Protein AF-A0A950FMH3-F1 (afdb_monomer_lite)

Sequence (398 aa):
MAACSGGGNSALPTASTNAPPTGNNGATIASVGSSILQPASTSHVQLVGNASAPATVDETDAATIAASLASVNQSQVAGMQEEAAHTRPTNSAAGPVTPSAHGRRAQDVAMNSPLDLLYIGGPVLGSAVSNNIYINCTASCRASSGLQPGQFLSDLGKDEYTELLYQYLASPGVAISTPLTGRYTKGPGVDIAWTPGPANAQPGYTNPLVRFGDIANWLVATIGAVNGLNDGQNHVYNIFLPPNTDRCLSASRCYSPDQPATNTFCAYHSYALLTTNTGVVPIYYTLIPDQGTPSCTPPGNLPLPNQVGSNQRTDATDSTLSHELFETITDPQLDAWYNLNLNSEIGDLCAYYDNFVTINHHKYMIQSEYSDIGHMCISANLTNENLVTIPGSSSGGH

Radius of gyration: 23.03 Å; chains: 1; bounding box: 80×61×68 Å

Secondary structure (DSSP, 8-state):
----------PPPP---PPPP----SEEGGGGGGGGGS-S-SS--EEE--PPPPP---TT-SSEEEE-GGG--HHHHTT--EEEEEEEEPTTTSPP-----------SS----TT--EE-S-EEESSEEEEEEEES--HHHHHHHT--HHHHHHHHTTSGGGGGGHHHH--TT----S-STTTEEE--EEEE-----GGG--TT-SSPEE-HHHHHHHHHHHHHHHHTTS--TTEEEEEEPPSS-EEEEETTEEE-TT-TTTB-EEEEEEEEEEEETTEEEEEEEEEE----STTTSPSS----TT-BTTB-HHHHHHHHHHHHHHHHHH-TTSSSEEBTTTTB-TTGGGTT-EEEEEETTEEEEEE-EEETTTTEEEES---GGGS---S-------

Structure (mmCIF, N/CA/C/O backbone):
data_AF-A0A950FMH3-F1
#
_entry.id   AF-A0A950FMH3-F1
#
loop_
_atom_site.group_PDB
_atom_site.id
_atom_site.type_symbol
_atom_site.label_atom_id
_atom_site.label_alt_id
_atom_site.label_comp_id
_atom_site.label_asym_id
_atom_site.label_entity_id
_atom_site.label_seq_id
_atom_site.pdbx_PDB_ins_code
_atom_site.Cartn_x
_atom_site.Cartn_y
_atom_site.Cartn_z
_atom_site.occupancy
_atom_site.B_iso_or_equiv
_atom_site.auth_seq_id
_atom_site.auth_comp_id
_atom_site.auth_asym_id
_atom_site.auth_atom_id
_atom_site.pdbx_PDB_model_num
ATOM 1 N N . MET A 1 1 ? 57.965 10.476 15.371 1.00 39.31 1 MET A N 1
ATOM 2 C CA . MET A 1 1 ? 58.851 9.564 16.122 1.00 39.31 1 MET A CA 1
ATOM 3 C C . MET A 1 1 ? 58.316 9.439 17.535 1.00 39.31 1 MET A C 1
ATOM 5 O O . MET A 1 1 ? 58.414 10.402 18.276 1.00 39.31 1 MET A O 1
ATOM 9 N N . ALA A 1 2 ? 57.697 8.305 17.849 1.00 28.14 2 ALA A N 1
ATOM 10 C CA . ALA A 1 2 ? 57.562 7.702 19.177 1.00 28.14 2 ALA A CA 1
ATOM 11 C C . ALA A 1 2 ? 56.655 6.485 18.974 1.00 28.14 2 ALA A C 1
ATOM 13 O O . ALA A 1 2 ? 55.455 6.619 18.749 1.00 28.14 2 ALA A O 1
ATOM 14 N N . ALA A 1 3 ? 57.279 5.314 18.920 1.00 26.03 3 ALA A N 1
ATOM 15 C CA . ALA A 1 3 ? 56.602 4.034 18.889 1.00 26.03 3 ALA A CA 1
ATOM 16 C C . ALA A 1 3 ? 56.196 3.650 20.314 1.00 26.03 3 ALA A C 1
ATOM 18 O O . ALA A 1 3 ? 57.005 3.799 21.227 1.00 26.03 3 ALA A O 1
ATOM 19 N N . CYS A 1 4 ? 55.002 3.082 20.469 1.00 26.03 4 CYS A N 1
ATOM 20 C CA . CYS A 1 4 ? 54.691 2.170 21.563 1.00 26.03 4 CYS A CA 1
ATOM 21 C C . CYS A 1 4 ? 53.982 0.949 20.977 1.00 26.03 4 CYS A C 1
ATOM 23 O O . CYS A 1 4 ? 52.853 1.012 20.500 1.00 26.03 4 CYS A O 1
ATOM 25 N N . SER A 1 5 ? 54.727 -0.149 20.991 1.00 27.81 5 SER A N 1
ATOM 26 C CA . SER A 1 5 ? 54.318 -1.523 20.754 1.00 27.81 5 SER A CA 1
ATOM 27 C C . SER A 1 5 ? 53.422 -2.037 21.882 1.00 27.81 5 SER A C 1
ATOM 29 O O . SER A 1 5 ? 53.759 -1.868 23.053 1.00 27.81 5 SER A O 1
ATOM 31 N N . GLY A 1 6 ? 52.360 -2.758 21.533 1.00 27.42 6 GLY A N 1
ATOM 32 C CA . GLY A 1 6 ? 51.571 -3.562 22.463 1.00 27.42 6 GLY A CA 1
ATOM 33 C C . GLY A 1 6 ? 50.954 -4.738 21.720 1.00 27.42 6 GLY A C 1
ATOM 34 O O . GLY A 1 6 ? 49.901 -4.600 21.109 1.00 27.42 6 GLY A O 1
ATOM 35 N N . GLY A 1 7 ? 51.653 -5.873 21.719 1.00 29.30 7 GLY A N 1
ATOM 36 C CA . GLY A 1 7 ? 51.138 -7.136 21.204 1.00 29.30 7 GLY A CA 1
ATOM 37 C C . GLY A 1 7 ? 50.098 -7.717 22.158 1.00 29.30 7 GLY A C 1
ATOM 38 O O . GLY A 1 7 ? 50.372 -7.896 23.342 1.00 29.30 7 GLY A O 1
ATOM 39 N N . GLY A 1 8 ? 48.921 -8.026 21.625 1.00 27.45 8 GLY A N 1
ATOM 40 C CA . GLY A 1 8 ? 47.869 -8.771 22.302 1.00 27.45 8 GLY A CA 1
ATOM 41 C C . GLY A 1 8 ? 47.279 -9.781 21.330 1.00 27.45 8 GLY A C 1
ATOM 42 O O . GLY A 1 8 ? 46.563 -9.406 20.404 1.00 27.45 8 GLY A O 1
ATOM 43 N N . ASN A 1 9 ? 47.610 -11.058 21.529 1.00 32.81 9 ASN A N 1
ATOM 44 C CA . ASN A 1 9 ? 46.960 -12.186 20.869 1.00 32.81 9 ASN A CA 1
ATOM 45 C C . ASN A 1 9 ? 45.451 -12.114 21.127 1.00 32.81 9 ASN A C 1
ATOM 47 O O . ASN A 1 9 ? 44.997 -12.428 22.224 1.00 32.81 9 ASN A O 1
ATOM 51 N N . SER A 1 10 ? 44.683 -11.732 20.112 1.00 31.62 10 SER A N 1
ATOM 52 C CA . SER A 1 10 ? 43.237 -11.928 20.095 1.00 31.62 10 SER A CA 1
ATOM 53 C C . SER A 1 10 ? 42.976 -13.132 19.208 1.00 31.62 10 SER A C 1
ATOM 55 O O . SER A 1 10 ? 43.044 -13.041 17.983 1.00 31.62 10 SER A O 1
ATOM 57 N N . ALA A 1 11 ? 42.771 -14.288 19.836 1.00 31.50 11 ALA A N 1
ATOM 58 C CA . ALA A 1 11 ? 42.229 -15.444 19.148 1.00 31.50 11 ALA A CA 1
ATOM 59 C C . ALA A 1 11 ? 40.903 -15.025 18.495 1.00 31.50 11 ALA A C 1
ATOM 61 O O . ALA A 1 11 ? 40.017 -14.498 19.167 1.00 31.50 11 ALA A O 1
ATOM 62 N N . LEU A 1 12 ? 40.803 -15.222 17.180 1.00 29.28 12 LEU A N 1
ATOM 63 C CA . LEU A 1 12 ? 39.549 -15.125 16.439 1.00 29.28 12 LEU A CA 1
ATOM 64 C C . LEU A 1 12 ? 38.507 -16.006 17.145 1.00 29.28 12 LEU A C 1
ATOM 66 O O . LEU A 1 12 ? 38.779 -17.198 17.323 1.00 29.28 12 LEU A O 1
ATOM 70 N N . PRO A 1 13 ? 37.341 -15.477 17.556 1.00 28.38 13 PRO A N 1
ATOM 71 C CA . PRO A 1 13 ? 36.281 -16.339 18.038 1.00 28.38 13 PRO A CA 1
ATOM 72 C C . PRO A 1 13 ? 35.843 -17.220 16.868 1.00 28.38 13 PRO A C 1
ATOM 74 O O . PRO A 1 13 ? 35.490 -16.742 15.790 1.00 28.38 13 PRO A O 1
ATOM 77 N N . THR A 1 14 ? 35.921 -18.529 17.081 1.00 27.86 14 THR A N 1
ATOM 78 C CA . THR A 1 14 ? 35.354 -19.539 16.195 1.00 27.86 14 THR A CA 1
ATOM 79 C C . THR A 1 14 ? 33.895 -19.202 15.929 1.00 27.86 14 THR A C 1
ATOM 81 O O . THR A 1 14 ? 33.127 -19.016 16.874 1.00 27.86 14 THR A O 1
ATOM 84 N N . ALA A 1 15 ? 33.530 -19.118 14.649 1.00 27.64 15 ALA A N 1
ATOM 85 C CA . ALA A 1 15 ? 32.156 -18.954 14.208 1.00 27.64 15 ALA A CA 1
ATOM 86 C C . ALA A 1 15 ? 31.313 -20.094 14.793 1.00 27.64 15 ALA A C 1
ATOM 88 O O . ALA A 1 15 ? 31.399 -21.240 14.352 1.00 27.64 15 ALA A O 1
ATOM 89 N N . SER A 1 16 ? 30.536 -19.771 15.826 1.00 27.31 16 SER A N 1
ATOM 90 C CA . SER A 1 16 ? 29.467 -20.634 16.302 1.00 27.31 16 SER A CA 1
ATOM 91 C C . SER A 1 16 ? 28.444 -20.728 15.181 1.00 27.31 16 SER A C 1
ATOM 93 O O . SER A 1 16 ? 27.876 -19.716 14.767 1.00 27.31 16 SER A O 1
ATOM 95 N N . THR A 1 17 ? 28.228 -21.937 14.676 1.00 28.00 17 THR A N 1
ATOM 96 C CA . THR A 1 17 ? 27.086 -22.294 13.838 1.00 28.00 17 THR A CA 1
ATOM 97 C C . THR A 1 17 ? 25.824 -22.186 14.691 1.00 28.00 17 THR A C 1
ATOM 99 O O . THR A 1 17 ? 25.301 -23.186 15.180 1.00 28.00 17 THR A O 1
ATOM 102 N N . ASN A 1 18 ? 25.376 -20.959 14.943 1.00 26.06 18 ASN A N 1
ATOM 103 C CA . ASN A 1 18 ? 24.098 -20.721 15.586 1.00 26.06 18 ASN A CA 1
ATOM 104 C C . ASN A 1 18 ? 23.002 -21.048 14.572 1.00 26.06 18 ASN A C 1
ATOM 106 O O . ASN A 1 18 ? 22.970 -20.506 13.467 1.00 26.06 18 ASN A O 1
ATOM 110 N N . ALA A 1 19 ? 22.137 -21.975 14.973 1.00 27.75 19 ALA A N 1
ATOM 111 C CA . ALA A 1 19 ? 20.865 -22.254 14.332 1.00 27.75 19 ALA A CA 1
ATOM 112 C C . ALA A 1 19 ? 20.055 -20.952 14.130 1.00 27.75 19 ALA A C 1
ATOM 114 O O . ALA A 1 19 ? 20.284 -19.980 14.859 1.00 27.75 19 ALA A O 1
ATOM 115 N N . PRO A 1 20 ? 19.114 -20.917 13.167 1.00 28.03 20 PRO A N 1
ATOM 116 C CA . PRO A 1 20 ? 18.290 -19.738 12.929 1.00 28.03 20 PRO A CA 1
ATOM 117 C C . PRO A 1 20 ? 17.571 -19.343 14.226 1.00 28.03 20 PRO A C 1
ATOM 119 O O . PRO A 1 20 ? 17.083 -20.233 14.930 1.00 28.03 20 PRO A O 1
ATOM 122 N N . PRO A 1 21 ? 17.489 -18.047 14.566 1.00 30.23 21 PRO A N 1
ATOM 123 C CA . PRO A 1 21 ? 16.705 -17.618 15.709 1.00 30.23 21 PRO A CA 1
ATOM 124 C C . PRO A 1 21 ? 15.240 -17.977 15.445 1.00 30.23 21 PRO A C 1
ATOM 126 O O . PRO A 1 21 ? 14.629 -17.491 14.498 1.00 30.23 21 PRO A O 1
ATOM 129 N N . THR A 1 22 ? 14.666 -18.840 16.281 1.00 31.22 22 THR A N 1
ATOM 130 C CA . THR A 1 22 ? 13.214 -18.994 16.398 1.00 31.22 22 THR A CA 1
ATOM 131 C C . THR A 1 22 ? 12.689 -17.721 17.063 1.00 31.22 22 THR A C 1
ATOM 133 O O . THR A 1 22 ? 12.676 -17.617 18.291 1.00 31.22 22 THR A O 1
ATOM 136 N N . GLY A 1 23 ? 12.399 -16.698 16.259 1.00 34.50 23 GLY A N 1
ATOM 137 C CA . GLY A 1 23 ? 11.934 -15.397 16.729 1.00 34.50 23 GLY A CA 1
ATOM 138 C C . GLY A 1 23 ? 10.544 -15.494 17.354 1.00 34.50 23 GLY A C 1
ATOM 139 O O . GLY A 1 23 ? 9.559 -15.587 16.637 1.00 34.50 23 GLY A O 1
ATOM 140 N N . ASN A 1 24 ? 10.479 -15.437 18.685 1.00 34.97 24 ASN A N 1
ATOM 141 C CA . ASN A 1 24 ? 9.256 -15.223 19.470 1.00 34.97 24 ASN A CA 1
ATOM 142 C C . ASN A 1 24 ? 9.195 -13.762 19.965 1.00 34.97 24 ASN A C 1
ATOM 144 O O . ASN A 1 24 ? 8.939 -13.514 21.141 1.00 34.97 24 ASN A O 1
ATOM 148 N N . ASN A 1 25 ? 9.507 -12.785 19.107 1.00 41.75 25 ASN A N 1
ATOM 149 C CA . ASN A 1 25 ? 9.631 -11.379 19.520 1.00 41.75 25 ASN A CA 1
ATOM 150 C C . ASN A 1 25 ? 8.357 -10.537 19.298 1.00 41.75 25 ASN A C 1
ATOM 152 O O . ASN A 1 25 ? 8.417 -9.322 19.454 1.00 41.75 25 ASN A O 1
ATOM 156 N N . GLY A 1 26 ? 7.212 -11.152 18.982 1.00 45.56 26 GLY A N 1
ATOM 157 C CA . GLY A 1 26 ? 5.917 -10.471 18.854 1.00 45.56 26 GLY A CA 1
ATOM 158 C C . GLY A 1 26 ? 4.832 -11.148 19.694 1.00 45.56 26 GLY A C 1
ATOM 159 O O . GLY A 1 26 ? 4.788 -12.378 19.773 1.00 45.56 26 GLY A O 1
ATOM 160 N N . ALA A 1 27 ? 3.965 -10.359 20.335 1.00 47.72 27 ALA A N 1
ATOM 161 C CA . ALA A 1 27 ? 2.756 -10.888 20.965 1.00 47.72 27 ALA A CA 1
ATOM 162 C C . ALA A 1 27 ? 1.708 -11.220 19.891 1.00 47.72 27 ALA A C 1
ATOM 164 O O . ALA A 1 27 ? 1.603 -10.531 18.877 1.00 47.72 27 ALA A O 1
ATOM 165 N N . THR A 1 28 ? 0.936 -12.287 20.101 1.00 53.81 28 THR A N 1
ATOM 166 C CA . THR A 1 28 ? -0.104 -12.732 19.161 1.00 53.81 28 THR A CA 1
ATOM 167 C C . THR A 1 28 ? -1.451 -12.118 19.514 1.00 53.81 28 THR A C 1
ATOM 169 O O . THR A 1 28 ? -1.730 -11.905 20.694 1.00 53.81 28 THR A O 1
ATOM 172 N N . ILE A 1 29 ? -2.330 -11.904 18.532 1.00 52.03 29 ILE A N 1
ATOM 173 C CA . ILE A 1 29 ? -3.689 -11.376 18.766 1.00 52.03 29 ILE A CA 1
ATOM 174 C C . ILE A 1 29 ? -4.451 -12.173 19.838 1.00 52.03 29 ILE A C 1
ATOM 176 O O . ILE A 1 29 ? -5.022 -11.580 20.754 1.00 52.03 29 ILE A O 1
ATOM 180 N N . ALA A 1 30 ? -4.375 -13.510 19.814 1.00 49.97 30 ALA A N 1
ATOM 181 C CA . ALA A 1 30 ? -5.041 -14.347 20.817 1.00 49.97 30 ALA A CA 1
ATOM 182 C C . ALA A 1 30 ? -4.531 -14.115 22.252 1.00 49.97 30 ALA A C 1
ATOM 184 O O . ALA A 1 30 ? -5.276 -14.323 23.211 1.00 49.97 30 ALA A O 1
ATOM 185 N N . SER A 1 31 ? -3.279 -13.677 22.420 1.00 47.66 31 SER A N 1
ATOM 186 C CA . SER A 1 31 ? -2.697 -13.389 23.738 1.00 47.66 31 SER A CA 1
ATOM 187 C C . SER A 1 31 ? -3.195 -12.077 24.359 1.00 47.66 31 SER A C 1
ATOM 189 O O . SER A 1 31 ? -3.063 -11.897 25.568 1.00 47.66 31 SER A O 1
ATOM 191 N N . VAL A 1 32 ? -3.823 -11.199 23.565 1.00 49.53 32 VAL A N 1
ATOM 192 C CA . VAL A 1 32 ? -4.340 -9.890 24.009 1.00 49.53 32 VAL A CA 1
ATOM 193 C C . VAL A 1 32 ? -5.820 -9.961 24.454 1.00 49.53 32 VAL A C 1
ATOM 195 O O . VAL A 1 32 ? -6.359 -9.012 25.025 1.00 49.53 32 VAL A O 1
ATOM 198 N N . GLY A 1 33 ? -6.475 -11.120 24.286 1.00 51.34 33 GLY A N 1
ATOM 199 C CA . GLY A 1 33 ? -7.826 -11.411 24.787 1.00 51.34 33 GLY A CA 1
ATOM 200 C C . GLY A 1 33 ? -8.933 -10.506 24.223 1.00 51.34 33 GLY A C 1
ATOM 201 O O . GLY A 1 33 ? -8.724 -9.726 23.301 1.00 51.34 33 GLY A O 1
ATOM 202 N N . SER A 1 34 ? -10.131 -10.550 24.823 1.00 52.38 34 SER A N 1
ATOM 203 C CA . SER A 1 34 ? -11.294 -9.710 24.460 1.00 52.38 34 SER A CA 1
ATOM 204 C C . SER A 1 34 ? -11.071 -8.195 24.629 1.00 52.38 34 SER A C 1
ATOM 206 O O . SER A 1 34 ? -12.006 -7.413 24.464 1.00 52.38 34 SER A O 1
ATOM 208 N N . SER A 1 35 ? -9.859 -7.781 25.013 1.00 51.53 35 SER A N 1
ATOM 209 C CA . SER A 1 35 ? -9.472 -6.393 25.238 1.00 51.53 35 SER A CA 1
ATOM 210 C C . SER A 1 35 ? -9.264 -5.629 23.936 1.00 51.53 35 SER A C 1
ATOM 212 O O . SER A 1 35 ? -9.534 -4.438 23.937 1.00 51.53 35 SER A O 1
ATOM 214 N N . ILE A 1 36 ? -8.860 -6.280 22.832 1.00 53.00 36 ILE A N 1
ATOM 215 C CA . ILE A 1 36 ? -8.632 -5.605 21.533 1.00 53.00 36 ILE A CA 1
ATOM 216 C C . ILE A 1 36 ? -9.911 -5.047 20.890 1.00 53.00 36 ILE A C 1
ATOM 218 O O . ILE A 1 36 ? -9.857 -4.258 19.954 1.00 53.00 36 ILE A O 1
ATOM 222 N N . LEU A 1 37 ? -11.071 -5.434 21.427 1.00 56.03 37 LEU A N 1
ATOM 223 C CA . LEU A 1 37 ? -12.385 -4.951 21.012 1.00 56.03 37 LEU A CA 1
ATOM 224 C C . LEU A 1 37 ? -12.804 -3.661 21.740 1.00 56.03 37 LEU A C 1
ATOM 226 O O . LEU A 1 37 ? -13.979 -3.284 21.720 1.00 56.03 37 LEU A O 1
ATOM 230 N N . GLN A 1 38 ? -11.883 -3.004 22.443 1.00 62.22 38 GLN A N 1
ATOM 231 C CA . GLN A 1 38 ? -12.122 -1.683 23.015 1.00 62.22 38 GLN A CA 1
ATOM 232 C C . GLN A 1 38 ? -11.669 -0.595 22.034 1.00 62.22 38 GLN A C 1
ATOM 234 O O . GLN A 1 38 ? -10.758 -0.820 21.248 1.00 62.22 38 GLN A O 1
ATOM 239 N N . PRO A 1 39 ? -12.312 0.578 22.022 1.00 63.28 39 PRO A N 1
ATOM 240 C CA . PRO A 1 39 ? -11.821 1.705 21.243 1.00 63.28 39 PRO A CA 1
ATOM 241 C C . PRO A 1 39 ? -10.538 2.250 21.877 1.00 63.28 39 PRO A C 1
ATOM 243 O O . PRO A 1 39 ? -10.510 2.495 23.084 1.00 63.28 39 PRO A O 1
ATOM 246 N N . ALA A 1 40 ? -9.502 2.478 21.069 1.00 73.69 40 ALA A N 1
ATOM 247 C CA . ALA A 1 40 ? -8.303 3.195 21.507 1.00 73.69 40 ALA A CA 1
ATOM 248 C C . ALA A 1 40 ? -8.583 4.702 21.673 1.00 73.69 40 ALA A C 1
ATOM 250 O O . ALA A 1 40 ? -7.957 5.393 22.476 1.00 73.69 40 ALA A O 1
ATOM 251 N N . SER A 1 41 ? -9.582 5.221 20.952 1.00 75.44 41 SER A N 1
ATOM 252 C CA . SER A 1 41 ? -9.936 6.636 20.978 1.00 75.44 41 SER A CA 1
ATOM 253 C C . SER A 1 41 ? -10.881 6.927 22.131 1.00 75.44 41 SER A C 1
ATOM 255 O O . SER A 1 41 ? -11.771 6.140 22.436 1.00 75.44 41 SER A O 1
ATOM 257 N N . THR A 1 42 ? -10.754 8.117 22.714 1.00 74.38 42 THR A N 1
ATOM 258 C CA . THR A 1 42 ? -11.767 8.706 23.608 1.00 74.38 42 THR A CA 1
ATOM 259 C C . THR A 1 42 ? -12.767 9.595 22.861 1.00 74.38 42 THR A C 1
ATOM 261 O O . THR A 1 42 ? -13.721 10.094 23.460 1.00 74.38 42 THR A O 1
ATOM 264 N N . SER A 1 43 ? -12.577 9.770 21.551 1.00 77.88 43 SER A N 1
ATOM 265 C CA . SER A 1 43 ? -13.418 10.570 20.662 1.00 77.88 43 SER A CA 1
ATOM 266 C C . SER A 1 43 ? -14.151 9.694 19.648 1.00 77.88 43 SER A C 1
ATOM 268 O O . SER A 1 43 ? -13.762 8.561 19.376 1.00 77.88 43 SER A O 1
ATOM 270 N N . HIS A 1 44 ? -15.233 10.223 19.078 1.00 83.25 44 HIS A N 1
ATOM 271 C CA . HIS A 1 44 ? -15.957 9.537 18.014 1.00 83.25 44 HIS A CA 1
ATOM 272 C C . HIS A 1 44 ? -15.111 9.485 16.734 1.00 83.25 44 HIS A C 1
ATOM 274 O O . HIS A 1 44 ? -14.722 10.531 16.220 1.00 83.25 44 HIS A O 1
ATOM 280 N N . VAL A 1 45 ? -14.898 8.284 16.203 1.00 86.38 45 VAL A N 1
ATOM 281 C CA . VAL A 1 45 ? -14.154 8.011 14.971 1.00 86.38 45 VAL A CA 1
ATOM 282 C C . VAL A 1 45 ? -15.050 8.205 13.741 1.00 86.38 45 VAL A C 1
ATOM 284 O O . VAL A 1 45 ? -16.190 7.735 13.697 1.00 86.38 45 VAL A O 1
ATOM 287 N N . GLN A 1 46 ? -14.559 8.928 12.735 1.00 88.56 46 GLN A N 1
ATOM 288 C CA . GLN A 1 46 ? -15.268 9.192 11.481 1.00 88.56 46 GLN A CA 1
ATOM 289 C C . GLN A 1 46 ? -15.115 8.019 10.506 1.00 88.56 46 GLN A C 1
ATOM 291 O O . GLN A 1 46 ? -14.198 7.974 9.695 1.00 88.56 46 GLN A O 1
ATOM 296 N N . LEU A 1 47 ? -16.035 7.062 10.573 1.00 87.38 47 LEU A N 1
ATOM 297 C CA . LEU A 1 47 ? -16.046 5.917 9.662 1.00 87.38 47 LEU A CA 1
ATOM 298 C C . LEU A 1 47 ? -16.544 6.310 8.266 1.00 87.38 47 LEU A C 1
ATOM 300 O O . LEU A 1 47 ? -17.658 6.823 8.120 1.00 87.38 47 LEU A O 1
ATOM 304 N N . VAL A 1 48 ? -15.756 5.985 7.240 1.00 86.19 48 VAL A N 1
ATOM 305 C CA . VAL A 1 48 ? -16.181 5.994 5.835 1.00 86.19 48 VAL A CA 1
ATOM 306 C C . VAL A 1 48 ? -16.249 4.563 5.296 1.00 86.19 48 VAL A C 1
ATOM 308 O O . VAL A 1 48 ? -15.444 3.708 5.651 1.00 86.19 48 VAL A O 1
ATOM 311 N N . GLY A 1 49 ? -17.255 4.295 4.464 1.00 72.38 49 GLY A N 1
ATOM 312 C CA . GLY A 1 49 ? -17.520 2.974 3.894 1.00 72.38 49 GLY A CA 1
ATOM 313 C C . GLY A 1 49 ? -18.228 1.997 4.833 1.00 72.38 49 GLY A C 1
ATOM 314 O O . GLY A 1 49 ? -17.655 1.473 5.782 1.00 72.38 49 GLY A O 1
ATOM 315 N N . ASN A 1 50 ? -19.500 1.721 4.525 1.00 58.44 50 ASN A N 1
ATOM 316 C CA . ASN A 1 50 ? -20.399 0.869 5.320 1.00 58.44 50 ASN A CA 1
ATOM 317 C C . ASN A 1 50 ? -20.975 -0.319 4.521 1.00 58.44 50 ASN A C 1
ATOM 319 O O . ASN A 1 50 ? -21.978 -0.907 4.930 1.00 58.44 50 ASN A O 1
ATOM 323 N N . ALA A 1 51 ? -20.402 -0.654 3.362 1.00 55.62 51 ALA A N 1
ATOM 324 C CA . ALA A 1 51 ? -20.939 -1.688 2.481 1.00 55.62 51 ALA A CA 1
ATOM 325 C C . ALA A 1 51 ? -20.196 -3.021 2.642 1.00 55.62 51 ALA A C 1
ATOM 327 O O . ALA A 1 51 ? -18.974 -3.074 2.734 1.00 55.62 51 ALA A O 1
ATOM 328 N N . SER A 1 52 ? -20.958 -4.115 2.636 1.00 53.88 52 SER A N 1
ATOM 329 C CA . SER A 1 52 ? -20.425 -5.471 2.523 1.00 53.88 52 SER A CA 1
ATOM 330 C C . SER A 1 52 ? -19.722 -5.652 1.179 1.00 53.88 52 SER A C 1
ATOM 332 O O . SER A 1 52 ? -20.292 -5.334 0.133 1.00 53.88 52 SER A O 1
ATOM 334 N N . ALA A 1 53 ? -18.511 -6.191 1.237 1.00 53.97 53 ALA A N 1
ATOM 335 C CA . ALA A 1 53 ? -17.660 -6.471 0.099 1.00 53.97 53 ALA A CA 1
ATOM 336 C C . ALA A 1 53 ? -18.355 -7.230 -1.056 1.00 53.97 53 ALA A C 1
ATOM 338 O O . ALA A 1 53 ? -19.163 -8.131 -0.804 1.00 53.97 53 ALA A O 1
ATOM 339 N N . PRO A 1 54 ? -18.023 -6.928 -2.327 1.00 56.38 54 PRO A N 1
ATOM 340 C CA . PRO A 1 54 ? -18.418 -7.742 -3.473 1.00 56.38 54 PRO A CA 1
ATOM 341 C C . PRO A 1 54 ? -17.867 -9.175 -3.382 1.00 56.38 54 PRO A C 1
ATOM 343 O O . PRO A 1 54 ? -16.862 -9.430 -2.722 1.00 56.38 54 PRO A O 1
ATOM 346 N N . ALA A 1 55 ? -18.514 -10.110 -4.087 1.00 52.72 55 ALA A N 1
ATOM 347 C CA . ALA A 1 55 ? -18.076 -11.503 -4.165 1.00 52.72 55 ALA A CA 1
ATOM 348 C C . ALA A 1 55 ? -16.628 -11.621 -4.668 1.00 52.72 55 ALA A C 1
ATOM 350 O O . ALA A 1 55 ? -16.228 -10.920 -5.599 1.00 52.72 55 ALA A O 1
ATOM 351 N N . THR A 1 56 ? -15.887 -12.546 -4.058 1.00 51.94 56 THR A N 1
ATOM 352 C CA . THR A 1 56 ? -14.471 -12.817 -4.302 1.00 51.94 56 THR A CA 1
ATOM 353 C C . THR A 1 56 ? -14.182 -12.959 -5.794 1.00 51.94 56 THR A C 1
ATOM 355 O O . THR A 1 56 ? -14.659 -13.883 -6.458 1.00 51.94 56 THR A O 1
ATOM 358 N N . VAL A 1 57 ? -13.399 -12.024 -6.324 1.00 71.38 57 VAL A N 1
ATOM 359 C CA . VAL A 1 57 ? -12.834 -12.087 -7.675 1.00 71.38 57 VAL A CA 1
ATOM 360 C C . VAL A 1 57 ? -11.480 -12.778 -7.562 1.00 71.38 57 VAL A C 1
ATOM 362 O O . VAL A 1 57 ? -10.779 -12.511 -6.592 1.00 71.38 57 VAL A O 1
ATOM 365 N N . ASP A 1 58 ? -11.136 -13.644 -8.525 1.00 80.75 58 ASP A N 1
ATOM 366 C CA . ASP A 1 58 ? -9.894 -14.442 -8.610 1.00 80.75 58 ASP A CA 1
ATOM 367 C C . ASP A 1 58 ? -8.843 -14.115 -7.543 1.00 80.75 58 ASP A C 1
ATOM 369 O O . ASP A 1 58 ? -8.141 -13.109 -7.637 1.00 80.75 58 ASP A O 1
ATOM 373 N N . GLU A 1 59 ? -8.731 -14.985 -6.546 1.00 82.94 59 GLU A N 1
ATOM 374 C CA . GLU A 1 59 ? -7.909 -14.762 -5.358 1.00 82.94 59 GLU A CA 1
ATOM 375 C C . GLU A 1 59 ? -6.429 -14.553 -5.675 1.00 82.94 59 GLU A C 1
ATOM 377 O O . GLU A 1 59 ? -5.731 -13.922 -4.901 1.00 82.94 59 GLU A O 1
ATOM 382 N N . THR A 1 60 ? -5.948 -15.029 -6.821 1.00 82.12 60 THR A N 1
ATOM 383 C CA . THR A 1 60 ? -4.520 -15.007 -7.166 1.00 82.12 60 THR A CA 1
ATOM 384 C C . THR A 1 60 ? -4.132 -13.890 -8.129 1.00 82.12 60 THR A C 1
ATOM 386 O O . THR A 1 60 ? -2.948 -13.726 -8.425 1.00 82.12 60 THR A O 1
ATOM 389 N N . ASP A 1 61 ? -5.110 -13.145 -8.655 1.00 85.81 61 ASP A N 1
ATOM 390 C CA . ASP A 1 61 ? -4.917 -12.278 -9.823 1.00 85.81 61 ASP A CA 1
ATOM 391 C C . ASP A 1 61 ? -4.311 -13.035 -11.028 1.00 85.81 61 ASP A C 1
ATOM 393 O O . ASP A 1 61 ? -3.502 -12.489 -11.783 1.00 85.81 61 ASP A O 1
ATOM 397 N N . ALA A 1 62 ? -4.685 -14.301 -11.245 1.00 80.06 62 ALA A N 1
ATOM 398 C CA . ALA A 1 62 ? -4.338 -15.039 -12.464 1.00 80.06 62 ALA A CA 1
ATOM 399 C C . ALA A 1 62 ? -5.071 -14.482 -13.703 1.00 80.06 62 ALA A C 1
ATOM 401 O O . ALA A 1 62 ? -4.533 -14.499 -14.812 1.00 80.06 62 ALA A O 1
ATOM 402 N N . ALA A 1 63 ? -6.273 -13.952 -13.505 1.00 81.25 63 ALA A N 1
ATOM 403 C CA . ALA A 1 63 ? -7.106 -13.240 -14.450 1.00 81.25 63 ALA A CA 1
ATOM 404 C C . ALA A 1 63 ? -7.194 -11.766 -14.040 1.00 81.25 63 ALA A C 1
ATOM 406 O O . ALA A 1 63 ? -7.722 -11.413 -12.986 1.00 81.25 63 ALA A O 1
ATOM 407 N N . THR A 1 64 ? -6.699 -10.901 -14.918 1.00 86.81 64 THR A N 1
ATOM 408 C CA . THR A 1 64 ? -6.700 -9.447 -14.753 1.00 86.81 64 THR A CA 1
ATOM 409 C C . THR A 1 64 ? -7.492 -8.774 -15.861 1.00 86.81 64 THR A C 1
ATOM 411 O O . THR A 1 64 ? -7.617 -9.282 -16.979 1.00 86.81 64 THR A O 1
ATOM 414 N N . ILE A 1 65 ? -8.033 -7.600 -15.552 1.00 90.25 65 ILE A N 1
ATOM 415 C CA . ILE A 1 65 ? -8.644 -6.725 -16.548 1.00 90.25 65 ILE A CA 1
ATOM 416 C C . ILE A 1 65 ? -7.519 -5.940 -17.224 1.00 90.25 65 ILE A C 1
ATOM 418 O O . ILE A 1 65 ? -6.706 -5.310 -16.556 1.00 90.25 65 ILE A O 1
ATOM 422 N N . ALA A 1 66 ? -7.470 -5.941 -18.553 1.00 89.44 66 ALA A N 1
ATOM 423 C CA . ALA A 1 66 ? -6.589 -5.030 -19.274 1.00 89.44 66 ALA A CA 1
ATOM 424 C C . ALA A 1 66 ? -7.233 -3.637 -19.311 1.00 89.44 66 ALA A C 1
ATOM 426 O O . ALA A 1 66 ? -8.262 -3.454 -19.967 1.00 89.44 66 ALA A O 1
ATOM 427 N N . ALA A 1 67 ? -6.637 -2.655 -18.634 1.00 90.38 67 ALA A N 1
ATOM 428 C CA . ALA A 1 67 ? -7.085 -1.267 -18.712 1.00 90.38 67 ALA A CA 1
ATOM 429 C C . ALA A 1 67 ? -6.239 -0.479 -19.719 1.00 90.38 67 ALA A C 1
ATOM 431 O O . ALA A 1 67 ? -5.018 -0.623 -19.803 1.00 90.38 67 ALA A O 1
ATOM 432 N N . SER A 1 68 ? -6.902 0.368 -20.508 1.00 90.12 68 SER A N 1
ATOM 433 C CA . SER A 1 68 ? -6.242 1.180 -21.527 1.00 90.12 68 SER A CA 1
ATOM 434 C C . SER A 1 68 ? -6.067 2.617 -21.056 1.00 90.12 68 SER A C 1
ATOM 436 O O . SER A 1 68 ? -7.028 3.287 -20.683 1.00 90.12 68 SER A O 1
ATOM 438 N N . LEU A 1 69 ? -4.850 3.144 -21.184 1.00 91.12 69 LEU A N 1
ATOM 439 C CA . LEU A 1 69 ? -4.612 4.578 -21.017 1.00 91.12 69 LEU A CA 1
ATOM 440 C C . LEU A 1 69 ? -5.303 5.415 -22.108 1.00 91.12 69 LEU A C 1
ATOM 442 O O . LEU A 1 69 ? -5.581 6.591 -21.897 1.00 91.12 69 LEU A O 1
ATOM 446 N N . ALA A 1 70 ? -5.638 4.815 -23.257 1.00 87.38 70 ALA A N 1
ATOM 447 C CA . ALA A 1 70 ? -6.334 5.509 -24.340 1.00 87.38 70 ALA A CA 1
ATOM 448 C C . ALA A 1 70 ? -7.802 5.831 -24.009 1.00 87.38 70 ALA A C 1
ATOM 450 O O . ALA A 1 70 ? -8.378 6.721 -24.630 1.00 87.38 70 ALA A O 1
ATOM 451 N N . SER A 1 71 ? -8.412 5.132 -23.044 1.00 81.31 71 SER A N 1
ATOM 452 C CA . SER A 1 71 ? -9.778 5.419 -22.582 1.00 81.31 71 SER A CA 1
ATOM 453 C C . SER A 1 71 ? -9.844 6.470 -21.473 1.00 81.31 71 SER A C 1
ATOM 455 O O . SER A 1 71 ? -10.939 6.814 -21.032 1.00 81.31 71 SER A O 1
ATOM 457 N N . VAL A 1 72 ? -8.702 6.987 -21.006 1.00 87.38 72 VAL A N 1
ATOM 458 C CA . VAL A 1 72 ? -8.668 7.961 -19.912 1.00 87.38 72 VAL A CA 1
ATOM 459 C C . VAL A 1 72 ? -9.138 9.328 -20.396 1.00 87.38 72 VAL A C 1
ATOM 461 O O . VAL A 1 72 ? -8.540 9.938 -21.286 1.00 87.38 72 VAL A O 1
ATOM 464 N N . ASN A 1 73 ? -10.184 9.852 -19.757 1.00 85.00 73 ASN A N 1
ATOM 465 C CA . ASN A 1 73 ? -10.601 11.227 -19.967 1.00 85.00 73 ASN A CA 1
ATOM 466 C C . ASN A 1 73 ? -9.643 12.184 -19.238 1.00 85.00 73 ASN A C 1
ATOM 468 O O . ASN A 1 73 ? -9.676 12.326 -18.016 1.00 85.00 73 ASN A O 1
ATOM 472 N N . GLN A 1 74 ? -8.820 12.891 -20.012 1.00 86.88 74 GLN A N 1
ATOM 473 C CA . GLN A 1 74 ? -7.816 13.821 -19.491 1.00 86.88 74 GLN A CA 1
ATOM 474 C C . GLN A 1 74 ? -8.409 14.989 -18.690 1.00 86.88 74 GLN A C 1
ATOM 476 O O . GLN A 1 74 ? -7.710 15.558 -17.854 1.00 86.88 74 GLN A O 1
ATOM 481 N N . SER A 1 75 ? -9.691 15.333 -18.870 1.00 83.25 75 SER A N 1
ATOM 482 C CA . SER A 1 75 ? -10.330 16.350 -18.025 1.00 83.25 75 SER A CA 1
ATOM 483 C C . SER A 1 75 ? -10.486 15.888 -16.575 1.00 83.25 75 SER A C 1
ATOM 485 O O . SER A 1 75 ? -10.505 16.721 -15.677 1.00 83.25 75 SER A O 1
ATOM 487 N N . GLN A 1 76 ? -10.606 14.577 -16.344 1.00 82.25 76 GLN A N 1
ATOM 488 C CA . GLN A 1 76 ? -10.692 14.003 -14.999 1.00 82.25 76 GLN A CA 1
ATOM 489 C C . GLN A 1 76 ? -9.319 13.995 -14.331 1.00 82.25 76 GLN A C 1
ATOM 491 O O . GLN A 1 76 ? -9.202 14.360 -13.169 1.00 82.25 76 GLN A O 1
ATOM 496 N N . VAL A 1 77 ? -8.278 13.668 -15.099 1.00 85.62 77 VAL A N 1
ATOM 497 C CA . VAL A 1 77 ? -6.882 13.647 -14.638 1.00 85.62 77 VAL A CA 1
ATOM 498 C C . VAL A 1 77 ? -6.380 15.047 -14.296 1.00 85.62 77 VAL A C 1
ATOM 500 O O . VAL A 1 77 ? -5.725 15.231 -13.279 1.00 85.62 77 VAL A O 1
ATOM 503 N N . ALA A 1 78 ? -6.715 16.053 -15.111 1.00 81.06 78 ALA A N 1
ATOM 504 C CA . ALA A 1 78 ? -6.254 17.428 -14.912 1.00 81.06 78 ALA A CA 1
ATOM 505 C C . ALA A 1 78 ? -6.721 18.057 -13.586 1.00 81.06 78 ALA A C 1
ATOM 507 O O . ALA A 1 78 ? -6.107 19.016 -13.124 1.00 81.06 78 ALA A O 1
ATOM 508 N N . GLY A 1 79 ? -7.808 17.544 -13.000 1.00 74.06 79 GLY A N 1
ATOM 509 C CA . GLY A 1 79 ? -8.327 17.987 -11.706 1.00 74.06 79 GLY A CA 1
ATOM 510 C C . GLY A 1 79 ? -7.792 17.202 -10.509 1.00 74.06 79 GLY A C 1
ATOM 511 O O . GLY A 1 79 ? -8.077 17.594 -9.383 1.00 74.06 79 GLY A O 1
ATOM 512 N N . MET A 1 80 ? -7.047 16.115 -10.731 1.00 85.62 80 MET A N 1
ATOM 513 C CA . MET A 1 80 ? -6.474 15.330 -9.642 1.00 85.62 80 MET A CA 1
ATOM 514 C C . MET A 1 80 ? -5.223 16.013 -9.103 1.00 85.62 80 MET A C 1
ATOM 516 O O . MET A 1 80 ? -4.351 16.445 -9.862 1.00 85.62 80 MET A O 1
ATOM 520 N N . GLN A 1 81 ? -5.123 16.060 -7.782 1.00 81.69 81 GLN A N 1
ATOM 521 C CA . GLN A 1 81 ? -3.936 16.485 -7.055 1.00 81.69 81 GLN A CA 1
ATOM 522 C C . GLN A 1 81 ? -3.552 15.388 -6.068 1.00 81.69 81 GLN A C 1
ATOM 524 O O . GLN A 1 81 ? -4.419 14.704 -5.524 1.00 81.69 81 GLN A O 1
ATOM 529 N N . GLU A 1 82 ? -2.248 15.187 -5.915 1.00 85.81 82 GLU A N 1
ATOM 530 C CA . GLU A 1 82 ? -1.691 14.407 -4.817 1.00 85.81 82 GLU A CA 1
ATOM 531 C C . GLU A 1 82 ? -1.624 15.341 -3.622 1.00 85.81 82 GLU A C 1
ATOM 533 O O . GLU A 1 82 ? -0.931 16.357 -3.691 1.00 85.81 82 GLU A O 1
ATOM 538 N N . GLU A 1 83 ? -2.378 15.040 -2.574 1.00 85.50 83 GLU A N 1
ATOM 539 C CA . GLU A 1 83 ? -2.496 15.955 -1.439 1.00 85.50 83 GLU A CA 1
ATOM 540 C C . GLU A 1 83 ? -1.322 15.766 -0.474 1.00 85.50 83 GLU A C 1
ATOM 542 O O . GLU A 1 83 ? -0.496 16.660 -0.283 1.00 85.50 83 GLU A O 1
ATOM 547 N N . ALA A 1 84 ? -1.199 14.568 0.091 1.00 82.38 84 ALA A N 1
ATOM 548 C CA . ALA A 1 84 ? -0.103 14.192 0.969 1.00 82.38 84 ALA A CA 1
ATOM 549 C C . ALA A 1 84 ? 0.203 12.693 0.825 1.00 82.38 84 ALA A C 1
ATOM 551 O O . ALA A 1 84 ? -0.622 11.926 0.326 1.00 82.38 84 ALA A O 1
ATOM 552 N N . ALA A 1 85 ? 1.413 12.295 1.215 1.00 77.88 85 ALA A N 1
ATOM 553 C CA . ALA A 1 85 ? 1.881 10.915 1.151 1.00 77.88 85 ALA A CA 1
ATOM 554 C C . ALA A 1 85 ? 2.666 10.566 2.420 1.00 77.88 85 ALA A C 1
ATOM 556 O O . ALA A 1 85 ? 3.591 11.301 2.798 1.00 77.88 85 ALA A O 1
ATOM 557 N N . HIS A 1 86 ? 2.317 9.438 3.030 1.00 86.00 86 HIS A N 1
ATOM 558 C CA . HIS A 1 86 ? 3.006 8.869 4.182 1.00 86.00 86 HIS A CA 1
ATOM 559 C C . HIS A 1 86 ? 3.818 7.653 3.746 1.00 86.00 86 HIS A C 1
ATOM 561 O O . HIS A 1 86 ? 3.342 6.864 2.941 1.00 86.00 86 HIS A O 1
ATOM 567 N N . THR A 1 87 ? 5.081 7.567 4.166 1.00 85.00 87 THR A N 1
ATOM 568 C CA . THR A 1 87 ? 6.076 6.719 3.495 1.00 85.00 87 THR A CA 1
ATOM 569 C C . THR A 1 87 ? 6.671 5.669 4.415 1.00 85.00 87 THR A C 1
ATOM 571 O O . THR A 1 87 ? 7.377 6.065 5.344 1.00 85.00 87 THR A O 1
ATOM 574 N N . ARG A 1 88 ? 6.615 4.385 4.037 1.00 87.38 88 ARG A N 1
ATOM 575 C CA . ARG A 1 88 ? 7.477 3.364 4.643 1.00 87.38 88 ARG A CA 1
ATOM 576 C C . ARG A 1 88 ? 8.957 3.660 4.355 1.00 87.38 88 ARG A C 1
ATOM 578 O O . ARG A 1 88 ? 9.359 3.646 3.183 1.00 87.38 88 ARG A O 1
ATOM 585 N N . PRO A 1 89 ? 9.811 3.910 5.363 1.00 77.94 89 PRO A N 1
ATOM 586 C CA . PRO A 1 89 ? 11.216 4.260 5.149 1.00 77.94 89 PRO A CA 1
ATOM 587 C C . PRO A 1 89 ? 12.034 3.085 4.591 1.00 77.94 89 PRO A C 1
ATOM 589 O O . PRO A 1 89 ? 11.667 1.921 4.733 1.00 77.94 89 PRO A O 1
ATOM 592 N N . THR A 1 90 ? 13.190 3.368 3.978 1.00 78.75 90 THR A N 1
ATOM 593 C CA . THR A 1 90 ? 14.157 2.303 3.656 1.00 78.75 90 THR A CA 1
ATOM 594 C C . THR A 1 90 ? 14.781 1.725 4.923 1.00 78.75 90 THR A C 1
ATOM 596 O O . THR A 1 90 ? 14.935 2.408 5.939 1.00 78.75 90 THR A O 1
ATOM 599 N N . ASN A 1 91 ? 15.282 0.491 4.829 1.00 66.12 91 ASN A N 1
ATOM 600 C CA . ASN A 1 91 ? 15.962 -0.196 5.935 1.00 66.12 91 ASN A CA 1
ATOM 601 C C . ASN A 1 91 ? 17.188 0.559 6.493 1.00 66.12 91 ASN A C 1
ATOM 603 O O . ASN A 1 91 ? 17.696 0.214 7.555 1.00 66.12 91 ASN A O 1
ATOM 607 N N . SER A 1 92 ? 17.690 1.575 5.783 1.00 49.78 92 SER A N 1
ATOM 608 C CA . SER A 1 92 ? 18.857 2.380 6.174 1.00 49.78 92 SER A CA 1
ATOM 609 C C . SER A 1 92 ? 18.502 3.754 6.763 1.00 49.78 92 SER A C 1
ATOM 611 O O . SER A 1 92 ? 19.409 4.459 7.204 1.00 49.78 92 SER A O 1
ATOM 613 N N . ALA A 1 93 ? 17.227 4.168 6.726 1.00 42.94 93 ALA A N 1
ATOM 614 C CA . ALA A 1 93 ? 16.834 5.567 6.910 1.00 42.94 93 ALA A CA 1
ATOM 615 C C . ALA A 1 93 ? 16.267 5.935 8.294 1.00 42.94 93 ALA A C 1
ATOM 617 O O . ALA A 1 93 ? 16.294 7.122 8.619 1.00 42.94 93 ALA A O 1
ATOM 618 N N . ALA A 1 94 ? 15.818 4.993 9.134 1.00 42.47 94 ALA A N 1
ATOM 619 C CA . ALA A 1 94 ? 15.433 5.330 10.509 1.00 42.47 94 ALA A CA 1
ATOM 620 C C . ALA A 1 94 ? 16.549 4.990 11.503 1.00 42.47 94 ALA A C 1
ATOM 622 O O . ALA A 1 94 ? 17.123 3.899 11.515 1.00 42.47 94 ALA A O 1
ATOM 623 N N . GLY A 1 95 ? 16.889 5.970 12.340 1.00 33.69 95 GLY A N 1
ATOM 624 C CA . GLY A 1 95 ? 17.776 5.750 13.473 1.00 33.69 95 GLY A CA 1
ATOM 625 C C . GLY A 1 95 ? 17.132 4.816 14.507 1.00 33.69 95 GLY A C 1
ATOM 626 O O . GLY A 1 95 ? 15.912 4.663 14.531 1.00 33.69 95 GLY A O 1
ATOM 627 N N . PRO A 1 96 ? 17.930 4.200 15.394 1.00 33.09 96 PRO A N 1
ATOM 628 C CA . PRO A 1 96 ? 17.401 3.374 16.469 1.00 33.09 96 PRO A CA 1
ATOM 629 C C . PRO A 1 96 ? 16.476 4.205 17.368 1.00 33.09 96 PRO A C 1
ATOM 631 O O . PRO A 1 96 ? 16.919 5.149 18.026 1.00 33.09 96 PRO A O 1
ATOM 634 N N . VAL A 1 97 ? 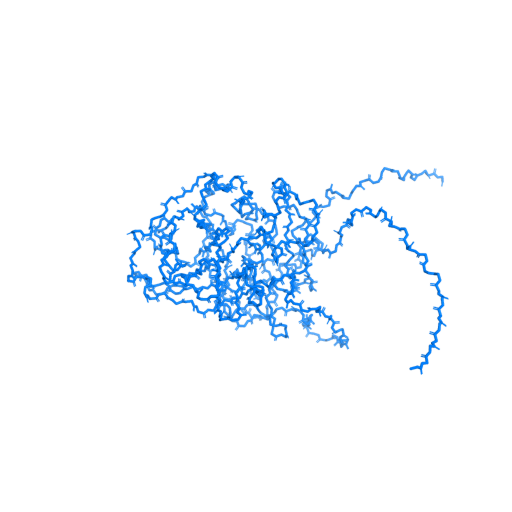15.196 3.837 17.423 1.00 37.75 97 VAL A N 1
ATOM 635 C CA . VAL A 1 97 ? 14.246 4.393 18.389 1.00 37.75 97 VAL A CA 1
ATOM 636 C C . VAL A 1 97 ? 14.570 3.777 19.748 1.00 37.75 97 VAL A C 1
ATOM 638 O O . VAL A 1 97 ? 14.203 2.644 20.043 1.00 37.75 97 VAL A O 1
ATOM 641 N N . THR A 1 98 ? 15.319 4.496 20.581 1.00 28.77 98 THR A N 1
ATOM 642 C CA . THR A 1 98 ? 15.509 4.124 21.989 1.00 28.77 98 THR A CA 1
ATOM 643 C C . THR A 1 98 ? 14.272 4.528 22.791 1.00 28.77 98 THR A C 1
ATOM 645 O O . THR A 1 98 ? 14.020 5.732 22.911 1.00 28.77 98 THR A O 1
ATOM 648 N N . PRO A 1 99 ? 13.519 3.589 23.393 1.00 33.38 99 PRO A N 1
ATOM 649 C CA . PRO A 1 99 ? 12.397 3.938 24.252 1.00 33.38 99 PRO A CA 1
ATOM 650 C C . PRO A 1 99 ? 12.935 4.605 25.517 1.00 33.38 99 PRO A C 1
ATOM 652 O O . PRO A 1 99 ? 13.646 3.985 26.311 1.00 33.38 99 PRO A O 1
ATOM 655 N N . SER A 1 100 ? 12.614 5.880 25.721 1.00 28.52 100 SER A N 1
ATOM 656 C CA . SER A 1 100 ? 12.936 6.560 26.972 1.00 28.52 100 SER A CA 1
ATOM 657 C C . SER A 1 100 ? 11.841 6.241 27.988 1.00 28.52 100 SER A C 1
ATOM 659 O O . SER A 1 100 ? 10.767 6.839 27.987 1.00 28.52 100 SER A O 1
ATOM 661 N N . ALA A 1 101 ? 12.095 5.249 28.842 1.00 29.64 101 ALA A N 1
ATOM 662 C CA . ALA A 1 101 ? 11.204 4.904 29.940 1.00 29.64 101 ALA A CA 1
ATOM 663 C C . ALA A 1 101 ? 11.203 6.037 30.982 1.00 29.64 101 ALA A C 1
ATOM 665 O O . ALA A 1 101 ? 12.187 6.265 31.691 1.00 29.64 101 ALA A O 1
ATOM 666 N N . HIS A 1 102 ? 10.087 6.752 31.103 1.00 30.39 102 HIS A N 1
ATOM 667 C CA . HIS A 1 102 ? 9.843 7.673 32.211 1.00 30.39 102 HIS A CA 1
ATOM 668 C C . HIS A 1 102 ? 8.655 7.186 33.031 1.00 30.39 102 HIS A C 1
ATOM 670 O O . HIS A 1 102 ? 7.499 7.351 32.657 1.00 30.39 102 HIS A O 1
ATOM 676 N N . GLY A 1 103 ? 8.963 6.586 34.183 1.00 29.94 103 GLY A N 1
ATOM 677 C CA . GLY A 1 103 ? 7.965 6.174 35.158 1.00 29.94 103 GLY A CA 1
ATOM 678 C C . GLY A 1 103 ? 7.273 7.382 35.788 1.00 29.94 103 GLY A C 1
ATOM 679 O O . GLY A 1 103 ? 7.911 8.189 36.465 1.00 29.94 103 GLY A O 1
ATOM 680 N N . ARG A 1 104 ? 5.953 7.475 35.617 1.00 28.44 104 ARG A N 1
ATOM 681 C CA . ARG A 1 104 ? 5.063 8.286 36.456 1.00 28.44 104 ARG A CA 1
ATOM 682 C C . ARG A 1 104 ? 3.799 7.494 36.791 1.00 28.44 104 ARG A C 1
ATOM 684 O O . ARG A 1 104 ? 3.388 6.614 36.048 1.00 28.44 104 ARG A O 1
ATOM 691 N N . ARG A 1 105 ? 3.268 7.750 37.990 1.00 30.72 105 ARG A N 1
ATOM 692 C CA . ARG A 1 105 ? 2.210 6.962 38.638 1.00 30.72 105 ARG A CA 1
ATOM 693 C C . ARG A 1 105 ? 0.838 7.211 38.009 1.00 30.72 105 ARG A C 1
ATOM 695 O O . ARG A 1 105 ? 0.496 8.353 37.724 1.00 30.72 105 ARG A O 1
ATOM 702 N N . ALA A 1 106 ? 0.077 6.125 37.901 1.00 33.78 106 ALA A N 1
ATOM 703 C CA . ALA A 1 106 ? -1.288 6.050 37.404 1.00 33.78 106 ALA A CA 1
ATOM 704 C C . ALA A 1 106 ? -2.303 6.665 38.374 1.00 33.78 106 ALA A C 1
ATOM 706 O O . ALA A 1 106 ? -2.335 6.253 39.535 1.00 33.78 106 ALA A O 1
ATOM 707 N N . GLN A 1 107 ? -3.151 7.568 37.874 1.00 36.62 107 GLN A N 1
ATOM 708 C CA . GLN A 1 107 ? -4.520 7.763 38.358 1.00 36.62 107 GLN A CA 1
ATOM 709 C C . GLN A 1 107 ? -5.435 8.136 37.177 1.00 36.62 107 GLN A C 1
ATOM 711 O O . GLN A 1 107 ? -5.228 9.158 36.534 1.00 36.62 107 GLN A O 1
ATOM 716 N N . ASP A 1 108 ? -6.404 7.247 36.950 1.00 35.50 108 ASP A N 1
ATOM 717 C CA . ASP A 1 108 ? -7.701 7.373 36.275 1.00 35.50 108 ASP A CA 1
ATOM 718 C C . ASP A 1 108 ? -7.740 7.792 34.786 1.00 35.50 108 ASP A C 1
ATOM 720 O O . ASP A 1 108 ? -7.573 8.950 34.421 1.00 35.50 108 ASP A O 1
ATOM 724 N N . VAL A 1 109 ? -8.069 6.790 33.950 1.00 40.06 109 VAL A N 1
ATOM 725 C CA . VAL A 1 109 ? -8.022 6.698 32.472 1.00 40.06 109 VAL A CA 1
ATOM 726 C C . VAL A 1 109 ? -6.587 6.580 31.932 1.00 40.06 109 VAL A C 1
ATOM 728 O O . VAL A 1 109 ? -5.947 7.557 31.558 1.00 40.06 109 VAL A O 1
ATOM 731 N N . ALA A 1 110 ? -6.058 5.351 31.955 1.00 37.88 110 ALA A N 1
ATOM 732 C CA . ALA A 1 110 ? -4.676 5.013 31.612 1.00 37.88 110 ALA A CA 1
ATOM 733 C C . ALA A 1 110 ? -4.366 5.173 30.108 1.00 37.88 110 ALA A C 1
ATOM 735 O O . ALA A 1 110 ? -4.318 4.210 29.362 1.00 37.88 110 ALA A O 1
ATOM 736 N N . MET A 1 111 ? -4.142 6.414 29.703 1.00 46.50 111 MET A N 1
ATOM 737 C CA . MET A 1 111 ? -3.197 6.846 28.668 1.00 46.50 111 MET A CA 1
ATOM 738 C C . MET A 1 111 ? -1.797 6.832 29.348 1.00 46.50 111 MET A C 1
ATOM 740 O O . MET A 1 111 ? -1.695 7.192 30.522 1.00 46.50 111 MET A O 1
ATOM 744 N N . ASN A 1 112 ? -0.649 6.436 28.798 1.00 60.72 112 ASN A N 1
ATOM 745 C CA . ASN A 1 112 ? -0.176 6.417 27.421 1.00 60.72 112 ASN A CA 1
ATOM 746 C C . ASN A 1 112 ? 1.154 5.655 27.378 1.00 60.72 112 ASN A C 1
ATOM 748 O O . ASN A 1 112 ? 2.112 6.069 28.050 1.00 60.72 112 ASN A O 1
ATOM 752 N N . SER A 1 113 ? 1.281 4.637 26.536 1.00 80.00 113 SER A N 1
ATOM 753 C CA . SER A 1 113 ? 2.585 4.383 25.929 1.00 80.00 113 SER A CA 1
ATOM 754 C C . SER A 1 113 ? 2.980 5.633 25.128 1.00 80.00 113 SER A C 1
ATOM 756 O O . SER A 1 113 ? 2.132 6.232 24.470 1.00 80.00 113 SER A O 1
ATOM 758 N N . PRO A 1 114 ? 4.255 6.070 25.130 1.00 84.12 114 PRO A N 1
ATOM 759 C CA . PRO A 1 114 ? 4.691 7.158 24.248 1.00 84.12 114 PRO A CA 1
ATOM 760 C C . PRO A 1 114 ? 4.513 6.820 22.758 1.00 84.12 114 PRO A C 1
ATOM 762 O O . PRO A 1 114 ? 4.631 7.713 21.919 1.00 84.12 114 PRO A O 1
ATOM 765 N N . LEU A 1 115 ? 4.258 5.544 22.455 1.00 88.06 115 LEU A N 1
ATOM 766 C CA . LEU A 1 115 ? 4.007 5.017 21.123 1.00 88.06 115 LEU A CA 1
ATOM 767 C C . LEU A 1 115 ? 2.510 4.996 20.757 1.00 88.06 115 LEU A C 1
ATOM 769 O O . LEU A 1 115 ? 2.225 4.840 19.580 1.00 88.06 115 LEU A O 1
ATOM 773 N N . ASP A 1 116 ? 1.578 5.218 21.693 1.00 89.19 116 ASP A N 1
ATOM 774 C CA . ASP A 1 116 ? 0.138 5.196 21.378 1.00 89.19 116 ASP A CA 1
ATOM 775 C C . ASP A 1 116 ? -0.229 6.261 20.339 1.00 89.19 116 ASP A C 1
ATOM 777 O O . ASP A 1 116 ? 0.285 7.391 20.373 1.00 89.19 116 ASP A O 1
ATOM 781 N N . LEU A 1 117 ? -1.110 5.894 19.409 1.00 91.00 117 LEU A N 1
ATOM 782 C CA . LEU A 1 117 ? -1.606 6.807 18.392 1.00 91.00 117 LEU A CA 1
ATOM 783 C C . LEU A 1 117 ? -2.698 7.710 18.977 1.00 91.00 117 LEU A C 1
ATOM 785 O O . LEU A 1 117 ? -3.469 7.341 19.861 1.00 91.00 117 LEU A O 1
ATOM 789 N N . LEU A 1 118 ? -2.787 8.933 18.457 1.00 89.56 118 LEU A N 1
ATOM 790 C CA . LEU A 1 118 ? -3.882 9.845 18.747 1.00 89.56 118 LEU A CA 1
ATOM 791 C C . LEU A 1 118 ? -4.798 9.934 17.536 1.00 89.56 118 LEU A C 1
ATOM 793 O O . LEU A 1 118 ? -4.348 10.242 16.434 1.00 89.56 118 LEU A O 1
ATOM 797 N N . TYR A 1 119 ? -6.096 9.768 17.771 1.00 91.00 119 TYR A N 1
ATOM 798 C CA . TYR A 1 119 ? -7.096 10.130 16.782 1.00 91.00 119 TYR A CA 1
ATOM 799 C C . TYR A 1 119 ? -7.278 11.656 16.727 1.00 91.00 119 TYR A C 1
ATOM 801 O O . TYR A 1 119 ? -7.743 12.269 17.692 1.00 91.00 119 TYR A O 1
ATOM 809 N N . ILE A 1 120 ? -6.921 12.267 15.600 1.00 89.94 120 ILE A N 1
ATOM 810 C CA . ILE A 1 120 ? -6.915 13.719 15.370 1.00 89.94 120 ILE A CA 1
ATOM 811 C C . ILE A 1 120 ? -8.082 14.223 14.502 1.00 89.94 120 ILE A C 1
ATOM 813 O O . ILE A 1 120 ? -8.217 15.432 14.312 1.00 89.94 120 ILE A O 1
ATOM 817 N N . GLY A 1 121 ? -9.004 13.338 14.106 1.00 89.06 121 GLY A N 1
ATOM 818 C CA . GLY A 1 121 ? -10.343 13.711 13.629 1.00 89.06 121 GLY A CA 1
ATOM 819 C C . GLY A 1 121 ? -10.661 13.390 12.169 1.00 89.06 121 GLY A C 1
ATOM 820 O O . GLY A 1 121 ? -11.818 13.556 11.783 1.00 89.06 121 GLY A O 1
ATOM 821 N N . GLY A 1 122 ? -9.686 12.923 11.394 1.00 91.44 122 GLY A N 1
ATOM 822 C CA . GLY A 1 122 ? -9.830 12.508 9.999 1.00 91.44 122 GLY A CA 1
ATOM 823 C C . GLY A 1 122 ? -10.653 11.235 9.794 1.00 91.44 122 GLY A C 1
ATOM 824 O O . GLY A 1 122 ? -10.978 10.533 10.759 1.00 91.44 122 GLY A O 1
ATOM 825 N N . PRO A 1 123 ? -11.042 10.921 8.550 1.00 92.75 123 PRO A N 1
ATOM 826 C CA . PRO A 1 123 ? -11.794 9.713 8.245 1.00 92.75 123 PRO A CA 1
ATOM 827 C C . PRO A 1 123 ? -10.944 8.454 8.434 1.00 92.75 123 PRO A C 1
ATOM 829 O O . PRO A 1 123 ? -9.738 8.489 8.248 1.00 92.75 123 PRO A O 1
ATOM 832 N N . VAL A 1 124 ? -11.587 7.323 8.721 1.00 93.25 124 VAL A N 1
ATOM 833 C CA . VAL A 1 124 ? -10.973 5.983 8.702 1.00 93.25 124 VAL A CA 1
ATOM 834 C C . VAL A 1 124 ? -11.813 5.045 7.840 1.00 93.25 124 VAL A C 1
ATOM 836 O O . VAL A 1 124 ? -13.043 5.173 7.798 1.00 93.25 124 VAL A O 1
ATOM 839 N N . LEU A 1 125 ? -11.186 4.087 7.160 1.00 91.94 125 LEU A N 1
ATOM 840 C CA . LEU A 1 125 ? -11.902 3.160 6.281 1.00 91.94 125 LEU A CA 1
ATOM 841 C C . LEU A 1 125 ? -12.538 2.043 7.111 1.00 91.94 125 LEU A C 1
ATOM 843 O O . LEU A 1 125 ? -11.853 1.160 7.600 1.00 91.94 125 LEU A O 1
ATOM 847 N N . GLY A 1 126 ? -13.862 2.038 7.262 1.00 89.69 126 GLY A N 1
ATOM 848 C CA . GLY A 1 126 ? -14.577 0.970 7.972 1.00 89.69 126 GLY A CA 1
ATOM 849 C C . GLY A 1 126 ? -14.694 -0.337 7.177 1.00 89.69 126 GLY A C 1
ATOM 850 O O . GLY A 1 126 ? -14.986 -1.390 7.756 1.00 89.69 126 GLY A O 1
ATOM 851 N N . SER A 1 127 ? -14.518 -0.255 5.856 1.00 88.69 127 SER A N 1
ATOM 852 C CA . SER A 1 127 ? -14.476 -1.356 4.889 1.00 88.69 127 SER A CA 1
ATOM 853 C C . SER A 1 127 ? -13.819 -0.874 3.592 1.00 88.69 127 SER A C 1
ATOM 855 O O . SER A 1 127 ? -13.878 0.316 3.282 1.00 88.69 127 SER A O 1
ATOM 857 N N . ALA A 1 128 ? -13.212 -1.783 2.825 1.00 90.56 128 ALA A N 1
ATOM 858 C CA . ALA A 1 128 ? -12.661 -1.448 1.515 1.00 90.56 128 ALA A CA 1
ATOM 859 C C . ALA A 1 128 ? -12.531 -2.662 0.584 1.00 90.56 128 ALA A C 1
ATOM 861 O O . ALA A 1 128 ? -12.362 -3.806 1.014 1.00 90.56 128 ALA A O 1
ATOM 862 N N . VAL A 1 129 ? -12.548 -2.390 -0.719 1.00 91.19 129 VAL A N 1
ATOM 863 C CA . VAL A 1 129 ? -12.151 -3.328 -1.769 1.00 91.19 129 VAL A CA 1
ATOM 864 C C . VAL A 1 129 ? -10.767 -2.937 -2.280 1.00 91.19 129 VAL A C 1
ATOM 866 O O . VAL A 1 129 ? -10.597 -1.885 -2.901 1.00 91.19 129 VAL A O 1
ATOM 869 N N . SER A 1 130 ? -9.779 -3.793 -2.057 1.00 94.00 130 SER A N 1
ATOM 870 C CA . SER A 1 130 ? -8.412 -3.632 -2.544 1.00 94.00 130 SER A CA 1
ATOM 871 C C . SER A 1 130 ? -8.306 -4.074 -4.004 1.00 94.00 130 SER A C 1
ATOM 873 O O . SER A 1 130 ? -8.542 -5.238 -4.323 1.00 94.00 130 SER A O 1
ATOM 875 N N . ASN A 1 131 ? -7.955 -3.154 -4.900 1.00 93.94 131 ASN A N 1
ATOM 876 C CA . ASN A 1 131 ? -7.809 -3.407 -6.334 1.00 93.94 131 ASN A CA 1
ATOM 877 C C . ASN A 1 131 ? -6.342 -3.250 -6.718 1.00 93.94 131 ASN A C 1
ATOM 879 O O . ASN A 1 131 ? -5.785 -2.157 -6.623 1.00 93.94 131 ASN A O 1
ATOM 883 N N . ASN A 1 132 ? -5.718 -4.341 -7.151 1.00 96.50 132 ASN A N 1
ATOM 884 C CA . ASN A 1 132 ? -4.316 -4.328 -7.546 1.00 96.50 132 ASN A CA 1
ATOM 885 C C . ASN A 1 132 ? -4.167 -3.769 -8.964 1.00 96.50 132 ASN A C 1
ATOM 887 O O . ASN A 1 132 ? -4.864 -4.194 -9.882 1.00 96.50 132 ASN A O 1
ATOM 891 N N . ILE A 1 133 ? -3.231 -2.844 -9.149 1.00 97.44 133 ILE A N 1
ATOM 892 C CA . ILE A 1 133 ? -2.872 -2.247 -10.433 1.00 97.44 133 ILE A CA 1
ATOM 893 C C . ILE A 1 133 ? -1.427 -2.634 -10.735 1.00 97.44 133 ILE A C 1
ATOM 895 O O . ILE A 1 133 ? -0.499 -2.187 -10.064 1.00 97.44 133 ILE A O 1
ATOM 899 N N . TYR A 1 134 ? -1.225 -3.447 -11.764 1.00 97.50 134 TYR A N 1
ATOM 900 C CA . TYR A 1 134 ? 0.090 -3.909 -12.188 1.00 97.50 134 TYR A CA 1
ATOM 901 C C . TYR A 1 134 ? 0.570 -3.116 -13.396 1.00 97.50 134 TYR A C 1
ATOM 903 O O . TYR A 1 134 ? 0.047 -3.250 -14.507 1.00 97.50 134 TYR A O 1
ATOM 911 N N . ILE A 1 135 ? 1.607 -2.307 -13.196 1.00 97.62 135 ILE A N 1
ATOM 912 C CA . ILE A 1 135 ? 2.205 -1.532 -14.280 1.00 97.62 135 ILE A CA 1
ATOM 913 C C . ILE A 1 135 ? 3.232 -2.404 -15.005 1.00 97.62 135 ILE A C 1
ATOM 915 O O . ILE A 1 135 ? 4.208 -2.864 -14.418 1.00 97.62 135 ILE A O 1
ATOM 919 N N . ASN A 1 136 ? 3.015 -2.647 -16.300 1.00 95.75 136 ASN A N 1
ATOM 920 C CA . ASN A 1 136 ? 3.893 -3.450 -17.162 1.00 95.75 136 ASN A CA 1
ATOM 921 C C . ASN A 1 136 ? 4.198 -4.875 -16.659 1.00 95.75 136 ASN A C 1
ATOM 923 O O . ASN A 1 136 ? 5.199 -5.466 -17.069 1.00 95.75 136 ASN A O 1
ATOM 927 N N . CYS A 1 137 ? 3.346 -5.461 -15.815 1.00 93.19 137 CYS A N 1
ATOM 928 C CA . CYS A 1 137 ? 3.535 -6.825 -15.327 1.00 93.19 137 CYS A CA 1
ATOM 929 C C . CYS A 1 137 ? 2.249 -7.640 -15.451 1.00 93.19 137 CYS A C 1
ATOM 931 O O . CYS A 1 137 ? 1.387 -7.592 -14.584 1.00 93.19 137 CYS A O 1
ATOM 933 N N . THR A 1 138 ? 2.143 -8.404 -16.539 1.00 91.12 138 THR A N 1
ATOM 934 C CA . THR A 1 138 ? 1.042 -9.345 -16.796 1.00 91.12 138 THR A CA 1
ATOM 935 C C . THR A 1 138 ? 1.063 -10.542 -15.838 1.00 91.12 138 THR A C 1
ATOM 937 O O . THR A 1 138 ? 2.052 -10.773 -15.140 1.00 91.12 138 THR A O 1
ATOM 940 N N . ALA A 1 139 ? 0.031 -11.392 -15.881 1.00 88.81 139 ALA A N 1
ATOM 941 C CA . ALA A 1 139 ? -0.025 -12.640 -15.106 1.00 88.81 139 ALA A CA 1
ATOM 942 C C . ALA A 1 139 ? 1.232 -13.519 -15.261 1.00 88.81 139 ALA A C 1
ATOM 944 O O . ALA A 1 139 ? 1.755 -14.045 -14.279 1.00 88.81 139 ALA A O 1
ATOM 945 N N . SER A 1 140 ? 1.781 -13.631 -16.477 1.00 87.88 140 SER A N 1
ATOM 946 C CA . SER A 1 140 ? 3.022 -14.382 -16.709 1.00 87.88 140 SER A CA 1
ATOM 947 C C . SER A 1 140 ? 4.243 -13.717 -16.066 1.00 87.88 140 SER A C 1
ATOM 949 O O . SER A 1 140 ? 5.096 -14.411 -15.515 1.00 87.88 140 SER A O 1
ATOM 951 N N . CYS A 1 141 ? 4.324 -12.381 -16.107 1.00 90.19 141 CYS A N 1
ATOM 952 C CA . CYS A 1 141 ? 5.366 -11.625 -15.409 1.00 90.19 141 CYS A CA 1
ATOM 953 C C . CYS A 1 141 ? 5.278 -11.854 -13.894 1.00 90.19 141 CYS A C 1
ATOM 955 O O . CYS A 1 141 ? 6.283 -12.208 -13.272 1.00 90.19 141 CYS A O 1
ATOM 957 N N . ARG A 1 142 ? 4.077 -11.746 -13.314 1.00 90.06 142 ARG A N 1
ATOM 958 C CA . ARG A 1 142 ? 3.820 -11.973 -11.886 1.00 90.06 142 ARG A CA 1
ATOM 959 C C . ARG A 1 142 ? 4.230 -13.370 -11.442 1.00 90.06 142 ARG A C 1
ATOM 961 O O . ARG A 1 142 ? 5.051 -13.504 -10.540 1.00 90.06 142 ARG A O 1
ATOM 968 N N . ALA A 1 143 ? 3.772 -14.398 -12.156 1.00 85.44 143 ALA A N 1
ATOM 969 C CA . ALA A 1 143 ? 4.131 -15.784 -11.868 1.00 85.44 143 ALA A CA 1
ATOM 970 C C . ALA A 1 143 ? 5.654 -16.015 -11.905 1.00 85.44 143 ALA A C 1
ATOM 972 O O . ALA A 1 143 ? 6.201 -16.674 -11.027 1.00 85.44 143 ALA A O 1
ATOM 973 N N . SER A 1 144 ? 6.356 -15.435 -12.886 1.00 85.00 144 SER A N 1
ATOM 974 C CA . SER A 1 144 ? 7.816 -15.577 -13.005 1.00 85.00 144 SER A CA 1
ATOM 975 C C . SER A 1 144 ? 8.615 -14.796 -11.956 1.00 85.00 144 SER A C 1
ATOM 977 O O . SER A 1 144 ? 9.757 -15.145 -11.669 1.00 85.00 144 SER A O 1
ATOM 979 N N . SER A 1 145 ? 8.029 -13.735 -11.397 1.00 81.75 145 SER A N 1
ATOM 980 C CA . SER A 1 145 ? 8.689 -12.832 -10.450 1.00 81.75 145 SER A CA 1
ATOM 981 C C . SER A 1 145 ? 8.301 -13.074 -8.993 1.00 81.75 145 SER A C 1
ATOM 983 O O . SER A 1 145 ? 8.899 -12.450 -8.117 1.00 81.75 145 SER A O 1
ATOM 985 N N . GLY A 1 146 ? 7.335 -13.961 -8.738 1.00 81.44 146 GLY A N 1
ATOM 986 C CA . GLY A 1 146 ? 6.775 -14.201 -7.408 1.00 81.44 146 GLY A CA 1
ATOM 987 C C . GLY A 1 146 ? 5.819 -13.106 -6.929 1.00 81.44 146 GLY A C 1
ATOM 988 O O . GLY A 1 146 ? 5.384 -13.140 -5.792 1.00 81.44 146 GLY A O 1
ATOM 989 N N . LEU A 1 147 ? 5.454 -12.130 -7.763 1.00 85.75 147 LEU A N 1
ATOM 990 C CA . LEU A 1 147 ? 4.572 -11.037 -7.348 1.00 85.75 147 LEU A CA 1
ATOM 991 C C . LEU A 1 147 ? 3.112 -11.522 -7.248 1.00 85.75 147 LEU A C 1
ATOM 993 O O . LEU A 1 147 ? 2.393 -11.496 -8.246 1.00 85.75 147 LEU A O 1
ATOM 997 N N . GLN A 1 148 ? 2.675 -11.965 -6.063 1.00 87.50 148 GLN A N 1
ATOM 998 C CA . GLN A 1 148 ? 1.328 -12.516 -5.820 1.00 87.50 148 GLN A CA 1
ATOM 999 C C . GLN A 1 148 ? 0.531 -11.800 -4.704 1.00 87.50 148 GLN A C 1
ATOM 1001 O O . GLN A 1 148 ? -0.096 -12.468 -3.880 1.00 87.50 148 GLN A O 1
ATOM 1006 N N . PRO A 1 149 ? 0.453 -10.452 -4.695 1.00 92.94 149 PRO A N 1
ATOM 1007 C CA . PRO A 1 149 ? -0.229 -9.718 -3.624 1.00 92.94 149 PRO A CA 1
ATOM 1008 C C . PRO A 1 149 ? -1.745 -9.978 -3.579 1.00 92.94 149 PRO A C 1
ATOM 1010 O O . PRO A 1 149 ? -2.383 -9.744 -2.558 1.00 92.94 149 PRO A O 1
ATOM 1013 N N . GLY A 1 150 ? -2.346 -10.476 -4.669 1.00 93.88 150 GLY A N 1
ATOM 1014 C CA . GLY A 1 150 ? -3.756 -10.876 -4.690 1.00 93.88 150 GLY A CA 1
ATOM 1015 C C . GLY A 1 150 ? -4.069 -11.968 -3.665 1.00 93.88 150 GLY A C 1
ATOM 1016 O O . GLY A 1 150 ? -5.043 -11.834 -2.923 1.00 93.88 150 GLY A O 1
ATOM 1017 N N . GLN A 1 151 ? -3.211 -12.997 -3.578 1.00 93.75 151 GLN A N 1
ATOM 1018 C CA . GLN A 1 151 ? -3.403 -14.117 -2.649 1.00 93.75 151 GLN A CA 1
ATOM 1019 C C . GLN A 1 151 ? -3.312 -13.619 -1.208 1.00 93.75 151 GLN A C 1
ATOM 1021 O O . GLN A 1 151 ? -4.212 -13.881 -0.416 1.00 93.75 151 GLN A O 1
ATOM 1026 N N . PHE A 1 152 ? -2.285 -12.817 -0.907 1.00 94.81 152 PHE A N 1
ATOM 1027 C CA . PHE A 1 152 ? -2.124 -12.184 0.398 1.00 94.81 152 PHE A CA 1
ATOM 1028 C C . PHE A 1 152 ? -3.362 -11.370 0.808 1.00 94.81 152 PHE A C 1
ATOM 1030 O O . PHE A 1 152 ? -3.876 -11.564 1.903 1.00 94.81 152 PHE A O 1
ATOM 1037 N N . LEU A 1 153 ? -3.901 -10.516 -0.071 1.00 95.12 153 LEU A N 1
ATOM 1038 C CA . LEU A 1 153 ? -5.100 -9.720 0.232 1.00 95.12 153 LEU A CA 1
ATOM 1039 C C . LEU A 1 153 ? -6.362 -10.580 0.409 1.00 95.12 153 LEU A C 1
ATOM 1041 O O . LEU A 1 153 ? -7.202 -10.271 1.255 1.00 95.12 153 LEU A O 1
ATOM 1045 N N . SER A 1 154 ? -6.511 -11.646 -0.388 1.00 93.44 154 SER A N 1
ATOM 1046 C CA . SER A 1 154 ? -7.605 -12.619 -0.244 1.00 93.44 154 SER A CA 1
ATOM 1047 C C . SER A 1 154 ? -7.560 -13.298 1.124 1.00 93.44 154 SER A C 1
ATOM 1049 O O . SER A 1 154 ? -8.589 -13.423 1.790 1.00 93.44 154 SER A O 1
ATOM 1051 N N . ASP A 1 155 ? -6.365 -13.704 1.544 1.00 93.31 155 ASP A N 1
ATOM 1052 C CA . ASP A 1 155 ? -6.131 -14.377 2.814 1.00 93.31 155 ASP A CA 1
ATOM 1053 C C . ASP A 1 155 ? -6.298 -13.427 3.993 1.00 93.31 155 ASP A C 1
ATOM 1055 O O . ASP A 1 155 ? -7.038 -13.741 4.922 1.00 93.31 155 ASP A O 1
ATOM 1059 N N . LEU A 1 156 ? -5.713 -12.231 3.916 1.00 92.12 156 LEU A N 1
ATOM 1060 C CA . LEU A 1 156 ? -5.843 -11.186 4.928 1.00 92.12 156 LEU A CA 1
ATOM 1061 C C . LEU A 1 156 ? -7.311 -10.836 5.190 1.00 92.12 156 LEU A C 1
ATOM 1063 O O . LEU A 1 156 ? -7.734 -10.768 6.341 1.00 92.12 156 LEU A O 1
ATOM 1067 N N . GLY A 1 157 ? -8.113 -10.679 4.133 1.00 90.06 157 GLY A N 1
ATOM 1068 C CA . GLY A 1 157 ? -9.539 -10.371 4.255 1.00 90.06 157 GLY A CA 1
ATOM 1069 C C . GLY A 1 157 ? -10.371 -11.454 4.951 1.00 90.06 157 GLY A C 1
ATOM 1070 O O . GLY A 1 157 ? -11.472 -11.170 5.429 1.00 90.06 157 GLY A O 1
ATOM 1071 N N . LYS A 1 158 ? -9.861 -12.689 5.018 1.00 88.94 158 LYS A N 1
ATOM 1072 C CA . LYS A 1 158 ? -10.487 -13.845 5.681 1.00 88.94 158 LYS A CA 1
ATOM 1073 C C . LYS A 1 158 ? -9.876 -14.146 7.052 1.00 88.94 158 LYS A C 1
ATOM 1075 O O . LYS A 1 158 ? -10.363 -15.046 7.731 1.00 88.94 158 LYS A O 1
ATOM 1080 N N . ASP A 1 159 ? -8.843 -13.412 7.453 1.00 88.94 159 ASP A N 1
ATOM 1081 C CA . ASP A 1 159 ? -8.073 -13.679 8.660 1.00 88.94 159 ASP A CA 1
ATOM 1082 C C . ASP A 1 159 ? -8.438 -12.733 9.812 1.00 88.94 159 ASP A C 1
ATOM 1084 O O . ASP A 1 159 ? -8.849 -11.581 9.618 1.00 88.94 159 ASP A O 1
ATOM 1088 N N . GLU A 1 160 ? -8.251 -13.223 11.035 1.00 85.69 160 GLU A N 1
ATOM 1089 C CA . GLU A 1 160 ? -8.439 -12.459 12.271 1.00 85.69 160 GLU A CA 1
ATOM 1090 C C . GLU A 1 160 ? -7.389 -11.354 12.438 1.00 85.69 160 GLU A C 1
ATOM 1092 O O . GLU A 1 160 ? -7.555 -10.476 13.279 1.00 85.69 160 GLU A O 1
ATOM 1097 N N . TYR A 1 161 ? -6.317 -11.330 11.639 1.00 87.19 161 TYR A N 1
ATOM 1098 C CA . TYR A 1 161 ? -5.337 -10.250 11.714 1.00 87.19 161 TYR A CA 1
ATOM 1099 C C . TYR A 1 161 ? -5.955 -8.864 11.510 1.00 87.19 161 TYR A C 1
ATOM 1101 O O . TYR A 1 161 ? -5.583 -7.905 12.185 1.00 87.19 161 TYR A O 1
ATOM 1109 N N . THR A 1 162 ? -6.974 -8.779 10.653 1.00 87.50 162 THR A N 1
ATOM 1110 C CA . THR A 1 162 ? -7.742 -7.547 10.437 1.00 87.50 162 THR A CA 1
ATOM 1111 C C . THR A 1 162 ? -8.525 -7.094 11.672 1.00 87.50 162 THR A C 1
ATOM 1113 O O . THR A 1 162 ? -8.913 -5.930 11.744 1.00 87.50 162 THR A O 1
ATOM 1116 N N . GLU A 1 163 ? -8.724 -7.948 12.683 1.00 84.88 163 GLU A N 1
ATOM 1117 C CA . GLU A 1 163 ? -9.364 -7.566 13.946 1.00 84.88 163 GLU A CA 1
ATOM 1118 C C . GLU A 1 163 ? -8.516 -6.600 14.777 1.00 84.88 163 GLU A C 1
ATOM 1120 O O . GLU A 1 163 ? -9.082 -5.839 15.561 1.00 84.88 163 GLU A O 1
ATOM 1125 N N . LEU A 1 164 ? -7.193 -6.540 14.558 1.00 86.00 164 LEU A N 1
ATOM 1126 C CA . LEU A 1 164 ? -6.334 -5.507 15.150 1.00 86.00 164 LEU A CA 1
ATOM 1127 C C . LEU A 1 164 ? -6.879 -4.097 14.879 1.00 86.00 164 LEU A C 1
ATOM 1129 O O . LEU A 1 164 ? -6.811 -3.233 15.756 1.00 86.00 164 LEU A O 1
ATOM 1133 N N . LEU A 1 165 ? -7.449 -3.879 13.689 1.00 89.88 165 LEU A N 1
ATOM 1134 C CA . LEU A 1 165 ? -7.979 -2.587 13.258 1.00 89.88 165 LEU A CA 1
ATOM 1135 C C . LEU A 1 165 ? -9.191 -2.143 14.087 1.00 89.88 165 LEU A C 1
ATOM 1137 O O . LEU A 1 165 ? -9.519 -0.962 14.093 1.00 89.88 165 LEU A O 1
ATOM 1141 N N . TYR A 1 166 ? -9.849 -3.045 14.824 1.00 85.75 166 TYR A N 1
ATOM 1142 C CA . TYR A 1 166 ? -11.050 -2.723 15.599 1.00 85.75 166 TYR A CA 1
ATOM 1143 C C . TYR A 1 166 ? -10.828 -1.536 16.531 1.00 85.75 166 TYR A C 1
ATOM 1145 O O . TYR A 1 166 ? -11.669 -0.638 16.597 1.00 85.75 166 TYR A O 1
ATOM 1153 N N . GLN A 1 167 ? -9.682 -1.494 17.206 1.00 84.62 167 GLN A N 1
ATOM 1154 C CA . GLN A 1 167 ? -9.368 -0.431 18.157 1.00 84.62 167 GLN A CA 1
ATOM 1155 C C . GLN A 1 167 ? -9.282 0.961 17.518 1.00 84.62 167 GLN A C 1
ATOM 1157 O O . GLN A 1 167 ? -9.577 1.954 18.184 1.00 84.62 167 GLN A O 1
ATOM 1162 N N . TYR A 1 168 ? -8.951 1.018 16.226 1.00 90.00 168 TYR A N 1
ATOM 1163 C CA . TYR A 1 168 ? -8.821 2.244 15.443 1.00 90.00 168 TYR A CA 1
ATOM 1164 C C . TYR A 1 168 ? -10.128 2.631 14.732 1.00 90.00 168 TYR A C 1
ATOM 1166 O O . TYR A 1 168 ? -10.321 3.777 14.335 1.00 90.00 168 TYR A O 1
ATOM 1174 N N . LEU A 1 169 ? -11.070 1.696 14.600 1.00 88.38 169 LEU A N 1
ATOM 1175 C CA . LEU A 1 169 ? -12.361 1.928 13.945 1.00 88.38 169 LEU A CA 1
ATOM 1176 C C . LEU A 1 169 ? -13.492 2.200 14.943 1.00 88.38 169 LEU A C 1
ATOM 1178 O O . LEU A 1 169 ? -14.513 2.792 14.589 1.00 88.38 169 LEU A O 1
ATOM 1182 N N . ALA A 1 170 ? -13.357 1.729 16.182 1.00 80.56 170 ALA A N 1
ATOM 1183 C CA . ALA A 1 170 ? -14.411 1.817 17.178 1.00 80.56 170 ALA A CA 1
ATOM 1184 C C . ALA A 1 170 ? -14.461 3.202 17.841 1.00 80.56 170 ALA A C 1
ATOM 1186 O O . ALA A 1 170 ? -13.450 3.757 18.266 1.00 80.56 170 ALA A O 1
ATOM 1187 N N . SER A 1 171 ? -15.677 3.722 18.011 1.00 79.19 171 SER A N 1
ATOM 1188 C CA . SER A 1 171 ? -15.946 4.895 18.849 1.00 79.19 171 SER A CA 1
ATOM 1189 C C . SER A 1 171 ? -16.269 4.463 20.289 1.00 79.19 171 SER A C 1
ATOM 1191 O O . SER A 1 171 ? -16.922 3.432 20.482 1.00 79.19 171 SER A O 1
ATOM 1193 N N . PRO A 1 172 ? -15.920 5.257 21.320 1.00 70.94 172 PRO A N 1
ATOM 1194 C CA . PRO A 1 172 ? -16.393 5.060 22.691 1.00 70.94 172 PRO A CA 1
ATOM 1195 C C . PRO A 1 172 ? -17.889 4.772 22.778 1.00 70.94 172 PRO A C 1
ATOM 1197 O O . PRO A 1 172 ? -18.714 5.536 22.280 1.00 70.94 172 PRO A O 1
ATOM 1200 N N . GLY A 1 173 ? -18.247 3.666 23.433 1.00 59.53 173 GLY A N 1
ATOM 1201 C CA . GLY A 1 173 ? -19.643 3.263 23.623 1.00 59.53 173 GLY A CA 1
ATOM 1202 C C . GLY A 1 173 ? -20.345 2.731 22.367 1.00 59.53 173 GLY A C 1
ATOM 1203 O O . GLY A 1 173 ? -21.514 2.358 22.457 1.00 59.53 173 GLY A O 1
ATOM 1204 N N . VAL A 1 174 ? -19.655 2.649 21.225 1.00 65.25 174 VAL A N 1
ATOM 1205 C CA . VAL A 1 174 ? -20.166 2.059 19.984 1.00 65.25 174 VAL A CA 1
ATOM 1206 C C . VAL A 1 174 ? -19.462 0.728 19.759 1.00 65.25 174 VAL A C 1
ATOM 1208 O O . VAL A 1 174 ? -18.321 0.675 19.310 1.00 65.25 174 VAL A O 1
ATOM 1211 N N . ALA A 1 175 ? -20.149 -0.369 20.075 1.00 60.19 175 ALA A N 1
ATOM 1212 C CA . ALA A 1 175 ? -19.678 -1.687 19.676 1.00 60.19 175 ALA A CA 1
ATOM 1213 C C . ALA A 1 175 ? -19.808 -1.822 18.155 1.00 60.19 175 ALA A C 1
ATOM 1215 O O . ALA A 1 175 ? -20.891 -1.605 17.601 1.00 60.19 175 ALA A O 1
ATOM 1216 N N . ILE A 1 176 ? -18.730 -2.213 17.480 1.00 66.00 176 ILE A N 1
ATOM 1217 C CA . ILE A 1 176 ? -18.816 -2.627 16.086 1.00 66.00 176 ILE A CA 1
ATOM 1218 C C . ILE A 1 176 ? -19.488 -4.006 16.094 1.00 66.00 176 ILE A C 1
ATOM 1220 O O . ILE A 1 176 ? -18.927 -4.996 16.554 1.00 66.00 176 ILE A O 1
ATOM 1224 N N . SER A 1 177 ? -20.741 -4.059 15.647 1.00 57.41 177 SER A N 1
ATOM 1225 C CA . SER A 1 177 ? -21.615 -5.229 15.810 1.00 57.41 177 SER A CA 1
ATOM 1226 C C . SER A 1 177 ? -21.342 -6.376 14.834 1.00 57.41 177 SER A C 1
ATOM 1228 O O . SER A 1 177 ? -21.959 -7.434 14.958 1.00 57.41 177 SER A O 1
ATOM 1230 N N . THR A 1 178 ? -20.440 -6.187 13.871 1.00 66.06 178 THR A N 1
ATOM 1231 C CA . THR A 1 178 ? -20.029 -7.229 12.926 1.00 66.06 178 THR A CA 1
ATOM 1232 C C . THR A 1 178 ? -18.513 -7.400 12.947 1.00 66.06 178 THR A C 1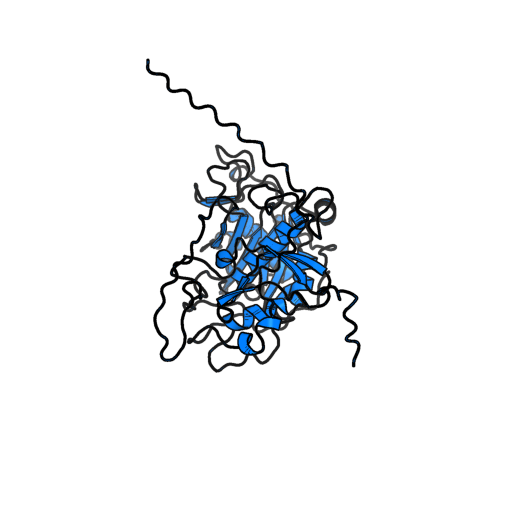
ATOM 1234 O O . THR A 1 178 ? -17.812 -6.384 13.001 1.00 66.06 178 THR A O 1
ATOM 1237 N N . PRO A 1 179 ? -18.011 -8.650 12.878 1.00 70.56 179 PRO A N 1
ATOM 1238 C CA . PRO A 1 179 ? -16.585 -8.928 12.729 1.00 70.56 179 PRO A CA 1
ATOM 1239 C C . PRO A 1 179 ? -15.955 -8.097 11.607 1.00 70.56 179 PRO A C 1
ATOM 1241 O O . PRO A 1 179 ? -16.622 -7.753 10.622 1.00 70.56 179 PRO A O 1
ATOM 1244 N N . LEU A 1 180 ? -14.677 -7.752 11.770 1.00 76.75 180 LEU A N 1
ATOM 1245 C CA . LEU A 1 180 ? -13.927 -7.055 10.725 1.00 76.75 180 LEU A CA 1
ATOM 1246 C C . LEU A 1 180 ? -13.527 -7.991 9.581 1.00 76.75 180 LEU A C 1
ATOM 1248 O O . LEU A 1 180 ? -13.399 -7.536 8.444 1.00 76.75 180 LEU A O 1
ATOM 1252 N N . THR A 1 181 ? -13.420 -9.293 9.852 1.00 76.62 181 THR A N 1
ATOM 1253 C CA . THR A 1 181 ? -13.226 -10.315 8.823 1.00 76.62 181 THR A CA 1
ATOM 1254 C C . THR A 1 181 ? -14.301 -10.191 7.741 1.00 76.62 181 THR A C 1
ATOM 1256 O O . THR A 1 181 ? -15.500 -10.143 8.024 1.00 76.62 181 THR A O 1
ATOM 1259 N N . GLY A 1 182 ? -13.870 -10.115 6.483 1.00 78.44 182 GLY A N 1
ATOM 1260 C CA . GLY A 1 182 ? -14.736 -9.927 5.319 1.00 78.44 182 GLY A CA 1
ATOM 1261 C C . GLY A 1 182 ? -15.119 -8.476 5.002 1.00 78.44 182 GLY A C 1
ATOM 1262 O O . GLY A 1 182 ? -15.851 -8.255 4.037 1.00 78.44 182 GLY A O 1
ATOM 1263 N N . ARG A 1 183 ? -14.643 -7.476 5.760 1.00 86.44 183 ARG A N 1
ATOM 1264 C CA . ARG A 1 183 ? -14.837 -6.048 5.426 1.00 86.44 183 ARG A CA 1
ATOM 1265 C C . ARG A 1 183 ? -13.787 -5.490 4.475 1.00 86.44 183 ARG A C 1
ATOM 1267 O O . ARG A 1 183 ? -14.080 -4.559 3.728 1.00 86.44 183 ARG A O 1
ATOM 1274 N N . TYR A 1 184 ? -12.586 -6.052 4.519 1.00 89.69 184 TYR A N 1
ATOM 1275 C CA . TYR A 1 184 ? -11.483 -5.716 3.627 1.00 89.69 184 TYR A CA 1
ATOM 1276 C C . TYR A 1 184 ? -11.313 -6.872 2.667 1.00 89.69 184 TYR A C 1
ATOM 1278 O O . TYR A 1 184 ? -10.974 -7.978 3.075 1.00 89.69 184 TYR A O 1
ATOM 1286 N N . THR A 1 185 ? -11.642 -6.653 1.404 1.00 89.56 185 THR A N 1
ATOM 1287 C CA . THR A 1 185 ? -11.681 -7.736 0.419 1.00 89.56 185 THR A CA 1
ATOM 1288 C C . THR A 1 185 ? -10.875 -7.405 -0.802 1.00 89.56 185 THR A C 1
ATOM 1290 O O . THR A 1 185 ? -10.630 -6.248 -1.128 1.00 89.56 185 THR A O 1
ATOM 1293 N N . LYS A 1 186 ? -10.490 -8.456 -1.508 1.00 91.50 186 LYS A N 1
ATOM 1294 C CA . LYS A 1 186 ? -9.771 -8.354 -2.760 1.00 91.50 186 LYS A CA 1
ATOM 1295 C C . LYS A 1 186 ? -10.762 -8.180 -3.922 1.00 91.50 186 LYS A C 1
ATOM 1297 O O . LYS A 1 186 ? -11.654 -9.003 -4.124 1.00 91.50 186 LYS A O 1
ATOM 1302 N N . GLY A 1 187 ? -10.598 -7.098 -4.680 1.00 91.06 187 GLY A N 1
ATOM 1303 C CA . GLY A 1 187 ? -11.316 -6.808 -5.924 1.00 91.06 187 GLY A CA 1
ATOM 1304 C C . GLY A 1 187 ? -10.588 -7.334 -7.166 1.00 91.06 187 GLY A C 1
ATOM 1305 O O . GLY A 1 187 ? -9.619 -8.083 -7.048 1.00 91.06 187 GLY A O 1
ATOM 1306 N N . PRO A 1 188 ? -11.030 -6.994 -8.387 1.00 89.94 188 PRO A N 1
ATOM 1307 C CA . PRO A 1 188 ? -10.310 -7.357 -9.605 1.00 89.94 188 PRO A CA 1
ATOM 1308 C C . PRO A 1 188 ? -8.898 -6.753 -9.655 1.00 89.94 188 PRO A C 1
ATOM 1310 O O . PRO A 1 188 ? -8.703 -5.584 -9.325 1.00 89.94 188 PRO A O 1
ATOM 1313 N N . GLY A 1 189 ? -7.927 -7.529 -10.136 1.00 92.19 189 GLY A N 1
ATOM 1314 C CA . GLY A 1 189 ? -6.629 -7.003 -10.543 1.00 92.19 189 GLY A CA 1
ATOM 1315 C C . GLY A 1 189 ? -6.686 -6.409 -11.951 1.00 92.19 189 GLY A C 1
ATOM 1316 O O . GLY A 1 189 ? -7.443 -6.871 -12.813 1.00 92.19 189 GLY A O 1
ATOM 1317 N N . VAL A 1 190 ? -5.861 -5.398 -12.202 1.00 94.44 190 VAL A N 1
ATOM 1318 C CA . VAL A 1 190 ? -5.809 -4.667 -13.468 1.00 94.44 190 VAL A CA 1
ATOM 1319 C C . VAL A 1 190 ? -4.376 -4.587 -13.975 1.00 94.44 190 VAL A C 1
ATOM 1321 O O . VAL A 1 190 ? -3.476 -4.189 -13.245 1.00 94.44 190 VAL A O 1
ATOM 1324 N N . ASP A 1 191 ? -4.175 -4.919 -15.248 1.00 95.44 191 ASP A N 1
ATOM 1325 C CA . ASP A 1 191 ? -2.893 -4.749 -15.930 1.00 95.44 191 ASP A CA 1
ATOM 1326 C C . ASP A 1 191 ? -2.931 -3.476 -16.777 1.00 95.44 191 ASP A C 1
ATOM 1328 O O . ASP A 1 191 ? -3.841 -3.281 -17.592 1.00 95.44 191 ASP A O 1
ATOM 1332 N N . ILE A 1 192 ? -1.910 -2.632 -16.625 1.00 96.50 192 ILE A N 1
ATOM 1333 C CA . ILE A 1 192 ? -1.737 -1.422 -17.431 1.00 96.50 192 ILE A CA 1
ATOM 1334 C C . ILE A 1 192 ? -0.405 -1.485 -18.167 1.00 96.50 192 ILE A C 1
ATOM 1336 O O . ILE A 1 192 ? 0.665 -1.580 -17.565 1.00 96.50 192 ILE A O 1
ATOM 1340 N N . ALA A 1 193 ? -0.475 -1.363 -19.492 1.00 96.31 193 ALA A N 1
ATOM 1341 C CA . ALA A 1 193 ? 0.694 -1.103 -20.317 1.00 96.31 193 ALA A CA 1
ATOM 1342 C C . ALA A 1 193 ? 1.032 0.394 -20.266 1.00 96.31 193 ALA A C 1
ATOM 1344 O O . ALA A 1 193 ? 0.238 1.239 -20.685 1.00 96.31 193 ALA A O 1
ATOM 1345 N N . TRP A 1 194 ? 2.224 0.718 -19.776 1.00 96.19 194 TRP A N 1
ATOM 1346 C CA . TRP A 1 194 ? 2.740 2.076 -19.663 1.00 96.19 194 TRP A CA 1
ATOM 1347 C C . TRP A 1 194 ? 4.083 2.199 -20.376 1.00 96.19 194 TRP A C 1
ATOM 1349 O O . TRP A 1 194 ? 4.994 1.394 -20.194 1.00 96.19 194 TRP A O 1
ATOM 1359 N N . THR A 1 195 ? 4.216 3.234 -21.196 1.00 95.75 195 THR A N 1
ATOM 1360 C CA . THR A 1 195 ? 5.483 3.599 -21.832 1.00 95.75 195 THR A CA 1
ATOM 1361 C C . THR A 1 195 ? 5.871 4.986 -21.331 1.00 95.75 195 THR A C 1
ATOM 1363 O O . THR A 1 195 ? 5.093 5.917 -21.551 1.00 95.75 195 THR A O 1
ATOM 1366 N N . PRO A 1 196 ? 7.037 5.147 -20.677 1.00 94.31 196 PRO A N 1
ATOM 1367 C CA . PRO A 1 196 ? 7.481 6.446 -20.193 1.00 94.31 196 PRO A CA 1
ATOM 1368 C C . PRO A 1 196 ? 7.598 7.448 -21.344 1.00 94.31 196 PRO A C 1
ATOM 1370 O O . PRO A 1 196 ? 8.187 7.155 -22.388 1.00 94.31 196 PRO A O 1
ATOM 1373 N N . GLY A 1 197 ? 7.045 8.642 -21.153 1.00 91.69 197 GLY A N 1
ATOM 1374 C CA . GLY A 1 197 ? 7.209 9.755 -22.077 1.00 91.69 197 GLY A CA 1
ATOM 1375 C C . GLY A 1 197 ? 8.508 10.534 -21.826 1.00 91.69 197 GLY A C 1
ATOM 1376 O O . GLY A 1 197 ? 9.205 10.306 -20.837 1.00 91.69 197 GLY A O 1
ATOM 1377 N N . PRO A 1 198 ? 8.827 11.534 -22.669 1.00 91.75 198 PRO A N 1
ATOM 1378 C CA . PRO A 1 198 ? 10.012 12.379 -22.488 1.00 91.75 198 PRO A CA 1
ATOM 1379 C C . PRO A 1 198 ? 10.053 13.100 -21.136 1.00 91.75 198 PRO A C 1
ATOM 1381 O O . PRO A 1 198 ? 11.126 13.333 -20.590 1.00 91.75 198 PRO A O 1
ATOM 1384 N N . ALA A 1 199 ? 8.885 13.430 -20.576 1.00 90.31 199 ALA A N 1
ATOM 1385 C CA . ALA A 1 199 ? 8.783 14.056 -19.264 1.00 90.31 199 ALA A CA 1
ATOM 1386 C C . ALA A 1 199 ? 9.278 13.137 -18.135 1.00 90.31 199 ALA A C 1
ATOM 1388 O O . ALA A 1 199 ? 9.678 13.638 -17.090 1.00 90.31 199 ALA A O 1
ATOM 1389 N N . ASN A 1 200 ? 9.268 11.816 -18.311 1.00 95.50 200 ASN A N 1
ATOM 1390 C CA . ASN A 1 200 ? 9.729 10.863 -17.300 1.00 95.50 200 ASN A CA 1
ATOM 1391 C C . ASN A 1 200 ? 11.261 10.761 -17.236 1.00 95.50 200 ASN A C 1
ATOM 1393 O O . ASN A 1 200 ? 11.790 10.176 -16.296 1.00 95.50 200 ASN A O 1
ATOM 1397 N N . ALA A 1 201 ? 11.986 11.347 -18.192 1.00 92.19 201 ALA A N 1
ATOM 1398 C CA . ALA A 1 201 ? 13.433 11.467 -18.100 1.00 92.19 201 ALA A CA 1
ATOM 1399 C C . ALA A 1 201 ? 13.802 12.576 -17.100 1.00 92.19 201 ALA A C 1
ATOM 1401 O O . ALA A 1 201 ? 13.359 13.720 -17.241 1.00 92.19 201 ALA A O 1
ATOM 1402 N N . GLN A 1 202 ? 14.634 12.255 -16.107 1.00 87.75 202 GLN A N 1
ATOM 1403 C CA . GLN A 1 202 ? 15.153 13.226 -15.146 1.00 87.75 202 GLN A CA 1
ATOM 1404 C C . GLN A 1 202 ? 16.687 13.260 -15.195 1.00 87.75 202 GLN A C 1
ATOM 1406 O O . GLN A 1 202 ? 17.322 12.210 -15.101 1.00 87.75 202 GLN A O 1
ATOM 1411 N N . PRO A 1 203 ? 17.318 14.444 -15.333 1.00 86.94 203 PRO A N 1
ATOM 1412 C CA . PRO A 1 203 ? 18.770 14.550 -15.275 1.00 86.94 203 PRO A CA 1
ATOM 1413 C C . PRO A 1 203 ? 19.324 13.944 -13.984 1.00 86.94 203 PRO A C 1
ATOM 1415 O O . PRO A 1 203 ? 18.879 14.290 -12.892 1.00 86.94 203 PRO A O 1
ATOM 1418 N N . GLY A 1 204 ? 20.306 13.055 -14.126 1.00 84.69 204 GLY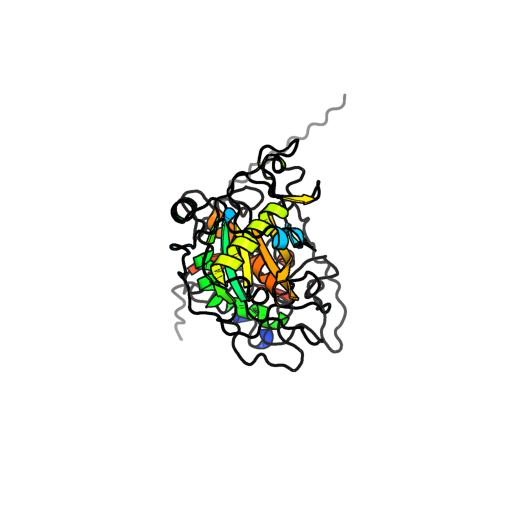 A N 1
ATOM 1419 C CA . GLY A 1 204 ? 20.935 12.367 -13.000 1.00 84.69 204 GLY A CA 1
ATOM 1420 C C . GLY A 1 204 ? 20.258 11.065 -12.579 1.00 84.69 204 GLY A C 1
ATOM 1421 O O . GLY A 1 204 ? 20.799 10.421 -11.699 1.00 84.69 204 GLY A O 1
ATOM 1422 N N . TYR A 1 205 ? 19.154 10.653 -13.207 1.00 89.19 205 TYR A N 1
ATOM 1423 C CA . TYR A 1 205 ? 18.486 9.373 -12.950 1.00 89.19 205 TYR A CA 1
ATOM 1424 C C . TYR A 1 205 ? 18.656 8.456 -14.163 1.00 89.19 205 TYR A C 1
ATOM 1426 O O . TYR A 1 205 ? 18.646 8.930 -15.304 1.00 89.19 205 TYR A O 1
ATOM 1434 N N . THR A 1 206 ? 18.857 7.156 -13.931 1.00 92.31 206 THR A N 1
ATOM 1435 C CA . THR A 1 206 ? 18.991 6.183 -15.030 1.00 92.31 206 THR A CA 1
ATOM 1436 C C . THR A 1 206 ? 17.666 5.524 -15.385 1.00 92.31 206 THR A C 1
ATOM 1438 O O . THR A 1 206 ? 17.461 5.152 -16.543 1.00 92.31 206 THR A O 1
ATOM 1441 N N . ASN A 1 207 ? 16.747 5.458 -14.424 1.00 94.88 207 ASN A N 1
ATOM 1442 C CA . ASN A 1 207 ? 15.411 4.923 -14.611 1.00 94.88 207 ASN A CA 1
ATOM 1443 C C . ASN A 1 207 ? 14.394 6.034 -14.942 1.00 94.88 207 ASN A C 1
ATOM 1445 O O . ASN A 1 207 ? 14.596 7.207 -14.611 1.00 94.88 207 ASN A O 1
ATOM 1449 N N . PRO A 1 208 ? 13.275 5.697 -15.609 1.00 96.50 208 PRO A N 1
ATOM 1450 C CA . PRO A 1 208 ? 12.155 6.613 -15.767 1.00 96.50 208 PRO A CA 1
ATOM 1451 C C . PRO A 1 208 ? 11.533 6.971 -14.411 1.00 96.50 208 PRO A C 1
ATOM 1453 O O . PRO A 1 208 ? 11.176 6.094 -13.622 1.00 96.50 208 PRO A O 1
ATOM 1456 N N . LEU A 1 209 ? 11.329 8.270 -14.190 1.00 96.50 209 LEU A N 1
ATOM 1457 C CA . LEU A 1 209 ? 10.642 8.796 -13.017 1.00 96.50 209 LEU A CA 1
ATOM 1458 C C . LEU A 1 209 ? 9.124 8.775 -13.228 1.00 96.50 209 LEU A C 1
ATOM 1460 O O . LEU A 1 209 ? 8.602 9.493 -14.086 1.00 96.50 209 LEU A O 1
ATOM 1464 N N . VAL A 1 210 ? 8.412 8.004 -12.410 1.00 97.25 210 VAL A N 1
ATOM 1465 C CA . VAL A 1 210 ? 6.947 7.964 -12.352 1.00 97.25 210 VAL A CA 1
ATOM 1466 C C . VAL A 1 210 ? 6.419 9.262 -11.746 1.00 97.25 210 VAL A C 1
ATOM 1468 O O . VAL A 1 210 ? 6.638 9.570 -10.568 1.00 97.25 210 VAL A O 1
ATOM 1471 N N . ARG A 1 211 ? 5.685 10.036 -12.547 1.00 95.25 211 ARG A N 1
ATOM 1472 C CA . ARG A 1 211 ? 5.082 11.299 -12.113 1.00 95.25 211 ARG A CA 1
ATOM 1473 C C . ARG A 1 211 ? 3.677 11.061 -11.583 1.00 95.25 211 ARG A C 1
ATOM 1475 O O . ARG A 1 211 ? 3.023 10.087 -11.934 1.00 95.25 211 ARG A O 1
ATOM 1482 N N . PHE A 1 212 ? 3.172 11.995 -10.778 1.00 94.62 212 PHE A N 1
ATOM 1483 C CA . PHE A 1 212 ? 1.785 11.909 -10.318 1.00 94.62 212 PHE A CA 1
ATOM 1484 C C . PHE A 1 212 ? 0.782 11.896 -11.481 1.00 94.62 212 PHE A C 1
ATOM 1486 O O . PHE A 1 212 ? -0.203 11.175 -11.431 1.00 94.62 212 PHE A O 1
ATOM 1493 N N . GLY A 1 213 ? 1.075 12.598 -12.581 1.00 94.44 213 GLY A N 1
ATOM 1494 C CA . GLY A 1 213 ? 0.257 12.509 -13.793 1.00 94.44 213 GLY A CA 1
ATOM 1495 C C . GLY A 1 213 ? 0.141 11.084 -14.354 1.00 94.44 213 GLY A C 1
ATOM 1496 O O . GLY A 1 213 ? -0.915 10.728 -14.866 1.00 94.44 213 GLY A O 1
ATOM 1497 N N . ASP A 1 214 ? 1.177 10.245 -14.234 1.00 96.56 214 ASP A N 1
ATOM 1498 C CA . ASP A 1 214 ? 1.098 8.829 -14.624 1.00 96.56 214 ASP A CA 1
ATOM 1499 C C . ASP A 1 214 ? 0.166 8.057 -13.676 1.00 96.56 214 ASP A C 1
ATOM 1501 O O . ASP A 1 214 ? -0.750 7.377 -14.131 1.00 96.56 214 ASP A O 1
ATOM 1505 N N . ILE A 1 215 ? 0.336 8.248 -12.363 1.00 97.12 215 ILE A N 1
ATOM 1506 C CA . ILE A 1 215 ? -0.492 7.635 -11.309 1.00 97.12 215 ILE A CA 1
ATOM 1507 C C . ILE A 1 215 ? -1.968 7.995 -11.484 1.00 97.12 215 ILE A C 1
ATOM 1509 O O . ILE A 1 215 ? -2.823 7.114 -11.502 1.00 97.12 215 ILE A O 1
ATOM 1513 N N . ALA A 1 216 ? -2.274 9.276 -11.682 1.00 95.38 216 ALA A N 1
ATOM 1514 C CA . ALA A 1 216 ? -3.633 9.754 -11.896 1.00 95.38 216 ALA A CA 1
ATOM 1515 C C . ALA A 1 216 ? -4.271 9.120 -13.147 1.00 95.38 216 ALA A C 1
ATOM 1517 O O . ALA A 1 216 ? -5.431 8.709 -13.111 1.00 95.38 216 ALA A O 1
ATOM 1518 N N . ASN A 1 217 ? -3.505 8.951 -14.233 1.00 95.31 217 ASN A N 1
ATOM 1519 C CA . ASN A 1 217 ? -3.973 8.215 -15.411 1.00 95.31 217 ASN A CA 1
ATOM 1520 C C . ASN A 1 217 ? -4.267 6.736 -15.091 1.00 95.31 217 ASN A C 1
ATOM 1522 O O . ASN A 1 217 ? -5.287 6.212 -15.539 1.00 95.31 217 ASN A O 1
ATOM 1526 N N . TRP A 1 218 ? -3.409 6.062 -14.317 1.00 96.75 218 TRP A N 1
ATOM 1527 C CA . TRP A 1 218 ? -3.608 4.661 -13.924 1.00 96.75 218 TRP A CA 1
ATOM 1528 C C . TRP A 1 218 ? -4.829 4.468 -13.026 1.00 96.75 218 TRP A C 1
ATOM 1530 O O . TRP A 1 218 ? -5.605 3.534 -13.244 1.00 96.75 218 TRP A O 1
ATOM 1540 N N . LEU A 1 219 ? -5.029 5.374 -12.066 1.00 94.69 219 LEU A N 1
ATOM 1541 C CA . LEU A 1 219 ? -6.193 5.381 -11.187 1.00 94.69 219 LEU A CA 1
ATOM 1542 C C . LEU A 1 219 ? -7.473 5.560 -12.006 1.00 94.69 219 LEU A C 1
ATOM 1544 O O . LEU A 1 219 ? -8.348 4.704 -11.946 1.00 94.69 219 LEU A O 1
ATOM 1548 N N . VAL A 1 220 ? -7.569 6.592 -12.853 1.00 92.62 220 VAL A N 1
ATOM 1549 C CA . VAL A 1 220 ? -8.775 6.827 -13.672 1.00 92.62 220 VAL A CA 1
ATOM 1550 C C . VAL A 1 220 ? -9.062 5.654 -14.617 1.00 92.62 220 VAL A C 1
ATOM 1552 O O . VAL A 1 220 ? -10.216 5.238 -14.734 1.00 92.62 220 VAL A O 1
ATOM 1555 N N . ALA A 1 221 ? -8.035 5.085 -15.262 1.00 93.38 221 ALA A N 1
ATOM 1556 C CA . ALA A 1 221 ? -8.197 3.909 -16.118 1.00 93.38 221 ALA A CA 1
ATOM 1557 C C . ALA A 1 221 ? -8.752 2.705 -15.337 1.00 93.38 221 ALA A C 1
ATOM 1559 O O . ALA A 1 221 ? -9.679 2.040 -15.800 1.00 93.38 221 ALA A O 1
ATOM 1560 N N . THR A 1 222 ? -8.209 2.451 -14.145 1.00 92.69 222 THR A N 1
ATOM 1561 C CA . THR A 1 222 ? -8.611 1.335 -13.279 1.00 92.69 222 THR A CA 1
ATOM 1562 C C . THR A 1 222 ? -10.020 1.520 -12.741 1.00 92.69 222 THR A C 1
ATOM 1564 O O . THR A 1 222 ? -10.844 0.623 -12.891 1.00 92.69 222 THR A O 1
ATOM 1567 N N . ILE A 1 223 ? -10.332 2.685 -12.169 1.00 89.31 223 ILE A N 1
ATOM 1568 C CA . ILE A 1 223 ? -11.664 2.990 -11.635 1.00 89.31 223 ILE A CA 1
ATOM 1569 C C . ILE A 1 223 ? -12.707 2.833 -12.758 1.00 89.31 223 ILE A C 1
ATOM 1571 O O . ILE A 1 223 ? -13.737 2.181 -12.582 1.00 89.31 223 ILE A O 1
ATOM 1575 N N . GLY A 1 224 ? -12.415 3.348 -13.958 1.00 88.56 224 GLY A N 1
ATOM 1576 C CA . GLY A 1 224 ? -13.275 3.171 -15.128 1.00 88.56 224 GLY A CA 1
ATOM 1577 C C . GLY A 1 224 ? -13.496 1.704 -15.510 1.00 88.56 224 GLY A C 1
ATOM 1578 O O . GLY A 1 224 ? -14.622 1.326 -15.829 1.00 88.56 224 GLY A O 1
ATOM 1579 N N . ALA A 1 225 ? -12.453 0.875 -15.436 1.00 88.50 225 ALA A N 1
ATOM 1580 C CA . ALA A 1 225 ? -12.521 -0.547 -15.766 1.00 88.50 225 ALA A CA 1
ATOM 1581 C C . ALA A 1 225 ? -13.228 -1.399 -14.693 1.00 88.50 225 ALA A C 1
ATOM 1583 O O . ALA A 1 225 ? -13.920 -2.354 -15.038 1.00 88.50 225 ALA A O 1
ATOM 1584 N N . VAL A 1 226 ? -13.057 -1.066 -13.411 1.00 86.25 226 VAL A N 1
ATOM 1585 C CA . VAL A 1 226 ? -13.533 -1.878 -12.278 1.00 86.25 226 VAL A CA 1
ATOM 1586 C C . VAL A 1 226 ? -14.955 -1.513 -11.855 1.00 86.25 226 VAL A C 1
ATOM 1588 O O . VAL A 1 226 ? -15.743 -2.407 -11.556 1.00 86.25 226 VAL A O 1
ATOM 1591 N N . ASN A 1 227 ? -15.312 -0.225 -11.823 1.00 80.25 227 ASN A N 1
ATOM 1592 C CA . ASN A 1 227 ? -16.607 0.217 -11.287 1.00 80.25 227 ASN A CA 1
ATOM 1593 C C . ASN A 1 227 ? -17.282 1.349 -12.085 1.00 80.25 227 ASN A C 1
ATOM 1595 O O . ASN A 1 227 ? -18.291 1.918 -11.652 1.00 80.25 227 ASN A O 1
ATOM 1599 N N . GLY A 1 228 ? -16.756 1.675 -13.269 1.00 74.88 228 GLY A N 1
ATOM 1600 C CA . GLY A 1 228 ? -17.354 2.667 -14.158 1.00 74.88 228 GLY A CA 1
ATOM 1601 C C . GLY A 1 228 ? -17.362 4.088 -13.591 1.00 74.88 228 GLY A C 1
ATOM 1602 O O . GLY A 1 228 ? -18.232 4.866 -13.975 1.00 74.88 228 GLY A O 1
ATOM 1603 N N . LEU A 1 229 ? -16.416 4.426 -12.699 1.00 71.31 229 LEU A N 1
ATOM 1604 C CA . LEU A 1 229 ? -16.265 5.751 -12.069 1.00 71.31 229 LEU A CA 1
ATOM 1605 C C . LEU A 1 229 ? -17.373 6.127 -11.067 1.00 71.31 229 LEU A C 1
ATOM 1607 O O . LEU A 1 229 ? -17.560 7.311 -10.789 1.00 71.31 229 LEU A O 1
ATOM 1611 N N . ASN A 1 230 ? -18.101 5.142 -10.527 1.00 66.06 230 ASN A N 1
ATOM 1612 C CA . ASN A 1 230 ? -19.272 5.389 -9.672 1.00 66.06 230 ASN A CA 1
ATOM 1613 C C . ASN A 1 230 ? -19.011 5.277 -8.158 1.00 66.06 230 ASN A C 1
ATOM 1615 O O . ASN A 1 230 ? -19.849 5.737 -7.388 1.00 66.06 230 ASN A O 1
ATOM 1619 N N . ASP A 1 231 ? -17.891 4.693 -7.716 1.00 64.38 231 ASP A N 1
ATOM 1620 C CA . ASP A 1 231 ? -17.567 4.566 -6.286 1.00 64.38 231 ASP A CA 1
ATOM 1621 C C . ASP A 1 231 ? -16.052 4.655 -6.042 1.00 64.38 231 ASP A C 1
ATOM 1623 O O . ASP A 1 231 ? -15.289 3.742 -6.344 1.00 64.38 231 ASP A O 1
ATOM 1627 N N . GLY A 1 232 ? -15.594 5.797 -5.536 1.00 61.53 232 GLY A N 1
ATOM 1628 C CA . GLY A 1 232 ? -14.196 5.996 -5.157 1.00 61.53 232 GLY A CA 1
ATOM 1629 C C . GLY A 1 232 ? -13.897 5.704 -3.686 1.00 61.53 232 GLY A C 1
ATOM 1630 O O . GLY A 1 232 ? -12.754 5.427 -3.345 1.00 61.53 232 GLY A O 1
ATOM 1631 N N . GLN A 1 233 ? -14.917 5.762 -2.823 1.00 68.44 233 GLN A N 1
ATOM 1632 C CA . GLN A 1 233 ? -14.733 5.957 -1.378 1.00 68.44 233 GLN A CA 1
ATOM 1633 C C . GLN A 1 233 ? -14.584 4.647 -0.596 1.00 68.44 233 GLN A C 1
ATOM 1635 O O . GLN A 1 233 ? -14.141 4.674 0.545 1.00 68.44 233 GLN A O 1
ATOM 1640 N N . ASN A 1 234 ? -14.908 3.508 -1.214 1.00 82.50 234 ASN A N 1
ATOM 1641 C CA . ASN A 1 234 ? -14.795 2.175 -0.607 1.00 82.50 234 ASN A CA 1
ATOM 1642 C C . ASN A 1 234 ? -13.722 1.313 -1.280 1.00 82.50 234 ASN A C 1
ATOM 1644 O O . ASN A 1 234 ? -13.785 0.085 -1.237 1.00 82.50 234 ASN A O 1
ATOM 1648 N N . HIS A 1 235 ? -12.775 1.941 -1.971 1.00 89.81 235 HIS A N 1
ATOM 1649 C CA . HIS A 1 235 ? -11.749 1.252 -2.737 1.00 89.81 235 HIS A CA 1
ATOM 1650 C C . HIS A 1 235 ? -10.365 1.728 -2.310 1.00 89.81 235 HIS A C 1
ATOM 1652 O O . HIS A 1 235 ? -10.132 2.928 -2.182 1.00 89.81 235 HIS A O 1
ATOM 1658 N N . VAL A 1 236 ? -9.446 0.777 -2.159 1.00 94.50 236 VAL A N 1
ATOM 1659 C CA . VAL A 1 236 ? -8.011 1.054 -2.064 1.00 94.50 236 VAL A CA 1
ATOM 1660 C C . VAL A 1 236 ? -7.363 0.520 -3.333 1.00 94.50 236 VAL A C 1
ATOM 1662 O O . VAL A 1 236 ? -7.544 -0.647 -3.685 1.00 94.50 236 VAL A O 1
ATOM 1665 N N . TYR A 1 237 ? -6.645 1.370 -4.057 1.00 96.19 237 TYR A N 1
ATOM 1666 C CA . TYR A 1 237 ? -5.966 0.992 -5.294 1.00 96.19 237 TYR A CA 1
ATOM 1667 C C . TYR A 1 237 ? -4.484 0.744 -5.011 1.00 96.19 237 TYR A C 1
ATOM 1669 O O . TYR A 1 237 ? -3.745 1.681 -4.735 1.00 96.19 237 TYR A O 1
ATOM 1677 N N . ASN A 1 238 ? -4.035 -0.509 -5.079 1.00 98.06 238 ASN A N 1
ATOM 1678 C CA . ASN A 1 238 ? -2.644 -0.862 -4.794 1.00 98.06 238 ASN A CA 1
ATOM 1679 C C . ASN A 1 238 ? -1.828 -0.879 -6.084 1.00 98.06 238 ASN A C 1
ATOM 1681 O O . ASN A 1 238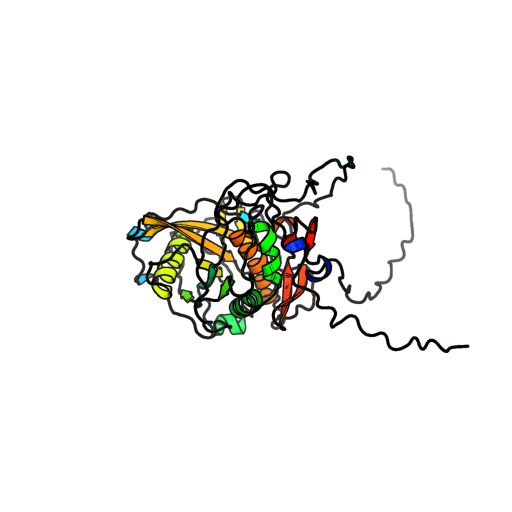 ? -2.008 -1.764 -6.920 1.00 98.06 238 ASN A O 1
ATOM 1685 N N . ILE A 1 239 ? -0.945 0.097 -6.270 1.00 98.50 239 ILE A N 1
ATOM 1686 C CA . ILE A 1 239 ? -0.163 0.273 -7.495 1.00 98.50 239 ILE A CA 1
ATOM 1687 C C . ILE A 1 239 ? 1.196 -0.402 -7.338 1.00 98.50 239 ILE A C 1
ATOM 1689 O O . ILE A 1 239 ? 2.028 0.054 -6.560 1.00 98.50 239 ILE A O 1
ATOM 1693 N N . PHE A 1 240 ? 1.458 -1.432 -8.138 1.00 98.12 240 PHE A N 1
ATOM 1694 C CA . PHE A 1 240 ? 2.743 -2.126 -8.173 1.00 98.12 240 PHE A CA 1
ATOM 1695 C C . PHE A 1 240 ? 3.564 -1.649 -9.369 1.00 98.12 240 PHE A C 1
ATOM 1697 O O . PHE A 1 240 ? 3.167 -1.850 -10.525 1.00 98.12 240 PHE A O 1
ATOM 1704 N N . LEU A 1 241 ? 4.713 -1.022 -9.101 1.00 97.25 241 LEU A N 1
ATOM 1705 C CA . LEU A 1 241 ? 5.621 -0.586 -10.162 1.00 97.25 241 LEU A CA 1
ATOM 1706 C C . LEU A 1 241 ? 6.572 -1.718 -10.575 1.00 97.25 241 LEU A C 1
ATOM 1708 O O . LEU A 1 241 ? 6.989 -2.521 -9.735 1.00 97.25 241 LEU A O 1
ATOM 1712 N N . PRO A 1 242 ? 6.950 -1.791 -11.861 1.00 94.81 242 PRO A N 1
ATOM 1713 C CA . PRO A 1 242 ? 7.934 -2.756 -12.315 1.00 94.81 242 PRO A CA 1
ATOM 1714 C C . PRO A 1 242 ? 9.345 -2.364 -11.834 1.00 94.81 242 PRO A C 1
ATOM 1716 O O . PRO A 1 242 ? 9.583 -1.223 -11.440 1.00 94.81 242 PRO A O 1
ATOM 1719 N N . PRO A 1 243 ? 10.324 -3.280 -11.917 1.00 92.75 243 PRO A N 1
ATOM 1720 C CA . PRO A 1 243 ? 11.727 -2.947 -11.688 1.00 92.75 243 PRO A CA 1
ATOM 1721 C C . PRO A 1 243 ? 12.223 -1.839 -12.626 1.00 92.75 243 PRO A C 1
ATOM 1723 O O . PRO A 1 243 ? 11.731 -1.703 -13.748 1.00 92.75 243 PRO A O 1
ATOM 1726 N N . ASN A 1 244 ? 13.281 -1.136 -12.210 1.00 93.94 244 ASN A N 1
ATOM 1727 C CA . ASN A 1 244 ? 13.902 -0.040 -12.966 1.00 93.94 244 ASN A CA 1
ATOM 1728 C C . ASN A 1 244 ? 12.942 1.134 -13.215 1.00 93.94 244 ASN A C 1
ATOM 1730 O O . ASN A 1 244 ? 12.865 1.669 -14.321 1.00 93.94 244 ASN A O 1
ATOM 1734 N N . THR A 1 245 ? 12.193 1.530 -12.190 1.00 96.00 245 THR A N 1
ATOM 1735 C CA . THR A 1 245 ? 11.408 2.768 -12.176 1.00 96.00 245 THR A CA 1
ATOM 1736 C C . THR A 1 245 ? 11.685 3.515 -10.892 1.00 96.00 245 THR A C 1
ATOM 1738 O O . THR A 1 245 ? 11.770 2.883 -9.840 1.00 96.00 245 THR A O 1
ATOM 1741 N N . ASP A 1 246 ? 11.713 4.838 -10.967 1.00 96.56 246 ASP A N 1
ATOM 1742 C CA . ASP A 1 246 ? 11.875 5.681 -9.790 1.00 96.56 246 ASP A CA 1
ATOM 1743 C C . ASP A 1 246 ? 10.581 6.416 -9.476 1.00 96.56 246 ASP A C 1
ATOM 1745 O O . ASP A 1 246 ? 9.747 6.671 -10.350 1.00 96.56 246 ASP A O 1
ATOM 1749 N N . ARG A 1 247 ? 10.428 6.820 -8.220 1.00 96.06 247 ARG A N 1
ATOM 1750 C CA . ARG A 1 247 ? 9.323 7.659 -7.767 1.00 96.06 247 ARG A CA 1
ATOM 1751 C C . ARG A 1 247 ? 9.839 8.641 -6.733 1.00 96.06 247 ARG A C 1
ATOM 1753 O O . ARG A 1 247 ? 10.423 8.232 -5.744 1.00 96.06 247 ARG A O 1
ATOM 1760 N N . CYS A 1 248 ? 9.580 9.927 -6.925 1.00 95.81 248 CYS A N 1
ATOM 1761 C CA . CYS A 1 248 ? 9.980 10.972 -5.989 1.00 95.81 248 CYS A CA 1
ATOM 1762 C C . CYS A 1 248 ? 8.758 11.741 -5.494 1.00 95.81 248 CYS A C 1
ATOM 1764 O O . CYS A 1 248 ? 7.955 12.197 -6.306 1.00 95.81 248 CYS A O 1
ATOM 1766 N N . LEU A 1 249 ? 8.665 11.920 -4.177 1.00 93.44 249 LEU A N 1
ATOM 1767 C CA . LEU A 1 249 ? 7.714 12.837 -3.535 1.00 93.44 249 LEU A CA 1
ATOM 1768 C C . LEU A 1 249 ? 8.301 14.249 -3.440 1.00 93.44 249 LEU A C 1
ATOM 1770 O O . LEU A 1 249 ? 7.593 15.250 -3.465 1.00 93.44 249 LEU A O 1
ATOM 1774 N N . SER A 1 250 ? 9.628 14.339 -3.364 1.00 91.56 250 SER A N 1
ATOM 1775 C CA . SER A 1 250 ? 10.380 15.583 -3.486 1.00 91.56 250 SER A CA 1
ATOM 1776 C C . SER A 1 250 ? 11.761 15.301 -4.078 1.00 91.56 250 SER A C 1
ATOM 1778 O O . SER A 1 250 ? 12.158 14.148 -4.229 1.00 91.56 250 SER A O 1
ATOM 1780 N N . ALA A 1 251 ? 12.533 16.345 -4.386 1.00 88.62 251 ALA A N 1
ATOM 1781 C CA . ALA A 1 251 ? 13.877 16.191 -4.952 1.00 88.62 251 ALA A CA 1
ATOM 1782 C C . ALA A 1 251 ? 14.854 15.395 -4.058 1.00 88.62 251 ALA A C 1
ATOM 1784 O O . ALA A 1 251 ? 15.860 14.902 -4.559 1.00 88.62 251 ALA A O 1
ATOM 1785 N N . SER A 1 252 ? 14.577 15.287 -2.754 1.00 90.38 252 SER A N 1
ATOM 1786 C CA . SER A 1 252 ? 15.413 14.579 -1.776 1.00 90.38 252 SER A CA 1
ATOM 1787 C C . SER A 1 252 ? 14.735 13.356 -1.153 1.00 90.38 252 SER A C 1
ATOM 1789 O O . SER A 1 252 ? 15.327 12.734 -0.278 1.00 90.38 252 SER A O 1
ATOM 1791 N N . ARG A 1 253 ? 13.490 13.051 -1.540 1.00 93.31 253 ARG A N 1
ATOM 1792 C CA . ARG A 1 253 ? 12.710 11.923 -1.017 1.00 93.31 253 ARG A CA 1
ATOM 1793 C C . ARG A 1 253 ? 12.180 11.109 -2.183 1.00 93.31 253 ARG A C 1
ATOM 1795 O O . ARG A 1 253 ? 11.136 11.439 -2.752 1.00 93.31 253 ARG A O 1
ATOM 1802 N N . CYS A 1 254 ? 12.918 10.068 -2.535 1.00 95.69 254 CYS A N 1
ATOM 1803 C CA . CYS A 1 254 ? 12.616 9.177 -3.639 1.00 95.69 254 CYS A CA 1
ATOM 1804 C C . CYS A 1 254 ? 12.674 7.713 -3.202 1.00 95.69 254 CYS A C 1
ATOM 1806 O O . CYS A 1 254 ? 13.392 7.348 -2.279 1.00 95.69 254 CYS A O 1
ATOM 1808 N N . TYR A 1 255 ? 11.952 6.871 -3.917 1.00 96.75 255 TYR A N 1
ATOM 1809 C CA . TYR A 1 255 ? 12.374 5.521 -4.217 1.00 96.75 255 TYR A CA 1
ATOM 1810 C C . TYR A 1 255 ? 13.202 5.609 -5.504 1.00 96.75 255 TYR A C 1
ATOM 1812 O O . TYR A 1 255 ? 12.677 5.978 -6.558 1.00 96.75 255 TYR A O 1
ATOM 1820 N N . SER A 1 256 ? 14.503 5.360 -5.396 1.00 95.44 256 SER A N 1
ATOM 1821 C CA . SER A 1 256 ? 15.430 5.306 -6.533 1.00 95.44 256 SER A CA 1
ATOM 1822 C C . SER A 1 256 ? 16.659 4.488 -6.134 1.00 95.44 256 SER A C 1
ATOM 1824 O O . SER A 1 256 ? 17.665 5.032 -5.673 1.00 95.44 256 SER A O 1
ATOM 1826 N N . PRO A 1 257 ? 16.589 3.153 -6.246 1.00 92.00 257 PRO A N 1
ATOM 1827 C CA . PRO A 1 257 ? 17.697 2.265 -5.901 1.00 92.00 257 PRO A CA 1
ATOM 1828 C C . PRO A 1 257 ? 19.004 2.580 -6.653 1.00 92.00 257 PRO A C 1
ATOM 1830 O O . PRO A 1 257 ? 20.086 2.268 -6.157 1.00 92.00 257 PRO A O 1
ATOM 1833 N N . ASP A 1 258 ? 18.921 3.205 -7.833 1.00 90.38 258 ASP A N 1
ATOM 1834 C CA . ASP A 1 258 ? 20.060 3.677 -8.627 1.00 90.38 258 ASP A CA 1
ATOM 1835 C C . ASP A 1 258 ? 20.582 5.064 -8.206 1.00 90.38 258 ASP A C 1
ATOM 1837 O O . ASP A 1 258 ? 21.697 5.424 -8.586 1.00 90.38 258 ASP A O 1
ATOM 1841 N N . GLN A 1 259 ? 19.848 5.809 -7.368 1.00 91.75 259 GLN A N 1
ATOM 1842 C CA . GLN A 1 259 ? 20.293 7.046 -6.713 1.00 91.75 259 GLN A CA 1
ATOM 1843 C C . GLN A 1 259 ? 20.226 6.931 -5.177 1.00 91.75 259 GLN A C 1
ATOM 1845 O O . GLN A 1 259 ? 19.373 7.545 -4.529 1.00 91.75 259 GLN A O 1
ATOM 1850 N N . PRO A 1 260 ? 21.175 6.219 -4.532 1.00 89.06 260 PRO A N 1
ATOM 1851 C CA . PRO A 1 260 ? 21.120 5.949 -3.091 1.00 89.06 260 PRO A CA 1
ATOM 1852 C C . PRO A 1 260 ? 21.042 7.194 -2.197 1.00 89.06 260 PRO A C 1
ATOM 1854 O O . PRO A 1 260 ? 20.543 7.115 -1.081 1.00 89.06 260 PRO A O 1
ATOM 1857 N N . ALA A 1 261 ? 21.526 8.348 -2.672 1.00 90.94 261 ALA A N 1
ATOM 1858 C CA . ALA A 1 261 ? 21.501 9.605 -1.923 1.00 90.94 261 ALA A CA 1
ATOM 1859 C C . ALA A 1 261 ? 20.086 10.181 -1.728 1.00 90.94 261 ALA A C 1
ATOM 1861 O O . ALA A 1 261 ? 19.883 10.979 -0.815 1.00 90.94 261 ALA A O 1
ATOM 1862 N N . THR A 1 262 ? 19.129 9.806 -2.579 1.00 92.31 262 THR A N 1
ATOM 1863 C CA . THR A 1 262 ? 17.726 10.238 -2.492 1.00 92.31 262 THR A CA 1
ATOM 1864 C C . THR A 1 262 ? 16.773 9.077 -2.209 1.00 92.31 262 THR A C 1
ATOM 1866 O O . THR A 1 262 ? 15.582 9.320 -2.044 1.00 92.31 262 THR A O 1
ATOM 1869 N N . ASN A 1 263 ? 17.280 7.842 -2.110 1.00 94.25 263 ASN A N 1
ATOM 1870 C CA . ASN A 1 263 ? 16.503 6.630 -1.852 1.00 94.25 263 ASN A CA 1
ATOM 1871 C C . ASN A 1 263 ? 16.091 6.507 -0.372 1.00 94.25 263 ASN A C 1
ATOM 1873 O O . ASN A 1 263 ? 16.810 5.928 0.446 1.00 94.25 263 ASN A O 1
ATOM 1877 N N . THR A 1 264 ? 14.943 7.077 -0.016 1.00 94.81 264 THR A N 1
ATOM 1878 C CA . THR A 1 264 ? 14.504 7.252 1.377 1.00 94.81 264 THR A CA 1
ATOM 1879 C C . THR A 1 264 ? 13.298 6.414 1.778 1.00 94.81 264 THR A C 1
ATOM 1881 O O . THR A 1 264 ? 13.103 6.220 2.973 1.00 94.81 264 THR A O 1
ATOM 1884 N N . PHE A 1 265 ? 12.495 5.925 0.830 1.00 95.25 265 PHE A N 1
ATOM 1885 C CA . PHE A 1 265 ? 11.306 5.119 1.132 1.00 95.25 265 PHE A CA 1
ATOM 1886 C C . PHE A 1 265 ? 11.188 3.882 0.238 1.00 95.25 265 PHE A C 1
ATOM 1888 O O . PHE A 1 265 ? 11.810 3.811 -0.822 1.00 95.25 265 PHE A O 1
ATOM 1895 N N . CYS A 1 266 ? 10.378 2.922 0.678 1.00 95.75 266 CYS A N 1
ATOM 1896 C CA . CYS A 1 266 ? 10.113 1.657 -0.002 1.00 95.75 266 CYS A CA 1
ATOM 1897 C C . CYS A 1 266 ? 8.687 1.510 -0.502 1.00 95.75 266 CYS A C 1
ATOM 1899 O O . CYS A 1 266 ? 8.470 0.719 -1.412 1.00 95.75 266 CYS A O 1
ATOM 1901 N N . ALA A 1 267 ? 7.752 2.274 0.047 1.00 97.38 267 ALA A N 1
ATOM 1902 C CA . ALA A 1 267 ? 6.417 2.491 -0.478 1.00 97.38 267 ALA A CA 1
ATOM 1903 C C . ALA A 1 267 ? 5.831 3.742 0.183 1.00 97.38 267 ALA A C 1
ATOM 1905 O O . ALA A 1 267 ? 6.526 4.445 0.928 1.00 97.38 267 ALA A O 1
ATOM 1906 N N . TYR A 1 268 ? 4.607 4.064 -0.204 1.00 97.88 268 TYR A N 1
ATOM 1907 C CA . TYR A 1 268 ? 3.783 5.031 0.496 1.00 97.88 268 TYR A CA 1
ATOM 1908 C C . TYR A 1 268 ? 2.317 4.771 0.188 1.00 97.88 268 TYR A C 1
ATOM 1910 O O . TYR A 1 268 ? 1.983 4.210 -0.866 1.00 97.88 268 TYR A O 1
ATOM 1918 N N . HIS A 1 269 ? 1.447 5.282 1.039 1.00 97.94 269 HIS A N 1
ATOM 1919 C CA . HIS A 1 269 ? 0.049 5.465 0.724 1.00 97.94 269 HIS A CA 1
ATOM 1920 C C . HIS A 1 269 ? -0.304 6.950 0.691 1.00 97.94 269 HIS A C 1
ATOM 1922 O O . HIS A 1 269 ? 0.426 7.826 1.169 1.00 97.94 269 HIS A O 1
ATOM 1928 N N . SER A 1 270 ? -1.381 7.249 -0.021 1.00 96.88 270 SER A N 1
ATOM 1929 C CA . SER A 1 270 ? -1.807 8.608 -0.314 1.00 96.88 270 SER A CA 1
ATOM 1930 C C . SER A 1 270 ? -3.259 8.597 -0.788 1.00 96.88 270 SER A C 1
ATOM 1932 O O . SER A 1 270 ? -3.878 7.550 -1.007 1.00 96.88 270 SER A O 1
ATOM 1934 N N . TYR A 1 271 ? -3.801 9.789 -0.995 1.00 94.94 271 TYR A N 1
ATOM 1935 C CA . TYR A 1 271 ? -5.084 9.976 -1.634 1.00 94.94 271 TYR A CA 1
ATOM 1936 C C . TYR A 1 271 ? -5.013 11.051 -2.713 1.00 94.94 271 TYR A C 1
ATOM 1938 O O . TYR A 1 271 ? -4.162 11.944 -2.711 1.00 94.94 271 TYR A O 1
ATOM 1946 N N . ALA A 1 272 ? -5.933 10.937 -3.662 1.00 92.88 272 ALA A N 1
ATOM 1947 C CA . ALA A 1 272 ? -6.153 11.931 -4.694 1.00 92.88 272 ALA A CA 1
ATOM 1948 C C . ALA A 1 272 ? -7.627 12.319 -4.747 1.00 92.88 272 ALA A C 1
ATOM 1950 O O . ALA A 1 272 ? -8.513 11.493 -4.526 1.00 92.88 272 ALA A O 1
ATOM 1951 N N . LEU A 1 273 ? -7.904 13.571 -5.092 1.00 90.56 273 LEU A N 1
ATOM 1952 C CA . LEU A 1 273 ? -9.270 14.045 -5.280 1.00 90.56 273 LEU A CA 1
ATOM 1953 C C . LEU A 1 273 ? -9.714 13.826 -6.728 1.00 90.56 273 LEU A C 1
ATOM 1955 O O . LEU A 1 273 ? -9.164 14.415 -7.657 1.00 90.56 273 LEU A O 1
ATOM 1959 N N . LEU A 1 274 ? -10.734 12.990 -6.931 1.00 86.25 274 LEU A N 1
ATOM 1960 C CA . LEU A 1 274 ? -11.331 12.750 -8.240 1.00 86.25 274 LEU A CA 1
ATOM 1961 C C . LEU A 1 274 ? -12.643 13.521 -8.374 1.00 86.25 274 LEU A C 1
ATOM 1963 O O . LEU A 1 274 ? -13.579 13.341 -7.594 1.00 86.25 274 LEU A O 1
ATOM 1967 N N . THR A 1 275 ? -12.749 14.339 -9.421 1.00 83.00 275 THR A N 1
ATOM 1968 C CA . THR A 1 275 ? -14.030 14.949 -9.797 1.00 83.00 275 THR A CA 1
ATOM 1969 C C . THR A 1 275 ? -14.871 13.942 -10.583 1.00 83.00 275 THR A C 1
ATOM 1971 O O . THR A 1 275 ? -14.538 13.569 -11.711 1.00 83.00 275 THR A O 1
ATOM 1974 N N . THR A 1 276 ? -15.977 13.511 -9.983 1.00 75.06 276 THR A N 1
ATOM 1975 C CA . THR A 1 276 ? -16.976 12.611 -10.576 1.00 75.06 276 THR A CA 1
ATOM 1976 C C . THR A 1 276 ? -18.241 13.380 -10.958 1.00 75.06 276 THR A C 1
ATOM 1978 O O . THR A 1 276 ? -18.404 14.555 -10.627 1.00 75.06 276 THR A O 1
ATOM 1981 N N . ASN A 1 277 ? -19.191 12.700 -11.605 1.00 71.50 277 ASN A N 1
ATOM 1982 C CA . ASN A 1 277 ? -20.511 13.272 -11.887 1.00 71.50 277 ASN A CA 1
ATOM 1983 C C . ASN A 1 277 ? -21.313 13.589 -10.610 1.00 71.50 277 ASN A C 1
ATOM 1985 O O . ASN A 1 277 ? -22.261 14.369 -10.664 1.00 71.50 277 ASN A O 1
ATOM 1989 N N . THR A 1 278 ? -20.953 12.982 -9.476 1.00 73.50 278 THR A N 1
ATOM 1990 C CA . THR A 1 278 ? -21.638 13.134 -8.184 1.00 73.50 278 THR A CA 1
ATOM 1991 C C . THR A 1 278 ? -20.926 14.085 -7.221 1.00 73.50 278 THR A C 1
ATOM 1993 O O . THR A 1 278 ? -21.438 14.334 -6.134 1.00 73.50 278 THR A O 1
ATOM 1996 N N . GLY A 1 279 ? -19.771 14.636 -7.605 1.00 83.06 279 GLY A N 1
ATOM 1997 C CA . GLY A 1 279 ? -18.971 15.543 -6.781 1.00 83.06 279 GLY A CA 1
ATOM 1998 C C . GLY A 1 279 ? -17.494 15.163 -6.737 1.00 83.06 279 GLY A C 1
ATOM 1999 O O . GLY A 1 279 ? -17.040 14.270 -7.457 1.00 83.06 279 GLY A O 1
ATOM 2000 N N . VAL A 1 280 ? -16.737 15.859 -5.892 1.00 85.81 280 VAL A N 1
ATOM 2001 C CA . VAL A 1 280 ? -15.337 15.525 -5.610 1.00 85.81 280 VAL A CA 1
ATOM 2002 C C . VAL A 1 280 ? -15.314 14.426 -4.557 1.00 85.81 280 VAL A C 1
ATOM 2004 O O . VAL A 1 280 ? -15.918 14.585 -3.498 1.00 85.81 280 VAL A O 1
ATOM 2007 N N . VAL A 1 281 ? -14.645 13.317 -4.859 1.00 86.00 281 VAL A N 1
ATOM 2008 C CA . VAL A 1 281 ? -14.497 12.181 -3.943 1.00 86.00 281 VAL A CA 1
ATOM 2009 C C . VAL A 1 281 ? -13.016 11.854 -3.753 1.00 86.00 281 VAL A C 1
ATOM 2011 O O . VAL A 1 281 ? -12.255 11.942 -4.723 1.00 86.00 281 VAL A O 1
ATOM 2014 N N . PRO A 1 282 ? -12.587 11.485 -2.536 1.00 90.75 282 PRO A N 1
ATOM 2015 C CA . PRO A 1 282 ? -11.244 10.971 -2.323 1.00 90.75 282 PRO A CA 1
ATOM 2016 C C . PRO A 1 282 ? -11.103 9.576 -2.946 1.00 90.75 282 PRO A C 1
ATOM 2018 O O . PRO A 1 282 ? -12.035 8.771 -2.916 1.00 90.75 282 PRO A O 1
ATOM 2021 N N . ILE A 1 283 ? -9.929 9.315 -3.513 1.00 91.50 283 ILE A N 1
ATOM 2022 C CA . ILE A 1 283 ? -9.475 8.022 -4.021 1.00 91.50 283 ILE A CA 1
ATOM 2023 C C . ILE A 1 283 ? -8.236 7.637 -3.231 1.00 91.50 283 ILE A C 1
ATOM 2025 O O . ILE A 1 283 ? -7.231 8.343 -3.306 1.00 91.50 283 ILE A O 1
ATOM 2029 N N . TYR A 1 284 ? -8.302 6.518 -2.520 1.00 94.69 284 TYR A N 1
ATOM 2030 C CA . TYR A 1 284 ? -7.213 6.026 -1.683 1.00 94.69 284 TYR A CA 1
ATOM 2031 C C . TYR A 1 284 ? -6.343 5.050 -2.464 1.00 94.69 284 TYR A C 1
ATOM 2033 O O . TYR A 1 284 ? -6.857 4.176 -3.172 1.00 94.69 284 TYR A O 1
ATOM 2041 N N . TYR A 1 285 ? -5.028 5.191 -2.365 1.00 97.25 285 TYR A N 1
ATOM 2042 C CA . TYR A 1 285 ? -4.111 4.316 -3.077 1.00 97.25 285 TYR A CA 1
ATOM 2043 C C . TYR A 1 285 ? -2.822 4.085 -2.300 1.00 97.25 285 TYR A C 1
ATOM 2045 O O . TYR A 1 285 ? -2.345 4.953 -1.573 1.00 97.25 285 TYR A O 1
ATOM 2053 N N . THR A 1 286 ? -2.237 2.914 -2.520 1.00 98.44 286 THR A N 1
ATOM 2054 C CA . THR A 1 286 ? -0.862 2.610 -2.128 1.00 98.44 286 THR A CA 1
ATOM 2055 C C . THR A 1 286 ? -0.006 2.576 -3.388 1.00 98.44 286 THR A C 1
ATOM 2057 O O . THR A 1 286 ? -0.477 2.209 -4.470 1.00 98.44 286 THR A O 1
ATOM 2060 N N . LEU A 1 287 ? 1.254 2.982 -3.287 1.00 98.50 287 LEU A N 1
ATOM 2061 C CA . LEU A 1 287 ? 2.234 2.812 -4.348 1.00 98.50 287 LEU A CA 1
ATOM 2062 C C . LEU A 1 287 ? 3.410 2.013 -3.807 1.00 98.50 287 LEU A C 1
ATOM 2064 O O . LEU A 1 287 ? 4.146 2.464 -2.933 1.00 98.50 287 LEU A O 1
ATOM 2068 N N . ILE A 1 288 ? 3.588 0.829 -4.384 1.00 98.06 288 ILE A N 1
ATOM 2069 C CA . ILE A 1 288 ? 4.556 -0.180 -3.980 1.00 98.06 288 ILE A CA 1
ATOM 2070 C C . ILE A 1 288 ? 5.517 -0.396 -5.155 1.00 98.06 288 ILE A C 1
ATOM 2072 O O . ILE A 1 288 ? 5.211 -1.127 -6.103 1.00 98.06 288 ILE A O 1
ATOM 2076 N N . PRO A 1 289 ? 6.679 0.276 -5.150 1.00 96.81 289 PRO A N 1
ATOM 2077 C CA . PRO A 1 289 ? 7.748 0.022 -6.100 1.00 96.81 289 PRO A CA 1
ATOM 2078 C C . PRO A 1 289 ? 8.316 -1.399 -6.010 1.00 96.81 289 PRO A C 1
ATOM 2080 O O . PRO A 1 289 ? 7.911 -2.199 -5.167 1.00 96.81 289 PRO A O 1
ATOM 2083 N N . ASP A 1 290 ? 9.306 -1.714 -6.848 1.00 94.12 290 ASP A N 1
ATOM 2084 C CA . ASP A 1 290 ? 9.952 -3.024 -6.806 1.00 94.12 290 ASP A CA 1
ATOM 2085 C C . ASP A 1 290 ? 10.619 -3.296 -5.443 1.00 94.12 290 ASP A C 1
ATOM 2087 O O . ASP A 1 290 ? 11.620 -2.683 -5.059 1.00 94.12 290 ASP A O 1
ATOM 2091 N N . GLN A 1 291 ? 10.089 -4.282 -4.727 1.00 92.94 291 GLN A N 1
ATOM 2092 C CA . GLN A 1 291 ? 10.629 -4.701 -3.437 1.00 92.94 291 GLN A CA 1
ATOM 2093 C C . GLN A 1 291 ? 11.821 -5.652 -3.571 1.00 92.94 291 GLN A C 1
ATOM 2095 O O . GLN A 1 291 ? 12.389 -6.046 -2.568 1.00 92.94 291 GLN A O 1
ATOM 2100 N N . GLY A 1 292 ? 12.253 -6.010 -4.786 1.00 88.56 292 GLY A N 1
ATOM 2101 C CA . GLY A 1 292 ? 13.438 -6.841 -5.042 1.00 88.56 292 GLY A CA 1
ATOM 2102 C C . GLY A 1 292 ? 14.780 -6.113 -4.887 1.00 88.56 292 GLY A C 1
ATOM 2103 O O . GLY A 1 292 ? 15.765 -6.517 -5.504 1.00 88.56 292 GLY A O 1
ATOM 2104 N N . THR A 1 293 ? 14.827 -5.023 -4.119 1.00 88.25 293 THR A N 1
ATOM 2105 C CA . TH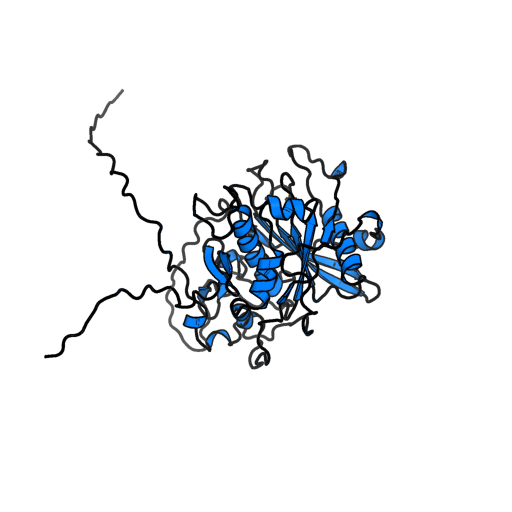R A 1 293 ? 16.001 -4.149 -3.985 1.00 88.25 293 THR A CA 1
ATOM 2106 C C . THR A 1 293 ? 16.560 -4.201 -2.563 1.00 88.25 293 THR A C 1
ATOM 2108 O O . THR A 1 293 ? 15.778 -4.254 -1.615 1.00 88.25 293 THR A O 1
ATOM 2111 N N . PRO A 1 294 ? 17.892 -4.124 -2.360 1.00 86.12 294 PRO A N 1
ATOM 2112 C CA . PRO A 1 294 ? 18.486 -4.261 -1.025 1.00 86.12 294 PRO A CA 1
ATOM 2113 C C . PRO A 1 294 ? 17.973 -3.266 0.027 1.00 86.12 294 PRO A C 1
ATOM 2115 O O . PRO A 1 294 ? 18.055 -3.542 1.220 1.00 86.12 294 PRO A O 1
ATOM 2118 N N . SER A 1 295 ? 17.468 -2.101 -0.392 1.00 87.25 295 SER A N 1
ATOM 2119 C CA . SER A 1 295 ? 16.917 -1.086 0.513 1.00 87.25 295 SER A CA 1
ATOM 2120 C C . SER A 1 295 ? 15.529 -1.423 1.060 1.00 87.25 295 SER A C 1
ATOM 2122 O O . SER A 1 295 ? 15.144 -0.824 2.063 1.00 87.25 295 SER A O 1
ATOM 2124 N N . CYS A 1 296 ? 14.811 -2.342 0.403 1.00 90.00 296 CYS A N 1
ATOM 2125 C CA . CYS A 1 296 ? 13.402 -2.662 0.655 1.00 90.00 296 CYS A CA 1
ATOM 2126 C C . CYS A 1 296 ? 13.130 -4.155 0.874 1.00 90.00 296 CYS A C 1
ATOM 2128 O O . CYS A 1 296 ? 12.044 -4.527 1.300 1.00 90.00 296 CYS A O 1
ATOM 2130 N N . THR A 1 297 ? 14.111 -5.025 0.632 1.00 84.12 297 THR A N 1
ATOM 2131 C CA . THR A 1 297 ? 14.066 -6.415 1.092 1.00 84.12 297 THR A CA 1
ATOM 2132 C C . THR A 1 297 ? 14.530 -6.515 2.542 1.00 84.12 297 THR A C 1
ATOM 2134 O O . THR A 1 297 ? 15.532 -5.874 2.885 1.00 84.12 297 THR A O 1
ATOM 2137 N N . PRO A 1 298 ? 13.911 -7.375 3.366 1.00 72.50 298 PRO A N 1
ATOM 2138 C CA . PRO A 1 298 ? 14.432 -7.710 4.683 1.00 72.50 298 PRO A CA 1
ATOM 2139 C C . PRO A 1 298 ? 15.918 -8.104 4.631 1.00 72.50 298 PRO A C 1
ATOM 2141 O O . PRO A 1 298 ? 16.346 -8.804 3.707 1.00 72.50 298 PRO A O 1
ATOM 2144 N N . PRO A 1 299 ? 16.743 -7.665 5.594 1.00 62.34 299 PRO A N 1
ATOM 2145 C CA . PRO A 1 299 ? 18.165 -7.961 5.576 1.00 62.34 299 PRO A CA 1
ATOM 2146 C C . PRO A 1 299 ? 18.440 -9.451 5.835 1.00 62.34 299 PRO A C 1
ATOM 2148 O O . PRO A 1 299 ? 18.020 -10.022 6.839 1.00 62.34 299 PRO A O 1
ATOM 2151 N N . GLY A 1 300 ? 19.255 -10.056 4.968 1.00 59.91 300 GLY A N 1
ATOM 2152 C CA . GLY A 1 300 ? 19.855 -11.376 5.176 1.00 59.91 300 GLY A CA 1
ATOM 2153 C C . GLY A 1 300 ? 19.292 -12.490 4.291 1.00 59.91 300 GLY A 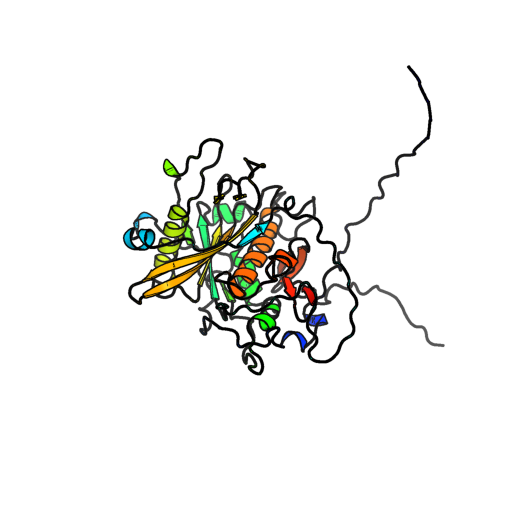C 1
ATOM 2154 O O . GLY A 1 300 ? 18.231 -12.383 3.687 1.00 59.91 300 GLY A O 1
ATOM 2155 N N . ASN A 1 301 ? 20.019 -13.610 4.235 1.00 62.22 301 ASN A N 1
ATOM 2156 C CA . ASN A 1 301 ? 19.595 -14.833 3.539 1.00 62.22 301 ASN A CA 1
ATOM 2157 C C . ASN A 1 301 ? 18.589 -15.624 4.391 1.00 62.22 301 ASN A C 1
ATOM 2159 O O . ASN A 1 301 ? 18.789 -16.812 4.658 1.00 62.22 301 ASN A O 1
ATOM 2163 N N . LEU A 1 302 ? 17.551 -14.952 4.890 1.00 69.31 302 LEU A N 1
ATOM 2164 C CA . LEU A 1 302 ? 16.475 -15.628 5.597 1.00 69.31 302 LEU A CA 1
ATOM 2165 C C . LEU A 1 302 ? 15.706 -16.499 4.590 1.00 69.31 302 LEU A C 1
ATOM 2167 O O . LEU A 1 302 ? 15.410 -16.027 3.490 1.00 69.31 302 LEU A O 1
ATOM 2171 N N . PRO A 1 303 ? 15.408 -17.768 4.923 1.00 75.12 303 PRO A N 1
ATOM 2172 C CA . PRO A 1 303 ? 14.562 -18.607 4.087 1.00 75.12 303 PRO A CA 1
ATOM 2173 C C . PRO A 1 303 ? 13.120 -18.102 4.199 1.00 75.12 303 PRO A C 1
ATOM 2175 O O . PRO A 1 303 ? 12.413 -18.449 5.144 1.00 75.12 303 PRO A O 1
ATOM 2178 N N . LEU A 1 304 ? 12.709 -17.249 3.261 1.00 84.50 304 LEU A N 1
ATOM 2179 C CA . LEU A 1 304 ? 11.365 -16.673 3.261 1.00 84.50 304 LEU A CA 1
ATOM 2180 C C . LEU A 1 304 ? 10.340 -17.693 2.729 1.00 84.50 304 LEU A C 1
ATOM 2182 O O . LEU A 1 304 ? 10.689 -18.498 1.857 1.00 84.50 304 LEU A O 1
ATOM 2186 N N . PRO A 1 305 ? 9.103 -17.719 3.260 1.00 84.94 305 PRO A N 1
ATOM 2187 C CA . PRO A 1 305 ? 8.135 -18.772 2.957 1.00 84.94 305 PRO A CA 1
ATOM 2188 C C . PRO A 1 305 ? 7.670 -18.763 1.498 1.00 84.94 305 PRO A C 1
ATOM 2190 O O . PRO A 1 305 ? 7.384 -19.836 0.967 1.00 84.94 305 PRO A O 1
ATOM 2193 N N . ASN A 1 306 ? 7.660 -17.599 0.843 1.00 84.19 306 ASN A N 1
ATOM 2194 C CA . ASN A 1 306 ? 7.161 -17.420 -0.521 1.00 84.19 306 ASN A CA 1
ATOM 2195 C C . ASN A 1 306 ? 8.269 -17.034 -1.513 1.00 84.19 306 ASN A C 1
ATOM 2197 O O . ASN A 1 306 ? 7.996 -16.507 -2.598 1.00 84.19 306 ASN A O 1
ATOM 2201 N N . GLN A 1 307 ? 9.534 -17.299 -1.164 1.00 77.88 307 GLN A N 1
ATOM 2202 C CA . GLN A 1 307 ? 10.667 -17.020 -2.044 1.00 77.88 307 GLN A CA 1
ATOM 2203 C C . GLN A 1 307 ? 10.605 -17.862 -3.330 1.00 77.88 307 GLN A C 1
ATOM 2205 O O . GLN A 1 307 ? 10.448 -19.085 -3.298 1.00 77.88 307 GLN A O 1
ATOM 2210 N N . VAL A 1 308 ? 10.798 -17.211 -4.479 1.00 72.88 308 VAL A N 1
ATOM 2211 C CA . VAL A 1 308 ? 10.894 -17.881 -5.784 1.00 72.88 308 VAL A CA 1
ATOM 2212 C C . VAL A 1 308 ? 12.349 -17.852 -6.239 1.00 72.88 308 VAL A C 1
ATOM 2214 O O . VAL A 1 308 ? 12.888 -16.813 -6.624 1.00 72.88 308 VAL A O 1
ATOM 2217 N N . GLY A 1 309 ? 13.023 -19.002 -6.177 1.00 74.56 309 GLY A N 1
ATOM 2218 C CA . GLY A 1 309 ? 14.469 -19.069 -6.401 1.00 74.56 309 GLY A CA 1
ATOM 2219 C C . GLY A 1 309 ? 15.228 -18.305 -5.313 1.00 74.56 309 GLY A C 1
ATOM 2220 O O . GLY A 1 309 ? 15.031 -18.562 -4.131 1.00 74.56 309 GLY A O 1
ATOM 2221 N N . SER A 1 310 ? 16.096 -17.368 -5.703 1.00 68.56 310 SER A N 1
ATOM 2222 C CA . SER A 1 310 ? 16.782 -16.453 -4.776 1.00 68.56 310 SER A CA 1
ATOM 2223 C C . SER A 1 310 ? 16.040 -15.126 -4.572 1.00 68.56 310 SER A C 1
ATOM 2225 O O . SER A 1 310 ? 16.606 -14.198 -4.000 1.00 68.56 310 SER A O 1
ATOM 2227 N N . ASN A 1 311 ? 14.823 -14.989 -5.109 1.00 73.94 311 ASN A N 1
ATOM 2228 C CA . ASN A 1 311 ? 14.074 -13.742 -5.077 1.00 73.94 311 ASN A CA 1
ATOM 2229 C C . ASN A 1 311 ? 13.195 -13.658 -3.822 1.00 73.94 311 ASN A C 1
ATOM 2231 O O . ASN A 1 311 ? 12.253 -14.433 -3.666 1.00 73.94 311 ASN A O 1
ATOM 2235 N N . GLN A 1 312 ? 13.494 -12.680 -2.967 1.00 82.88 312 GLN A N 1
ATOM 2236 C CA . GLN A 1 312 ? 12.759 -12.363 -1.737 1.00 82.88 312 GLN A CA 1
ATOM 2237 C C . GLN A 1 312 ? 11.590 -11.383 -1.959 1.00 82.88 312 GLN A C 1
ATOM 2239 O O . GLN A 1 312 ? 10.923 -10.985 -1.008 1.00 82.88 312 GLN A O 1
ATOM 2244 N N . ARG A 1 313 ? 11.337 -10.982 -3.214 1.00 88.31 313 ARG A N 1
ATOM 2245 C CA . ARG A 1 313 ? 10.358 -9.951 -3.586 1.00 88.31 313 ARG A CA 1
ATOM 2246 C C . ARG A 1 313 ? 8.944 -10.231 -3.089 1.00 88.31 313 ARG A C 1
ATOM 2248 O O . ARG A 1 313 ? 8.282 -9.266 -2.735 1.00 88.31 313 ARG A O 1
ATOM 2255 N N . THR A 1 314 ? 8.477 -11.481 -3.091 1.00 90.25 314 THR A N 1
ATOM 2256 C CA . THR A 1 314 ? 7.094 -11.824 -2.710 1.00 90.25 314 THR A CA 1
ATOM 2257 C C . THR A 1 314 ? 6.789 -11.364 -1.290 1.00 90.25 314 THR A C 1
ATOM 2259 O O . THR A 1 314 ? 5.997 -10.454 -1.093 1.00 90.25 314 THR A O 1
ATOM 2262 N N . ASP A 1 315 ? 7.519 -11.910 -0.319 1.00 90.25 315 ASP A N 1
ATOM 2263 C CA . ASP A 1 315 ? 7.342 -11.604 1.097 1.00 90.25 315 ASP A CA 1
ATOM 2264 C C . ASP A 1 315 ? 7.668 -10.139 1.422 1.00 90.25 315 ASP A C 1
ATOM 2266 O O . ASP A 1 315 ? 6.980 -9.511 2.219 1.00 90.25 315 ASP A O 1
ATOM 2270 N N . ALA A 1 316 ? 8.668 -9.548 0.757 1.00 91.94 316 ALA A N 1
ATOM 2271 C CA . ALA A 1 316 ? 8.940 -8.118 0.896 1.00 91.94 316 ALA A CA 1
ATOM 2272 C C . ALA A 1 316 ? 7.765 -7.257 0.389 1.00 91.94 316 ALA A C 1
ATOM 2274 O O . ALA A 1 316 ? 7.433 -6.243 0.997 1.00 91.94 316 ALA A O 1
ATOM 2275 N N . THR A 1 317 ? 7.104 -7.675 -0.696 1.00 94.75 317 THR A N 1
ATOM 2276 C CA . THR A 1 317 ? 5.902 -7.009 -1.219 1.00 94.75 317 THR A CA 1
ATOM 2277 C C . THR A 1 317 ? 4.722 -7.175 -0.285 1.00 94.75 317 THR A C 1
ATOM 2279 O O . THR A 1 317 ? 4.057 -6.182 -0.022 1.00 94.75 317 THR A O 1
ATOM 2282 N N . ASP A 1 318 ? 4.483 -8.372 0.243 1.00 94.38 318 ASP A N 1
ATOM 2283 C CA . ASP A 1 318 ? 3.367 -8.626 1.155 1.00 94.38 318 ASP A CA 1
ATOM 2284 C C . ASP A 1 318 ? 3.554 -7.871 2.485 1.00 94.38 318 ASP A C 1
ATOM 2286 O O . ASP A 1 318 ? 2.618 -7.237 2.967 1.00 94.38 318 ASP A O 1
ATOM 2290 N N . SER A 1 319 ? 4.781 -7.831 3.026 1.00 93.94 319 SER A N 1
ATOM 2291 C CA . SER A 1 319 ? 5.146 -7.013 4.197 1.00 93.94 319 SER A CA 1
ATOM 2292 C C . SER A 1 319 ? 4.899 -5.521 3.951 1.00 93.94 319 SER A C 1
ATOM 2294 O O . SER A 1 319 ? 4.226 -4.867 4.746 1.00 93.94 319 SER A O 1
ATOM 2296 N N . THR A 1 320 ? 5.392 -4.982 2.828 1.00 95.50 320 THR A N 1
ATOM 2297 C CA . THR A 1 320 ? 5.186 -3.572 2.459 1.00 95.50 320 THR A CA 1
ATOM 2298 C C . THR A 1 320 ? 3.715 -3.260 2.198 1.00 95.50 320 THR A C 1
ATOM 2300 O O . THR A 1 320 ? 3.224 -2.225 2.626 1.00 95.50 320 THR A O 1
ATOM 2303 N N . LEU A 1 321 ? 2.990 -4.153 1.528 1.00 97.06 321 LEU A N 1
ATOM 2304 C CA . LEU A 1 321 ? 1.566 -3.986 1.264 1.00 97.06 321 LEU A CA 1
ATOM 2305 C C . LEU A 1 321 ? 0.745 -4.011 2.553 1.00 97.06 321 LEU A C 1
ATOM 2307 O O . LEU A 1 321 ? -0.187 -3.226 2.661 1.00 97.06 321 LEU A O 1
ATOM 2311 N N . SER A 1 322 ? 1.082 -4.880 3.513 1.00 95.75 322 SER A N 1
ATOM 2312 C CA . SER A 1 322 ? 0.444 -4.896 4.835 1.00 95.75 322 SER A CA 1
ATOM 2313 C C . SER A 1 322 ? 0.585 -3.539 5.516 1.00 95.75 322 SER A C 1
ATOM 2315 O O . SER A 1 322 ? -0.434 -2.933 5.831 1.00 95.75 322 SER A O 1
ATOM 2317 N N . HIS A 1 323 ? 1.822 -3.042 5.631 1.00 96.31 323 HIS A N 1
ATOM 2318 C CA . HIS A 1 323 ? 2.135 -1.741 6.227 1.00 96.31 323 HIS A CA 1
ATOM 2319 C C . HIS A 1 323 ? 1.280 -0.631 5.608 1.00 96.31 323 HIS A C 1
ATOM 2321 O O . HIS A 1 323 ? 0.490 0.019 6.286 1.00 96.31 323 HIS A O 1
ATOM 2327 N N . GLU A 1 324 ? 1.377 -0.461 4.288 1.00 98.00 324 GLU A N 1
ATOM 2328 C CA . GLU A 1 324 ? 0.703 0.643 3.604 1.00 98.00 324 GLU A CA 1
ATOM 2329 C C . GLU A 1 324 ? -0.822 0.492 3.620 1.00 98.00 324 GLU A C 1
ATOM 2331 O O . GLU A 1 324 ? -1.542 1.485 3.662 1.00 98.00 324 GLU A O 1
ATOM 2336 N N . LEU A 1 325 ? -1.349 -0.737 3.589 1.00 97.19 325 LEU A N 1
ATOM 2337 C CA . LEU A 1 325 ? -2.790 -0.976 3.633 1.00 97.19 325 LEU A CA 1
ATOM 2338 C C . LEU A 1 325 ? -3.375 -0.701 5.020 1.00 97.19 325 LEU A C 1
ATOM 2340 O O . LEU A 1 325 ? -4.442 -0.096 5.098 1.00 97.19 325 LEU A O 1
ATOM 2344 N N . PHE A 1 326 ? -2.722 -1.147 6.097 1.00 96.88 326 PHE A N 1
ATOM 2345 C CA . PHE A 1 326 ? -3.188 -0.887 7.461 1.00 96.88 326 PHE A CA 1
ATOM 2346 C C . PHE A 1 326 ? -3.149 0.609 7.764 1.00 96.88 326 PHE A C 1
ATOM 2348 O O . PHE A 1 326 ? -4.151 1.144 8.237 1.00 96.88 326 PHE A O 1
ATOM 2355 N N . GLU A 1 327 ? -2.065 1.286 7.380 1.00 97.62 327 GLU A N 1
ATOM 2356 C CA . GLU A 1 327 ? -1.955 2.743 7.449 1.00 97.62 327 GLU A CA 1
ATOM 2357 C C . GLU A 1 327 ? -3.042 3.437 6.619 1.00 97.62 327 GLU A C 1
ATOM 2359 O O . GLU A 1 327 ? -3.775 4.259 7.154 1.00 97.62 327 GLU A O 1
ATOM 2364 N N . THR A 1 328 ? -3.294 3.006 5.376 1.00 97.19 328 THR A N 1
ATOM 2365 C CA . THR A 1 328 ? -4.406 3.543 4.564 1.00 97.19 328 THR A CA 1
ATOM 2366 C C . THR A 1 328 ? -5.772 3.344 5.226 1.00 97.19 328 THR A C 1
ATOM 2368 O O . THR A 1 328 ? -6.681 4.144 5.027 1.00 97.19 328 THR A O 1
ATOM 2371 N N . ILE A 1 329 ? -5.979 2.258 5.973 1.00 95.62 329 ILE A N 1
ATOM 2372 C CA . ILE A 1 329 ? -7.254 1.997 6.650 1.00 95.62 329 ILE A CA 1
ATOM 2373 C C . ILE A 1 329 ? -7.422 2.914 7.863 1.00 95.62 329 ILE A C 1
ATOM 2375 O O . ILE A 1 329 ? -8.512 3.458 8.072 1.00 95.62 329 ILE A O 1
ATOM 2379 N N . THR A 1 330 ? -6.368 3.076 8.663 1.00 96.19 330 THR A N 1
ATOM 2380 C CA . THR A 1 330 ? -6.402 3.889 9.881 1.00 96.19 330 THR A CA 1
ATOM 2381 C C . THR A 1 330 ? -6.240 5.376 9.606 1.00 96.19 330 THR A C 1
ATOM 2383 O O . THR A 1 330 ? -6.772 6.178 10.359 1.00 96.19 330 THR A O 1
ATOM 2386 N N . ASP A 1 331 ? -5.553 5.767 8.541 1.00 96.56 331 ASP A N 1
ATOM 2387 C CA . ASP A 1 331 ? -5.320 7.164 8.189 1.00 96.56 331 ASP A CA 1
ATOM 2388 C C . ASP A 1 331 ? -5.347 7.450 6.674 1.00 96.56 331 ASP A C 1
ATOM 2390 O O . ASP A 1 331 ? -4.401 7.969 6.090 1.00 96.56 331 ASP A O 1
ATOM 2394 N N . PRO A 1 332 ? -6.474 7.179 5.994 1.00 94.94 332 PRO A N 1
ATOM 2395 C CA . PRO A 1 332 ? -6.589 7.330 4.543 1.00 94.94 332 PRO A CA 1
ATOM 2396 C C . PRO A 1 332 ? -6.331 8.749 4.006 1.00 94.94 332 PRO A C 1
ATOM 2398 O O . PRO A 1 332 ? -6.098 8.906 2.804 1.00 94.94 332 PRO A O 1
ATOM 2401 N N . GLN A 1 333 ? -6.464 9.788 4.840 1.00 94.31 333 GLN A N 1
ATOM 2402 C CA . GLN A 1 333 ? -6.278 11.195 4.452 1.00 94.31 333 GLN A CA 1
ATOM 2403 C C . GLN A 1 333 ? -5.143 11.902 5.201 1.00 94.31 333 GLN A C 1
ATOM 2405 O O . GLN A 1 333 ? -4.931 13.097 4.975 1.00 94.31 333 GLN A O 1
ATOM 2410 N N . LEU A 1 334 ? -4.354 11.152 5.978 1.00 94.50 334 LEU A N 1
ATOM 2411 C CA . LEU A 1 334 ? -3.185 11.639 6.717 1.00 94.50 334 LEU A CA 1
ATOM 2412 C C . LEU A 1 334 ? -3.542 12.687 7.783 1.00 94.50 334 LEU A C 1
ATOM 2414 O O . LEU A 1 334 ? -2.796 13.637 8.041 1.00 94.50 334 LEU A O 1
ATOM 2418 N N . ASP A 1 335 ? -4.738 12.550 8.348 1.00 93.69 335 ASP A N 1
ATOM 2419 C CA . ASP A 1 335 ? -5.322 13.426 9.354 1.00 93.69 335 ASP A CA 1
ATOM 2420 C C . ASP A 1 335 ? -6.196 12.683 10.384 1.00 93.69 335 ASP A C 1
ATOM 2422 O O . ASP A 1 335 ? -6.981 13.321 11.092 1.00 93.69 335 ASP A O 1
ATOM 2426 N N . ALA A 1 336 ? -6.051 11.357 10.517 1.00 93.25 336 ALA A N 1
ATOM 2427 C CA . ALA A 1 336 ? -6.837 10.497 11.400 1.00 93.25 336 ALA A CA 1
ATOM 2428 C C . ALA A 1 336 ? -6.032 9.920 12.574 1.00 93.25 336 ALA A C 1
ATOM 2430 O O . ALA A 1 336 ? -6.126 10.473 13.666 1.00 93.25 336 ALA A O 1
ATOM 2431 N N . TRP A 1 337 ? -5.305 8.811 12.425 1.00 94.62 337 TRP A N 1
ATOM 2432 C CA . TRP A 1 337 ? -4.615 8.137 13.534 1.00 94.62 337 TRP A CA 1
ATOM 2433 C C . TRP A 1 337 ? -3.108 8.319 13.449 1.00 94.62 337 TRP A C 1
ATOM 2435 O O . TRP A 1 337 ? -2.467 7.776 12.559 1.00 94.62 337 TRP A O 1
ATOM 2445 N N . TYR A 1 338 ? -2.532 9.033 14.420 1.00 92.81 338 TYR A N 1
ATOM 2446 C CA . TYR A 1 338 ? -1.137 9.447 14.316 1.00 92.81 338 TYR A CA 1
ATOM 2447 C C . TYR A 1 338 ? -0.419 9.555 15.659 1.00 92.81 338 TYR A C 1
ATOM 2449 O O . TYR A 1 338 ? -0.944 10.117 16.626 1.00 92.81 338 TYR A O 1
ATOM 2457 N N . ASN A 1 339 ? 0.831 9.097 15.728 1.00 93.31 339 ASN A N 1
ATOM 2458 C CA . ASN A 1 339 ? 1.696 9.373 16.866 1.00 93.31 339 ASN A CA 1
ATOM 2459 C C . ASN A 1 339 ? 2.386 10.736 16.697 1.00 93.31 339 ASN A C 1
ATOM 2461 O O . ASN A 1 339 ? 3.394 10.879 16.003 1.00 93.31 339 ASN A O 1
ATOM 2465 N N . LEU A 1 340 ? 1.886 11.748 17.408 1.00 87.19 340 LEU A N 1
ATOM 2466 C CA . LEU A 1 340 ? 2.424 13.114 17.351 1.00 87.19 340 LEU A CA 1
ATOM 2467 C C . LEU A 1 340 ? 3.845 13.265 17.926 1.00 87.19 340 LEU A C 1
ATOM 2469 O O . LEU A 1 340 ? 4.505 14.266 17.651 1.00 87.19 340 LEU A O 1
ATOM 2473 N N . ASN A 1 341 ? 4.317 12.323 18.748 1.00 87.50 341 ASN A N 1
ATOM 2474 C CA . ASN A 1 341 ? 5.642 12.412 19.371 1.00 87.50 341 ASN A CA 1
ATOM 2475 C C . ASN A 1 341 ? 6.748 11.893 18.450 1.00 87.50 341 ASN A C 1
ATOM 2477 O O . ASN A 1 341 ? 7.864 12.411 18.481 1.00 87.50 341 ASN A O 1
ATOM 2481 N N . LEU A 1 342 ? 6.444 10.851 17.680 1.00 89.56 342 LEU A N 1
ATOM 2482 C CA . LEU A 1 342 ? 7.385 10.162 16.803 1.00 89.56 342 LEU A CA 1
ATOM 2483 C C . LEU A 1 342 ? 7.186 10.496 15.331 1.00 89.56 342 LEU A C 1
ATOM 2485 O O . LEU A 1 342 ? 8.084 10.215 14.543 1.00 89.56 342 LEU A O 1
ATOM 2489 N N . ASN A 1 343 ? 6.082 11.165 14.990 1.00 89.69 343 ASN A N 1
ATOM 2490 C CA . ASN A 1 343 ? 5.711 11.454 13.614 1.00 89.69 343 ASN A CA 1
ATOM 2491 C C . ASN A 1 343 ? 5.588 10.148 12.810 1.00 89.69 343 ASN A C 1
ATOM 2493 O O . ASN A 1 343 ? 6.277 9.967 11.807 1.00 89.69 343 ASN A O 1
ATOM 2497 N N . SER A 1 344 ? 4.752 9.240 13.323 1.00 93.25 344 SER A N 1
ATOM 2498 C CA . SER A 1 344 ? 4.622 7.861 12.851 1.00 93.25 344 SER A CA 1
ATOM 2499 C C . SER A 1 344 ? 3.186 7.363 12.950 1.00 93.25 344 SER A C 1
ATOM 2501 O O . SER A 1 344 ? 2.468 7.710 13.890 1.00 93.25 344 SER A O 1
ATOM 2503 N N . GLU A 1 345 ? 2.810 6.506 12.016 1.00 96.19 345 GLU A N 1
ATOM 2504 C CA . GLU A 1 345 ? 1.543 5.776 11.995 1.00 96.19 345 GLU A CA 1
ATOM 2505 C C . GLU A 1 345 ? 1.695 4.348 12.550 1.00 96.19 345 GLU A C 1
ATOM 2507 O O . GLU A 1 345 ? 2.721 3.986 13.139 1.00 96.19 345 GLU A O 1
ATOM 2512 N N . ILE A 1 346 ? 0.637 3.541 12.428 1.00 94.94 346 ILE A N 1
ATOM 2513 C CA . ILE A 1 346 ? 0.552 2.193 13.003 1.00 94.94 346 ILE A CA 1
ATOM 2514 C C . ILE A 1 346 ? 1.653 1.263 12.464 1.00 94.94 346 ILE A C 1
ATOM 2516 O O . ILE A 1 346 ? 2.245 0.507 13.246 1.00 94.94 346 ILE A O 1
ATOM 2520 N N . GLY A 1 347 ? 1.965 1.365 11.169 1.00 94.00 347 GLY A N 1
ATOM 2521 C CA . GLY A 1 347 ? 2.987 0.572 10.499 1.00 94.00 347 GLY A CA 1
ATOM 2522 C C . GLY A 1 347 ? 4.387 1.083 10.813 1.00 94.00 347 GLY A C 1
ATOM 2523 O O . GLY A 1 347 ? 5.270 0.303 11.174 1.00 94.00 347 GLY A O 1
ATOM 2524 N N . ASP A 1 348 ? 4.609 2.390 10.741 1.00 94.12 348 ASP A N 1
ATOM 2525 C CA . ASP A 1 348 ? 5.896 3.020 11.049 1.00 94.12 348 ASP A CA 1
ATOM 2526 C C . ASP A 1 348 ? 6.473 2.646 12.414 1.00 94.12 348 ASP A C 1
ATOM 2528 O O . ASP A 1 348 ? 7.659 2.317 12.531 1.00 94.12 348 ASP A O 1
ATOM 2532 N N . LEU A 1 349 ? 5.639 2.663 13.459 1.00 93.06 349 LEU A N 1
ATOM 2533 C CA . LEU A 1 349 ? 6.061 2.307 14.819 1.00 93.06 349 LEU A CA 1
ATOM 2534 C C . LEU A 1 349 ? 6.635 0.886 14.891 1.00 93.06 349 LEU A C 1
ATOM 2536 O O . LEU A 1 349 ? 7.423 0.570 15.791 1.00 93.06 349 LEU A O 1
ATOM 2540 N N . CYS A 1 350 ? 6.264 0.049 13.924 1.00 92.06 350 CYS A N 1
ATOM 2541 C CA . CYS A 1 350 ? 6.630 -1.346 13.830 1.00 92.06 350 CYS A CA 1
ATOM 2542 C C . CYS A 1 350 ? 7.517 -1.691 12.624 1.00 92.06 350 CYS A C 1
ATOM 2544 O O . CYS A 1 350 ? 7.761 -2.876 12.384 1.00 92.06 350 CYS A O 1
ATOM 2546 N N . ALA A 1 351 ? 8.093 -0.690 11.942 1.00 85.00 351 ALA A N 1
ATOM 2547 C CA . ALA A 1 351 ? 8.841 -0.833 10.686 1.00 85.00 351 ALA A CA 1
ATOM 2548 C C . ALA A 1 351 ? 10.000 -1.852 10.689 1.00 85.00 351 ALA A C 1
ATOM 2550 O O . ALA A 1 351 ? 10.456 -2.284 9.633 1.00 85.00 351 ALA A O 1
ATOM 2551 N N . TYR A 1 352 ? 10.466 -2.258 11.872 1.00 79.94 352 TYR A N 1
ATOM 2552 C CA . TYR A 1 352 ? 11.601 -3.165 12.072 1.00 79.94 352 TYR A CA 1
ATOM 2553 C C . TYR A 1 352 ? 11.233 -4.526 12.669 1.00 79.94 352 TYR A C 1
ATOM 2555 O O . TYR A 1 352 ? 12.121 -5.319 12.989 1.00 79.94 352 TYR A O 1
ATOM 2563 N N . TYR A 1 353 ? 9.942 -4.799 12.849 1.00 85.81 353 TYR A N 1
ATOM 2564 C CA . TYR A 1 353 ? 9.454 -6.020 13.478 1.00 85.81 353 TYR A CA 1
ATOM 2565 C C . TYR A 1 353 ? 8.736 -6.886 12.451 1.00 85.81 353 TYR A C 1
ATOM 2567 O O . TYR A 1 353 ? 7.521 -7.062 12.518 1.00 85.81 353 TYR A O 1
ATOM 2575 N N . ASP A 1 354 ? 9.489 -7.437 11.503 1.00 85.00 354 ASP A N 1
ATOM 2576 C CA . ASP A 1 354 ? 8.967 -8.480 10.624 1.00 85.00 354 ASP A CA 1
ATOM 2577 C C . ASP A 1 354 ? 8.835 -9.808 11.378 1.00 85.00 354 ASP A C 1
ATOM 2579 O O . ASP A 1 354 ? 9.731 -10.217 12.122 1.00 85.00 354 ASP A O 1
ATOM 2583 N N . ASN A 1 355 ? 7.736 -10.517 11.140 1.00 85.75 355 ASN A N 1
ATOM 2584 C CA . ASN A 1 355 ? 7.482 -11.831 11.712 1.00 85.75 355 ASN A CA 1
ATOM 2585 C C . ASN A 1 355 ? 6.983 -12.807 10.649 1.00 85.75 355 ASN A C 1
ATOM 2587 O O . ASN A 1 355 ? 6.288 -12.442 9.701 1.00 85.75 355 ASN A O 1
ATOM 2591 N N . PHE A 1 356 ? 7.315 -14.084 10.846 1.00 87.62 356 PHE A N 1
ATOM 2592 C CA . PHE A 1 356 ? 6.682 -15.162 10.100 1.00 87.62 356 PHE A CA 1
ATOM 2593 C C . PHE A 1 356 ? 5.307 -15.422 10.693 1.00 87.62 356 PHE A C 1
ATOM 2595 O O . PHE A 1 356 ? 5.194 -15.750 11.873 1.00 87.62 356 PHE A O 1
ATOM 2602 N N . VAL A 1 357 ? 4.277 -15.318 9.871 1.00 87.12 357 VAL A N 1
ATOM 2603 C CA . VAL A 1 357 ? 2.890 -15.496 10.288 1.00 87.12 357 VAL A CA 1
ATOM 2604 C C . VAL A 1 357 ? 2.191 -16.523 9.418 1.00 87.12 357 VAL A C 1
ATOM 2606 O O . VAL A 1 357 ? 2.663 -16.876 8.336 1.00 87.12 357 VAL A O 1
ATOM 2609 N N . THR A 1 358 ? 1.053 -17.011 9.902 1.00 89.00 358 THR A N 1
ATOM 2610 C CA . THR A 1 358 ? 0.100 -17.759 9.084 1.00 89.00 358 THR A CA 1
ATOM 2611 C C . THR A 1 358 ? -1.176 -16.940 8.982 1.00 89.00 358 THR A C 1
ATOM 2613 O O . THR A 1 358 ? -1.775 -16.648 10.009 1.00 89.00 358 THR A O 1
ATOM 2616 N N . ILE A 1 359 ? -1.561 -16.567 7.763 1.00 89.00 359 ILE A N 1
ATOM 2617 C CA . ILE A 1 359 ? -2.776 -15.807 7.452 1.00 89.00 359 ILE A CA 1
ATOM 2618 C C . ILE A 1 359 ? -3.627 -16.699 6.556 1.00 89.00 359 ILE A C 1
ATOM 2620 O O . ILE A 1 359 ? -3.151 -17.148 5.513 1.00 89.00 359 ILE A O 1
ATOM 2624 N N . ASN A 1 360 ? -4.843 -17.026 6.995 1.00 89.06 360 ASN A N 1
ATOM 2625 C CA . ASN A 1 360 ? -5.764 -17.941 6.312 1.00 89.06 360 ASN A CA 1
ATOM 2626 C C . ASN A 1 360 ? -5.065 -19.219 5.784 1.00 89.06 360 ASN A C 1
ATOM 2628 O O . ASN A 1 360 ? -5.219 -19.618 4.632 1.00 89.06 360 ASN A O 1
ATOM 2632 N N . HIS A 1 361 ? -4.268 -19.864 6.646 1.00 88.19 361 HIS A N 1
ATOM 2633 C CA . HIS A 1 361 ? -3.492 -21.089 6.374 1.00 88.19 361 HIS A CA 1
ATOM 2634 C C . HIS A 1 361 ? -2.278 -20.965 5.434 1.00 88.19 361 HIS A C 1
ATOM 2636 O O . HIS A 1 361 ? -1.552 -21.950 5.266 1.00 88.19 361 HIS A O 1
ATOM 2642 N N . HIS A 1 362 ? -1.989 -19.787 4.886 1.00 90.12 362 HIS A N 1
ATOM 2643 C CA . HIS A 1 362 ? -0.773 -19.537 4.113 1.00 90.12 362 HIS A CA 1
ATOM 2644 C C . HIS A 1 362 ? 0.282 -18.828 4.960 1.00 90.12 362 HIS A C 1
ATOM 2646 O O . HIS A 1 362 ? -0.032 -18.052 5.860 1.00 90.12 362 HIS A O 1
ATOM 2652 N N . LYS A 1 363 ? 1.556 -19.145 4.716 1.00 90.69 363 LYS A N 1
ATOM 2653 C CA . LYS A 1 363 ? 2.676 -18.573 5.470 1.00 90.69 363 LYS A CA 1
ATOM 2654 C C . LYS A 1 363 ? 3.165 -17.315 4.783 1.00 90.69 363 LYS A C 1
ATOM 2656 O O . LYS A 1 363 ? 3.408 -17.355 3.585 1.00 90.69 363 LYS A O 1
ATOM 2661 N N . TYR A 1 364 ? 3.406 -16.268 5.555 1.00 90.56 364 TYR A N 1
ATOM 2662 C CA . TYR A 1 364 ? 3.961 -15.006 5.075 1.00 90.56 364 TYR A CA 1
ATOM 2663 C C . TYR A 1 364 ? 5.066 -14.536 6.004 1.00 90.56 364 TYR A C 1
ATOM 2665 O O . TYR A 1 364 ? 5.117 -14.931 7.171 1.00 90.56 364 TYR A O 1
ATOM 2673 N N . MET A 1 365 ? 5.937 -13.674 5.500 1.00 89.56 365 MET A N 1
ATOM 2674 C CA . MET A 1 365 ? 6.661 -12.735 6.345 1.00 89.56 365 MET A CA 1
ATOM 2675 C C . MET A 1 365 ? 6.034 -11.360 6.154 1.00 89.56 365 MET A C 1
ATOM 2677 O O . MET A 1 365 ? 6.059 -10.824 5.052 1.00 89.56 365 MET A O 1
ATOM 2681 N N . ILE A 1 366 ? 5.490 -10.799 7.227 1.00 90.75 366 ILE A N 1
ATOM 2682 C CA . ILE A 1 366 ? 4.938 -9.446 7.212 1.00 90.75 366 ILE A CA 1
ATOM 2683 C C . ILE A 1 366 ? 5.507 -8.632 8.356 1.00 90.75 366 ILE A C 1
ATOM 2685 O O . ILE A 1 366 ? 5.919 -9.176 9.386 1.00 90.75 366 ILE A O 1
ATOM 2689 N N . GLN A 1 367 ? 5.487 -7.321 8.175 1.00 90.44 367 GLN A N 1
ATOM 2690 C CA . GLN A 1 367 ? 5.719 -6.391 9.255 1.00 90.44 367 GLN A CA 1
ATOM 2691 C C . GLN A 1 367 ? 4.608 -6.524 10.305 1.00 90.44 367 GLN A C 1
ATOM 2693 O O . GLN A 1 367 ? 3.448 -6.757 9.978 1.00 90.44 367 GLN A O 1
ATOM 2698 N N . SER A 1 368 ? 4.969 -6.388 11.575 1.00 91.25 368 SER A N 1
ATOM 2699 C CA . SER A 1 368 ? 3.993 -6.174 12.640 1.00 91.25 368 SER A CA 1
ATOM 2700 C C . SER A 1 368 ? 3.327 -4.809 12.503 1.00 91.25 368 SER A C 1
ATOM 2702 O O . SER A 1 368 ? 3.885 -3.893 11.902 1.00 91.25 368 SER A O 1
ATOM 2704 N N . GLU A 1 369 ? 2.195 -4.663 13.176 1.00 92.81 369 GLU A N 1
ATOM 2705 C CA . GLU A 1 369 ? 1.427 -3.425 13.264 1.00 92.81 369 GLU A CA 1
ATOM 2706 C C . GLU A 1 369 ? 1.274 -3.044 14.740 1.00 92.81 369 GLU A C 1
ATOM 2708 O O . GLU A 1 369 ? 1.216 -3.920 15.617 1.00 92.81 369 GLU A O 1
ATOM 2713 N N . TYR A 1 370 ? 1.264 -1.747 15.042 1.00 93.00 370 TYR A N 1
ATOM 2714 C CA . TYR A 1 370 ? 1.129 -1.286 16.419 1.00 93.00 370 TYR A CA 1
ATOM 2715 C C . TYR A 1 370 ? -0.277 -1.564 16.966 1.00 93.00 370 TYR A C 1
ATOM 2717 O O . TYR A 1 370 ? -1.279 -1.494 16.262 1.00 93.00 370 TYR A O 1
ATOM 2725 N N . SER A 1 371 ? -0.348 -1.910 18.246 1.00 88.69 371 SER A N 1
ATOM 2726 C CA . SER A 1 371 ? -1.598 -2.050 18.981 1.00 88.69 371 SER A CA 1
ATOM 2727 C C . SER A 1 371 ? -1.565 -1.099 20.162 1.00 88.69 371 SER A C 1
ATOM 2729 O O . SER A 1 371 ? -0.784 -1.328 21.085 1.00 88.69 371 SER A O 1
ATOM 2731 N N . ASP A 1 372 ? -2.422 -0.080 20.161 1.00 85.19 372 ASP A N 1
ATOM 2732 C CA . ASP A 1 372 ? -2.603 0.843 21.290 1.00 85.19 372 ASP A CA 1
ATOM 2733 C C . ASP A 1 372 ? -3.060 0.084 22.538 1.00 85.19 372 ASP A C 1
ATOM 2735 O O . ASP A 1 372 ? -2.600 0.344 23.639 1.00 85.19 372 ASP A O 1
ATOM 2739 N N . ILE A 1 373 ? -3.912 -0.930 22.389 1.00 79.38 373 ILE A N 1
ATOM 2740 C CA . ILE A 1 373 ? -4.392 -1.739 23.521 1.00 79.38 373 ILE A CA 1
ATOM 2741 C C . ILE A 1 373 ? -3.297 -2.661 24.056 1.00 79.38 373 ILE A C 1
ATOM 2743 O O . ILE A 1 373 ? -3.202 -2.898 25.261 1.00 79.38 373 ILE A O 1
ATOM 2747 N N . GLY A 1 374 ? -2.482 -3.218 23.159 1.00 78.94 374 GLY A N 1
ATOM 2748 C CA . GLY A 1 374 ? -1.338 -4.049 23.534 1.00 78.94 374 GLY A CA 1
ATOM 2749 C C . GLY A 1 374 ? -0.113 -3.238 23.962 1.00 78.94 374 GLY A C 1
ATOM 2750 O O . GLY A 1 374 ? 0.821 -3.800 24.531 1.00 78.94 374 GLY A O 1
ATOM 2751 N N . HIS A 1 375 ? -0.099 -1.938 23.664 1.00 86.31 375 HIS A N 1
ATOM 2752 C CA . HIS A 1 375 ? 1.055 -1.046 23.706 1.00 86.31 375 HIS A CA 1
ATOM 2753 C C . HIS A 1 375 ? 2.315 -1.615 23.027 1.00 86.31 375 HIS A C 1
ATOM 2755 O O . HIS A 1 375 ? 3.442 -1.358 23.466 1.00 86.31 375 HIS A O 1
ATOM 2761 N N . MET A 1 376 ? 2.154 -2.416 21.971 1.00 86.75 376 MET A N 1
ATOM 2762 C CA . MET A 1 376 ? 3.253 -3.150 21.341 1.00 86.75 376 MET A CA 1
ATOM 2763 C C . MET A 1 376 ? 2.957 -3.517 19.889 1.00 86.75 376 MET A C 1
ATOM 2765 O O . MET A 1 376 ? 1.804 -3.556 19.471 1.00 86.75 376 MET A O 1
ATOM 2769 N N . CYS A 1 377 ? 4.012 -3.848 19.148 1.00 90.12 377 CYS A N 1
ATOM 2770 C CA . CYS A 1 377 ? 3.900 -4.408 17.809 1.00 90.12 377 CYS A CA 1
ATOM 2771 C C . CYS A 1 377 ? 3.371 -5.843 17.866 1.00 90.12 377 CYS A C 1
ATOM 2773 O O . CYS A 1 377 ? 3.942 -6.693 18.562 1.00 90.12 377 CYS A O 1
ATOM 2775 N N . ILE A 1 378 ? 2.299 -6.109 17.123 1.00 86.81 378 ILE A N 1
ATOM 2776 C CA . ILE A 1 378 ? 1.690 -7.433 17.006 1.00 86.81 378 ILE A CA 1
ATOM 2777 C C . ILE A 1 378 ? 1.590 -7.856 15.541 1.00 86.81 378 ILE A C 1
ATOM 2779 O O . ILE A 1 378 ? 1.439 -7.035 14.638 1.00 86.81 378 ILE A O 1
ATOM 2783 N N . SER A 1 379 ? 1.653 -9.158 15.299 1.00 81.44 379 SER A N 1
ATOM 2784 C CA . SER A 1 379 ? 1.456 -9.739 13.967 1.00 81.44 379 SER A CA 1
ATOM 2785 C C . SER A 1 379 ? 0.293 -10.724 13.988 1.00 81.44 379 SER A C 1
ATOM 2787 O O . SER A 1 379 ? -0.171 -11.128 15.063 1.00 81.44 379 SER A O 1
ATOM 2789 N N . ALA A 1 380 ? -0.164 -11.117 12.796 1.00 68.06 380 ALA A N 1
ATOM 2790 C CA . ALA A 1 380 ? -1.185 -12.141 12.626 1.00 68.06 380 ALA A CA 1
ATOM 2791 C C . ALA A 1 380 ? -0.855 -13.366 13.487 1.00 68.06 380 ALA A C 1
ATOM 2793 O O . ALA A 1 380 ? 0.292 -13.815 13.552 1.00 68.06 380 ALA A O 1
ATOM 2794 N N . ASN A 1 381 ? -1.875 -13.819 14.213 1.00 56.97 381 ASN A N 1
ATOM 2795 C CA . ASN A 1 381 ? -1.829 -14.811 15.276 1.00 56.97 381 ASN A CA 1
ATOM 2796 C C . ASN A 1 381 ? -0.819 -15.932 14.951 1.00 56.97 381 ASN A C 1
ATOM 2798 O O . ASN A 1 381 ? -1.041 -16.726 14.037 1.00 56.97 381 ASN A O 1
ATOM 2802 N N . LEU A 1 382 ? 0.279 -16.045 15.713 1.00 44.91 382 LEU A N 1
ATOM 2803 C CA . LEU A 1 382 ? 0.970 -17.330 15.828 1.00 44.91 382 LEU A CA 1
ATOM 2804 C C . LEU A 1 382 ? -0.016 -18.234 16.570 1.00 44.91 382 LEU A C 1
ATOM 2806 O O . LEU A 1 382 ? 0.019 -18.344 17.797 1.00 44.91 382 LEU A O 1
ATOM 2810 N N . THR A 1 383 ? -0.975 -18.814 15.852 1.00 36.69 383 THR A N 1
ATOM 2811 C CA . THR A 1 383 ? -1.796 -19.869 16.420 1.00 36.69 383 THR A CA 1
ATOM 2812 C C . THR A 1 383 ? -0.826 -20.918 16.955 1.00 36.69 383 THR A C 1
ATOM 2814 O O . THR A 1 383 ? 0.163 -21.281 16.314 1.00 36.69 383 THR A O 1
ATOM 2817 N N . ASN A 1 384 ? -1.065 -21.340 18.195 1.00 34.91 384 ASN A N 1
ATOM 2818 C CA . ASN A 1 384 ? -0.235 -22.241 18.996 1.00 34.91 384 ASN A CA 1
ATOM 2819 C C . ASN A 1 384 ? 0.004 -23.637 18.369 1.00 34.91 384 ASN A C 1
ATOM 2821 O O . ASN A 1 384 ? 0.391 -24.564 19.075 1.00 34.91 384 ASN A O 1
ATOM 2825 N N . GLU A 1 385 ? -0.202 -23.836 17.067 1.00 37.09 385 GLU A N 1
ATOM 2826 C CA . GLU A 1 385 ? -0.082 -25.140 16.416 1.00 37.09 385 GLU A CA 1
ATOM 2827 C C . GLU A 1 385 ? 1.366 -25.633 16.264 1.00 37.09 385 GLU A C 1
ATOM 2829 O O . GLU A 1 385 ? 1.567 -26.800 15.944 1.00 37.09 385 GLU A O 1
ATOM 2834 N N . ASN A 1 386 ? 2.387 -24.809 16.550 1.00 33.62 386 ASN A N 1
ATOM 2835 C CA . ASN A 1 386 ? 3.798 -25.213 16.442 1.00 33.62 386 ASN A CA 1
ATOM 2836 C C . ASN A 1 386 ? 4.668 -24.960 17.685 1.00 33.62 386 ASN A C 1
ATOM 2838 O O . ASN A 1 386 ? 5.898 -25.005 17.587 1.00 33.62 386 ASN A O 1
ATOM 2842 N N . LEU A 1 387 ? 4.083 -24.817 18.882 1.00 37.97 387 LEU A N 1
ATOM 2843 C CA . LEU A 1 387 ? 4.830 -25.232 20.073 1.00 37.97 387 LEU A CA 1
ATOM 2844 C C . LEU A 1 387 ? 4.932 -26.755 20.021 1.00 37.97 387 LEU A C 1
ATOM 2846 O O . LEU A 1 387 ? 4.054 -27.473 20.489 1.00 37.97 387 LEU A O 1
ATOM 2850 N N . VAL A 1 388 ? 6.007 -27.222 19.381 1.00 34.00 388 VAL A N 1
ATOM 2851 C CA . VAL A 1 388 ? 6.497 -28.597 19.396 1.00 34.00 388 VAL A CA 1
ATOM 2852 C C . VAL A 1 388 ? 6.189 -29.197 20.764 1.00 34.00 388 VAL A C 1
ATOM 2854 O O . VAL A 1 388 ? 6.787 -28.809 21.767 1.00 34.00 388 VAL A O 1
ATOM 2857 N N . THR A 1 389 ? 5.252 -30.145 20.815 1.00 29.22 389 THR A N 1
ATOM 2858 C CA . THR A 1 389 ? 5.149 -31.072 21.938 1.00 29.22 389 THR A CA 1
ATOM 2859 C C . THR A 1 389 ? 6.519 -31.710 22.092 1.00 29.22 389 THR A C 1
ATOM 2861 O O . THR A 1 389 ? 6.884 -32.583 21.304 1.00 29.22 389 THR A O 1
ATOM 2864 N N . ILE A 1 390 ? 7.302 -31.251 23.068 1.00 31.47 390 ILE A N 1
ATOM 2865 C CA . ILE A 1 390 ? 8.509 -31.952 23.487 1.00 31.47 390 ILE A CA 1
ATOM 2866 C C . ILE A 1 390 ? 8.023 -33.315 23.992 1.00 31.47 390 ILE A C 1
ATOM 2868 O O . ILE A 1 390 ? 7.260 -33.361 24.963 1.00 31.47 390 ILE A O 1
ATOM 2872 N N . PRO A 1 391 ? 8.398 -34.434 23.354 1.00 34.44 391 PRO A N 1
ATOM 2873 C CA . PRO A 1 391 ? 8.018 -35.738 23.854 1.00 34.44 391 PRO A CA 1
ATOM 2874 C C . PRO A 1 391 ? 8.819 -35.993 25.130 1.00 34.44 391 PRO A C 1
ATOM 2876 O O . PRO A 1 391 ? 10.038 -36.142 25.081 1.00 34.44 391 PRO A O 1
ATOM 2879 N N . GLY A 1 392 ? 8.130 -36.069 26.267 1.00 41.44 392 GLY A N 1
ATOM 2880 C CA . GLY A 1 392 ? 8.662 -36.708 27.467 1.00 41.44 392 GLY A CA 1
ATOM 2881 C C . GLY A 1 392 ? 8.769 -35.816 28.698 1.00 41.44 392 GLY A C 1
ATOM 2882 O O . GLY A 1 392 ? 9.843 -35.338 29.044 1.00 41.44 392 GLY A O 1
ATOM 2883 N N . SER A 1 393 ? 7.692 -35.753 29.475 1.00 33.41 393 SER A N 1
ATOM 2884 C CA . SER A 1 393 ? 7.819 -35.872 30.927 1.00 33.41 393 SER A CA 1
ATOM 2885 C C . SER A 1 393 ? 6.677 -36.741 31.451 1.00 33.41 393 SER A C 1
ATOM 2887 O O . SER A 1 393 ? 5.579 -36.301 31.774 1.00 33.41 393 SER A O 1
ATOM 2889 N N . SER A 1 394 ? 6.931 -38.048 31.489 1.00 35.75 394 SER A N 1
ATOM 2890 C CA . SER A 1 394 ? 6.146 -38.967 32.301 1.00 35.75 394 SER A CA 1
ATOM 2891 C C . SER A 1 394 ? 6.380 -38.616 33.771 1.00 35.75 394 SER A C 1
ATOM 2893 O O . SER A 1 394 ? 7.445 -38.914 34.317 1.00 35.75 394 SER A O 1
ATOM 2895 N N . SER A 1 395 ? 5.403 -37.991 34.423 1.00 35.53 395 SER A N 1
ATOM 2896 C CA . SER A 1 395 ? 5.326 -37.971 35.880 1.00 35.53 395 SER A CA 1
ATOM 2897 C C . SER A 1 395 ? 4.944 -39.374 36.358 1.00 35.53 395 SER A C 1
ATOM 2899 O O . SER A 1 395 ? 3.777 -39.757 36.417 1.00 35.53 395 SER A O 1
ATOM 2901 N N . GLY A 1 396 ? 5.965 -40.175 36.662 1.00 33.84 396 GLY A N 1
ATOM 2902 C CA . GLY A 1 396 ? 5.808 -41.377 37.467 1.00 33.84 396 GLY A CA 1
ATOM 2903 C C . GLY A 1 396 ? 5.368 -40.972 38.870 1.00 33.84 396 GLY A C 1
ATOM 2904 O O . GLY A 1 396 ? 6.087 -40.254 39.561 1.00 33.84 396 GLY A O 1
ATOM 2905 N N . GLY A 1 397 ? 4.173 -41.406 39.260 1.00 40.66 397 GLY A N 1
ATOM 2906 C CA . GLY A 1 397 ? 3.708 -41.328 40.634 1.00 40.66 397 GLY A CA 1
ATOM 2907 C C . GLY A 1 397 ? 4.414 -42.361 41.509 1.00 40.66 397 GLY A C 1
ATOM 2908 O O . GLY A 1 397 ? 4.469 -43.540 41.159 1.00 40.66 397 GLY A O 1
ATOM 2909 N N . HIS A 1 398 ? 4.894 -41.897 42.658 1.00 38.72 398 HIS A N 1
ATOM 2910 C CA . HIS A 1 398 ? 4.952 -42.650 43.903 1.00 38.72 398 HIS A CA 1
ATOM 2911 C C . HIS A 1 398 ? 4.455 -41.757 45.031 1.00 38.72 398 HIS A C 1
ATOM 2913 O O . HIS A 1 398 ? 4.851 -40.569 45.043 1.00 38.72 398 HIS A O 1
#

Foldseek 3Di:
DDDDDDDDDDDDPDPDPDDDPPDPPFDAPVNLPPLLQAALAQADAAEFDDDFDDDADPLFLLDAAEFELVPFDVVQLVQKDFDDKDFLWFPPADDDDDQDDDDDDDDDDDDDDLPFKYFQHDYFYLAAEEEEEEEPAHSVNCVQQLAGLSNLQQLQLQACQQSSCSNLNDHVPDRPPDRSRRRYHYFHYYYYYDDADPVQDDPPAPAGEDDVSNVSSSQSRRCCRGPNQPDQGRYEYEYEAEPRYKYAPDPQDICGLPCVRSNTGQKIKTWMWGQDPVGTDIHIYIYGYQCQHPRQADDDQPPWQSDDPSGRRNQSRSQVCVLRVSCCRSCVHVRTIASPVVRDHFQRSQSPAWDWEAGNNGTHTHTFGARRSVNDTHGHGPPPPPPPPPPDDDPDDD

pLDDT: mean 77.37, std 21.93, range [26.03, 98.5]